Protein 8J2V (pdb70)

Organism: Nicotiana benthamiana (NCBI:txid4100)

InterPro domains:
  IPR002213 UDP-glucuronosyl/UDP-glucosyltransferase [PF00201] (244-403)
  IPR002213 UDP-glucuronosyl/UDP-glucosyltransferase [cd03784] (6-439)
  IPR035595 UDP-glycosyltransferase family, conserved site [PS00375] (350-393)

Foldseek 3Di:
DDEAEEEEEFFEDPVTVQLSVLVLVCCQPVPRYQYEYEYEYEPDDDPVVVVPVVDDQADDVNRYGYDYQYFYHCPVVDDPPQDPLNVRLVRLVRSQVVVLVVQVVPPPHGLEYEYELSNLVCVVSCVVVVHAYEYEALFDLVVLLCLQCVLVVVVVPDDQLLPDPDFDDRQQADTHDSVQDAFLRRDCPDPVVVVSNVSSLSNQVHQEYEYLAFCVLGVRSQVCCADVPVNCVRHVHHYADQHVRADDDDDDPPDVVVVLLVPADFLQEEEEDAAQPDAAALVLLAQLLLLLLLLLTAYEHADEAHDCVVCVSYPDCSCVSCVVRYHYHYPDDSLLVVLLRRRHAEYEYLQDRNNVRSNLLNLHAYEHQHDHGNSSVSSCCSVVPQLQYHYDPDHCVVDRDGSVVSSVRVCCLNPDPSNVVNSVSSVVSSVLRVQQNDCVHRSNVSVVVVVVSSVVSVD

Sequence (459 aa):
SSQLHVAIVSSPGMGHLIPVLVLGNRLATHHNIKITILAITTTSSSAETEFLKKTTLTNEEKTIEIIPVPSVDISHLINSSTKIFTQLRLLVREALPKIHSTIASMTHRPDALIVDIFCTQILPIAEEFNISKYTYHPTTAWTLALAIYCQVFDKEIEGEYVELKEPLKIPGCKALRPDDVVDPLLDRSDQQYEEYVKLGKEYTDFDGILINTWEDLEPETINALRYNEKLRLLLKVPVFPIGPLRRKVETTLNDEVIQWLDKQNNESVLFVSFGSGGTLSTKQMTELAWGLELSQQKFVWVVRPPSDDMSEYLPEGFLTRTKDMGLVVPMWANQVEILSHSSVGGFLTHCGWNSTVESLTNGVPMIAWPLHAEQKMNAAMLTEELGVAIRPAVLPTKKLVKREEIQGMVRILMQTKEGKRIKEKAKKLKKSAENALSDGGSSYNSICELVKDIRSREL

Structure (mmCIF, N/CA/C/O backbone):
data_8J2V
#
_entry.id   8J2V
#
_cell.length_a   83.580
_cell.length_b   103.660
_cell.length_c   54.000
_cell.angle_alpha   90.00
_cell.angle_beta   90.00
_cell.angle_gamma   90.00
#
_symmetry.space_group_name_H-M   'P 21 21 2'
#
loop_
_entity.id
_entity.type
_entity.pdbx_description
1 polymer Glycosyltransferase
2 non-polymer 7-hydroxy-6-methoxy-2H-1-benzopyran-2-one
3 non-polymer GLYCEROL
4 water water
#
loop_
_atom_site.group_PDB
_atom_site.id
_atom_site.type_symbol
_atom_site.label_atom_id
_atom_site.label_alt_id
_atom_site.label_comp_id
_atom_site.label_asym_id
_atom_site.label_entity_id
_atom_site.label_seq_id
_atom_site.pdbx_PDB_ins_code
_atom_site.Cartn_x
_atom_site.Cartn_y
_atom_site.Cartn_z
_atom_site.occupancy
_atom_site.B_iso_or_equiv
_atom_site.auth_seq_id
_atom_site.auth_comp_id
_atom_site.auth_asym_id
_atom_site.auth_atom_id
_atom_site.pdbx_PDB_model_num
ATOM 1 N N . SER A 1 1 ? 25.821 -19.814 12.572 1.00 76.96 3 SER A N 1
ATOM 2 C CA . SER A 1 1 ? 25.331 -19.508 13.919 1.00 87.47 3 SER A CA 1
ATOM 3 C C . SER A 1 1 ? 23.892 -18.945 13.838 1.00 87.39 3 SER A C 1
ATOM 4 O O . SER A 1 1 ? 23.515 -18.341 12.822 1.00 85.40 3 SER A O 1
ATOM 7 N N . SER A 1 2 ? 23.096 -19.153 14.895 1.00 86.53 4 SER A N 1
ATOM 8 C CA . SER A 1 2 ? 21.666 -18.856 14.873 1.00 83.14 4 SER A CA 1
ATOM 9 C C . SER A 1 2 ? 21.400 -17.386 15.199 1.00 77.21 4 SER A C 1
ATOM 10 O O . SER A 1 2 ? 22.290 -16.642 15.613 1.00 78.12 4 SER A O 1
ATOM 13 N N . GLN A 1 3 ? 20.136 -16.988 15.043 1.00 73.78 5 GLN A N 1
ATOM 14 C CA . GLN A 1 3 ? 19.781 -15.577 14.984 1.00 66.28 5 GLN A CA 1
ATOM 15 C C . GLN A 1 3 ? 20.056 -14.843 16.296 1.00 65.08 5 GLN A C 1
ATOM 16 O O . GLN A 1 3 ? 19.892 -15.379 17.395 1.00 60.47 5 GLN A O 1
ATOM 22 N N . LEU A 1 4 ? 20.458 -13.583 16.164 1.00 66.62 6 LEU A N 1
ATOM 23 C CA . LEU A 1 4 ? 20.631 -12.699 17.302 1.00 54.56 6 LEU A CA 1
ATOM 24 C C . LEU A 1 4 ? 19.407 -11.810 17.456 1.00 51.63 6 LEU A C 1
ATOM 25 O O . LEU A 1 4 ? 18.770 -11.410 16.476 1.00 50.31 6 LEU A O 1
ATOM 30 N N . HIS A 1 5 ? 19.104 -11.495 18.709 1.00 52.34 7 HIS A N 1
ATOM 31 C CA . HIS A 1 5 ? 18.013 -10.608 19.089 1.00 52.86 7 HIS A CA 1
ATOM 32 C C . HIS A 1 5 ? 18.624 -9.360 19.716 1.00 49.33 7 HIS A C 1
ATOM 33 O O . HIS A 1 5 ? 19.299 -9.450 20.748 1.00 47.00 7 HIS A O 1
ATOM 40 N N . VAL A 1 6 ? 18.402 -8.206 19.088 1.00 46.29 8 VAL A N 1
ATOM 41 C CA . VAL A 1 6 ? 18.900 -6.924 19.581 1.00 47.29 8 VAL A CA 1
ATOM 42 C C . VAL A 1 6 ? 17.712 -5.992 19.805 1.00 41.84 8 VAL A C 1
ATOM 43 O O . VAL A 1 6 ? 16.866 -5.828 18.913 1.00 42.38 8 VAL A O 1
ATOM 47 N N . ALA A 1 7 ? 17.639 -5.405 20.999 1.00 38.94 9 ALA A N 1
ATOM 48 C CA . ALA A 1 7 ? 16.670 -4.362 21.316 1.00 39.11 9 ALA A CA 1
ATOM 49 C C . ALA A 1 7 ? 17.358 -3.000 21.273 1.00 40.92 9 ALA A C 1
ATOM 50 O O . ALA A 1 7 ? 18.429 -2.824 21.862 1.00 39.70 9 ALA A O 1
ATOM 52 N N . ILE A 1 8 ? 16.747 -2.043 20.580 1.00 37.04 10 ILE A N 1
ATOM 53 C CA . ILE A 1 8 ? 17.266 -0.683 20.465 1.00 37.12 10 ILE A CA 1
ATOM 54 C C . ILE A 1 8 ? 16.288 0.238 21.169 1.00 37.56 10 ILE A C 1
ATOM 55 O O . ILE A 1 8 ? 15.078 0.166 20.933 1.00 38.16 10 ILE A O 1
ATOM 60 N N . VAL A 1 9 ? 16.794 1.072 22.061 1.00 33.21 11 VAL A N 1
ATOM 61 C CA . VAL A 1 9 ? 15.944 1.962 22.829 1.00 33.70 11 VAL A CA 1
ATOM 62 C C . VAL A 1 9 ? 16.111 3.365 22.276 1.00 37.02 11 VAL A C 1
ATOM 63 O O . VAL A 1 9 ? 17.240 3.858 22.176 1.00 35.58 11 VAL A O 1
ATOM 67 N N . SER A 1 10 ? 14.985 4.003 21.934 1.00 36.12 12 SER A N 1
ATOM 68 C CA . SER A 1 10 ? 14.931 5.381 21.457 1.00 36.48 12 SER A CA 1
ATOM 69 C C . SER A 1 10 ? 14.361 6.297 22.525 1.00 40.18 12 SER A C 1
ATOM 70 O O . SER A 1 10 ? 13.323 5.985 23.112 1.00 44.11 12 SER A O 1
ATOM 73 N N . SER A 1 11 ? 14.995 7.450 22.739 1.00 41.41 13 SER A N 1
ATOM 74 C CA . SER A 1 11 ? 14.408 8.474 23.590 1.00 42.04 13 SER A CA 1
ATOM 75 C C . SER A 1 11 ? 13.283 9.193 22.846 1.00 46.13 13 SER A C 1
ATOM 76 O O . SER A 1 11 ? 13.138 9.047 21.635 1.00 40.05 13 SER A O 1
ATOM 79 N N . PRO A 1 12 ? 12.472 9.991 23.550 1.00 44.82 14 PRO A N 1
ATOM 80 C CA . PRO A 1 12 ? 11.284 10.594 22.918 1.00 41.76 14 PRO A CA 1
ATOM 81 C C . PRO A 1 12 ? 11.645 11.629 21.861 1.00 40.73 14 PRO A C 1
ATOM 82 O O . PRO A 1 12 ? 12.645 12.338 21.984 1.00 41.30 14 PRO A O 1
ATOM 86 N N . GLY A 1 13 ? 10.828 11.694 20.812 1.00 46.81 15 GLY A N 1
ATOM 87 C CA . GLY A 1 13 ? 10.948 12.623 19.689 1.00 43.75 15 GLY A CA 1
ATOM 88 C C . GLY A 1 13 ? 11.259 11.945 18.357 1.00 45.35 15 GLY A C 1
ATOM 89 O O . GLY A 1 13 ? 12.078 11.021 18.275 1.00 42.31 15 GLY A O 1
ATOM 90 N N . MET A 1 14 ? 10.589 12.403 17.293 1.00 45.21 16 MET A N 1
ATOM 91 C CA . MET A 1 14 ? 10.885 11.859 15.970 1.00 40.33 16 MET A CA 1
ATOM 92 C C . MET A 1 14 ? 12.360 11.991 15.627 1.00 40.19 16 MET A C 1
ATOM 93 O O . MET A 1 14 ? 12.917 11.125 14.944 1.00 43.85 16 MET A O 1
ATOM 98 N N . GLY A 1 15 ? 13.016 13.054 16.095 1.00 42.69 17 GLY A N 1
ATOM 99 C CA . GLY A 1 15 ? 14.431 13.209 15.803 1.00 41.50 17 GLY A CA 1
ATOM 100 C C . GLY A 1 15 ? 15.271 12.070 16.340 1.00 43.97 17 GLY A C 1
ATOM 101 O O . GLY A 1 15 ? 16.367 11.801 15.834 1.00 47.12 17 GLY A O 1
ATOM 102 N N . HIS A 1 16 ? 14.775 11.379 17.359 1.00 42.00 18 HIS A N 1
ATOM 103 C CA . HIS A 1 16 ? 15.496 10.254 17.938 1.00 41.56 18 HIS A CA 1
ATOM 104 C C . HIS A 1 16 ? 14.973 8.921 17.436 1.00 38.78 18 HIS A C 1
ATOM 105 O O . HIS A 1 16 ? 15.760 8.017 17.168 1.00 38.44 18 HIS A O 1
ATOM 112 N N . LEU A 1 17 ? 13.656 8.805 17.265 1.00 39.77 19 LEU A N 1
ATOM 113 C CA . LEU A 1 17 ? 13.063 7.556 16.808 1.00 42.09 19 LEU A CA 1
ATOM 114 C C . LEU A 1 17 ? 13.518 7.196 15.399 1.00 39.31 19 LEU A C 1
ATOM 115 O O . LEU A 1 17 ? 13.841 6.040 15.128 1.00 38.17 19 LEU A O 1
ATOM 120 N N . ILE A 1 18 ? 13.568 8.170 14.495 1.00 43.10 20 ILE A N 1
ATOM 121 C CA . ILE A 1 18 ? 13.751 7.858 13.080 1.00 40.47 20 ILE A CA 1
ATOM 122 C C . ILE A 1 18 ? 15.127 7.233 12.869 1.00 38.71 20 ILE A C 1
ATOM 123 O O . ILE A 1 18 ? 15.223 6.146 12.281 1.00 45.02 20 ILE A O 1
ATOM 128 N N . PRO A 1 19 ? 16.217 7.846 13.343 1.00 41.11 21 PRO A N 1
ATOM 129 C CA . PRO A 1 19 ? 17.528 7.205 13.166 1.00 41.31 21 PRO A CA 1
ATOM 130 C C . PRO A 1 19 ? 17.594 5.833 13.815 1.00 40.81 21 PRO A C 1
ATOM 131 O O . PRO A 1 19 ? 18.253 4.926 13.288 1.00 43.33 21 PRO A O 1
ATOM 135 N N . VAL A 1 20 ? 16.927 5.653 14.954 1.00 38.79 22 VAL A N 1
ATOM 136 C CA . VAL A 1 20 ? 16.862 4.332 15.577 1.00 40.75 22 VAL A CA 1
ATOM 137 C C . VAL A 1 20 ? 16.160 3.337 14.652 1.00 39.20 22 VAL A C 1
ATOM 138 O O . VAL A 1 20 ? 16.653 2.227 14.411 1.00 39.76 22 VAL A O 1
ATOM 142 N N . LEU A 1 21 ? 15.007 3.728 14.103 1.00 41.89 23 LEU A N 1
ATOM 143 C CA . LEU A 1 21 ? 14.327 2.891 13.110 1.00 42.69 23 LEU A CA 1
ATOM 144 C C . LEU A 1 21 ? 15.205 2.625 11.892 1.00 39.34 23 LEU A C 1
ATOM 145 O O . LEU A 1 21 ? 15.179 1.527 11.337 1.00 39.53 23 LEU A O 1
ATOM 150 N N . VAL A 1 22 ? 15.958 3.623 11.423 1.00 45.49 24 VAL A N 1
ATOM 151 C CA . VAL A 1 22 ? 16.804 3.350 10.261 1.00 44.81 24 VAL A CA 1
ATOM 152 C C . VAL A 1 22 ? 17.865 2.314 10.620 1.00 42.38 24 VAL A C 1
ATOM 153 O O . VAL A 1 22 ? 18.089 1.346 9.882 1.00 42.98 24 VAL A O 1
ATOM 157 N N . LEU A 1 23 ? 18.494 2.465 11.789 1.00 39.95 25 LEU A N 1
ATOM 158 C CA . LEU A 1 23 ? 19.462 1.470 12.239 1.00 37.80 25 LEU A CA 1
ATOM 159 C C . LEU A 1 23 ? 18.812 0.101 12.373 1.00 42.16 25 LEU A C 1
ATOM 160 O O . LEU A 1 23 ? 19.364 -0.919 11.931 1.00 39.22 25 LEU A O 1
ATOM 165 N N . GLY A 1 24 ? 17.644 0.054 13.016 1.00 45.44 26 GLY A N 1
ATOM 166 C CA . GLY A 1 24 ? 16.947 -1.216 13.146 1.00 46.27 26 GLY A CA 1
ATOM 167 C C . GLY A 1 24 ? 16.679 -1.848 11.796 1.00 46.66 26 GLY A C 1
ATOM 168 O O . GLY A 1 24 ? 16.906 -3.044 11.605 1.00 43.64 26 GLY A O 1
ATOM 169 N N . ASN A 1 25 ? 16.215 -1.042 10.834 1.00 47.31 27 ASN A N 1
ATOM 170 C CA . ASN A 1 25 ? 15.968 -1.559 9.490 1.00 51.55 27 ASN A CA 1
ATOM 171 C C . ASN A 1 25 ? 17.231 -2.176 8.898 1.00 53.07 27 ASN A C 1
ATOM 172 O O . ASN A 1 25 ? 17.212 -3.307 8.390 1.00 54.95 27 ASN A O 1
ATOM 177 N N . ARG A 1 26 ? 18.353 -1.458 8.978 1.00 51.59 28 ARG A N 1
ATOM 178 C CA . ARG A 1 26 ? 19.571 -1.974 8.365 1.00 52.97 28 ARG A CA 1
ATOM 179 C C . ARG A 1 26 ? 20.015 -3.269 9.037 1.00 54.60 28 ARG A C 1
ATOM 180 O O . ARG A 1 26 ? 20.479 -4.200 8.365 1.00 54.72 28 ARG A O 1
ATOM 188 N N . LEU A 1 27 ? 19.859 -3.364 10.363 1.00 48.95 29 LEU A N 1
ATOM 189 C CA . LEU A 1 27 ? 20.293 -4.572 11.059 1.00 44.03 29 LEU A CA 1
ATOM 190 C C . LEU A 1 27 ? 19.404 -5.768 10.709 1.00 51.13 29 LEU A C 1
ATOM 191 O O . LEU A 1 27 ? 19.892 -6.898 10.590 1.00 53.23 29 LEU A O 1
ATOM 196 N N . ALA A 1 28 ? 18.118 -5.538 10.497 1.00 51.63 30 ALA A N 1
ATOM 197 C CA . ALA A 1 28 ? 17.208 -6.682 10.272 1.00 54.22 30 ALA A CA 1
ATOM 198 C C . ALA A 1 28 ? 17.304 -7.193 8.835 1.00 53.72 30 ALA A C 1
ATOM 199 O O . ALA A 1 28 ? 17.192 -8.407 8.624 1.00 59.23 30 ALA A O 1
ATOM 201 N N . THR A 1 29 ? 17.536 -6.301 7.884 1.00 55.90 31 THR A N 1
ATOM 202 C CA . THR A 1 29 ? 17.538 -6.694 6.465 1.00 59.20 31 THR A CA 1
ATOM 203 C C . THR A 1 29 ? 18.882 -7.241 6.051 1.00 61.31 31 THR A C 1
ATOM 204 O O . THR A 1 29 ? 18.907 -8.340 5.481 1.00 63.70 31 THR A O 1
ATOM 208 N N . HIS A 1 30 ? 19.970 -6.542 6.358 1.00 58.98 32 HIS A N 1
ATOM 209 C CA . HIS A 1 30 ? 21.294 -6.964 5.848 1.00 55.33 32 HIS A CA 1
ATOM 210 C C . HIS A 1 30 ? 22.114 -7.745 6.869 1.00 55.23 32 HIS A C 1
ATOM 211 O O . HIS A 1 30 ? 23.200 -8.213 6.493 1.00 56.65 32 HIS A O 1
ATOM 218 N N . HIS A 1 31 ? 21.634 -7.897 8.101 1.00 57.62 33 HIS A N 1
ATOM 219 C CA . HIS A 1 31 ? 22.516 -8.541 9.113 1.00 54.33 33 HIS A CA 1
ATOM 220 C C . HIS A 1 31 ? 21.824 -9.675 9.887 1.00 53.42 33 HIS A C 1
ATOM 221 O O . HIS A 1 31 ? 22.418 -10.092 10.894 1.00 54.94 33 HIS A O 1
ATOM 228 N N . ASN A 1 32 ? 20.653 -10.157 9.459 1.00 55.73 34 ASN A N 1
ATOM 229 C CA . ASN A 1 32 ? 20.025 -11.342 10.082 1.00 55.83 34 ASN A CA 1
ATOM 230 C C . ASN A 1 32 ? 19.749 -11.146 11.574 1.00 59.79 34 ASN A C 1
ATOM 231 O O . ASN A 1 32 ? 19.849 -12.085 12.370 1.00 62.46 34 ASN A O 1
ATOM 236 N N . ILE A 1 33 ? 19.375 -9.935 11.974 1.00 54.34 35 ILE A N 1
ATOM 237 C CA . ILE A 1 33 ? 19.135 -9.637 13.382 1.00 56.45 35 ILE A CA 1
ATOM 238 C C . ILE A 1 33 ? 17.645 -9.417 13.589 1.00 51.33 35 ILE A C 1
ATOM 239 O O . ILE A 1 33 ? 17.011 -8.685 12.822 1.00 50.18 35 ILE A O 1
ATOM 244 N N . LYS A 1 34 ? 17.080 -10.077 14.603 1.00 52.25 36 LYS A N 1
ATOM 245 C CA . LYS A 1 34 ? 15.704 -9.794 14.985 1.00 56.85 36 LYS A CA 1
ATOM 246 C C . LYS A 1 34 ? 15.707 -8.579 15.905 1.00 50.71 36 LYS A C 1
ATOM 247 O O . LYS A 1 34 ? 16.410 -8.567 16.923 1.00 47.57 36 LYS A O 1
ATOM 253 N N . ILE A 1 35 ? 14.932 -7.562 15.535 1.00 49.23 37 ILE A N 1
ATOM 254 C CA . ILE A 1 35 ? 14.981 -6.247 16.160 1.00 45.94 37 ILE A CA 1
ATOM 255 C C . ILE A 1 35 ? 13.704 -6.014 16.948 1.00 47.54 37 ILE A C 1
ATOM 256 O O . ILE A 1 35 ? 12.597 -6.201 16.423 1.00 43.27 37 ILE A O 1
ATOM 261 N N . THR A 1 36 ? 13.868 -5.587 18.198 1.00 43.23 38 THR A N 1
ATOM 262 C CA . THR A 1 36 ? 12.820 -4.952 18.981 1.00 44.70 38 THR A CA 1
ATOM 263 C C . THR A 1 36 ? 13.230 -3.509 19.245 1.00 42.37 38 THR A C 1
ATOM 264 O O . THR A 1 36 ? 14.341 -3.261 19.716 1.00 42.45 38 THR A O 1
ATOM 268 N N . ILE A 1 37 ? 12.352 -2.565 18.918 1.00 40.68 39 ILE A N 1
ATOM 269 C CA . ILE A 1 37 ? 12.539 -1.156 19.248 1.00 39.09 39 ILE A CA 1
ATOM 270 C C . ILE A 1 37 ? 11.707 -0.845 20.489 1.00 42.50 39 ILE A C 1
ATOM 271 O O . ILE A 1 37 ? 10.494 -1.088 20.512 1.00 44.19 39 ILE A O 1
ATOM 276 N N . LEU A 1 38 ? 12.352 -0.326 21.529 1.00 39.82 40 LEU A N 1
ATOM 277 C CA . LEU A 1 38 ? 11.662 0.253 22.674 1.00 39.67 40 LEU A CA 1
ATOM 278 C C . LEU A 1 38 ? 11.643 1.751 22.442 1.00 39.88 40 LEU A C 1
ATOM 279 O O . LEU A 1 38 ? 12.671 2.420 22.577 1.00 40.82 40 LEU A O 1
ATOM 284 N N . ALA A 1 39 ? 10.490 2.272 22.059 1.00 39.23 41 ALA A N 1
ATOM 285 C CA . ALA A 1 39 ? 10.352 3.672 21.673 1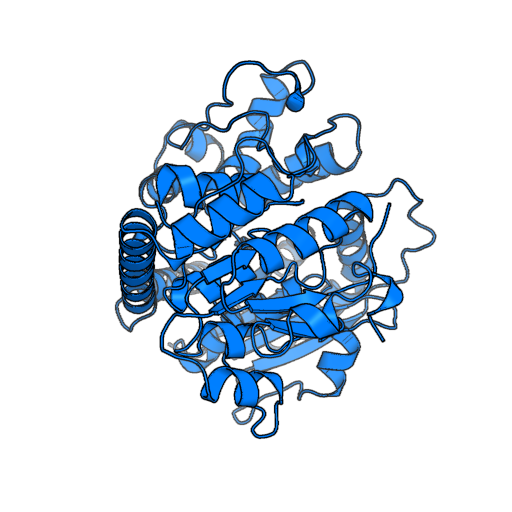.00 40.51 41 ALA A CA 1
ATOM 286 C C . ALA A 1 39 ? 9.718 4.400 22.841 1.00 43.39 41 ALA A C 1
ATOM 287 O O . ALA A 1 39 ? 8.501 4.334 23.030 1.00 44.26 41 ALA A O 1
ATOM 289 N N . ILE A 1 40 ? 10.546 5.070 23.647 1.00 42.41 42 ILE A N 1
ATOM 290 C CA . ILE A 1 40 ? 10.017 5.784 24.798 1.00 45.46 42 ILE A CA 1
ATOM 291 C C . ILE A 1 40 ? 9.309 7.033 24.308 1.00 46.31 42 ILE A C 1
ATOM 292 O O . ILE A 1 40 ? 9.880 7.830 23.551 1.00 46.68 42 ILE A O 1
ATOM 297 N N . THR A 1 41 ? 8.060 7.207 24.733 1.00 46.36 43 THR A N 1
ATOM 298 C CA . THR A 1 41 ? 7.255 8.352 24.340 1.00 51.61 43 THR A CA 1
ATOM 299 C C . THR A 1 41 ? 6.853 9.151 25.570 1.00 53.96 43 THR A C 1
ATOM 300 O O . THR A 1 41 ? 6.962 8.685 26.706 1.00 54.98 43 THR A O 1
ATOM 304 N N . THR A 1 42 ? 6.395 10.371 25.312 1.00 58.90 44 THR A N 1
ATOM 305 C CA . THR A 1 42 ? 5.834 11.230 26.334 1.00 60.36 44 THR A CA 1
ATOM 306 C C . THR A 1 42 ? 4.478 10.694 26.783 1.00 71.19 44 THR A C 1
ATOM 307 O O . THR A 1 42 ? 3.921 9.754 26.201 1.00 73.69 44 THR A O 1
ATOM 311 N N . THR A 1 43 ? 3.942 11.312 27.839 1.00 78.46 45 THR A N 1
ATOM 312 C CA . THR A 1 43 ? 2.621 10.932 28.333 1.00 81.54 45 THR A CA 1
ATOM 313 C C . THR A 1 43 ? 1.593 10.942 27.210 1.00 88.76 45 THR A C 1
ATOM 314 O O . THR A 1 43 ? 0.879 9.952 26.998 1.00 91.47 45 THR A O 1
ATOM 318 N N . SER A 1 44 ? 1.507 12.051 26.474 1.00 84.95 46 SER A N 1
ATOM 319 C CA . SER A 1 44 ? 0.434 12.184 25.503 1.00 90.80 46 SER A CA 1
ATOM 320 C C . SER A 1 44 ? 0.785 13.239 24.464 1.00 91.94 46 SER A C 1
ATOM 321 O O . SER A 1 44 ? 1.658 14.087 24.675 1.00 89.15 46 SER A O 1
ATOM 324 N N . SER A 1 45 ? 0.094 13.141 23.319 1.00 91.44 47 SER A N 1
ATOM 325 C CA . SER A 1 45 ? -0.070 14.232 22.351 1.00 89.53 47 SER A CA 1
ATOM 326 C C . SER A 1 45 ? 1.241 14.592 21.654 1.00 88.16 47 SER A C 1
ATOM 327 O O . SER A 1 45 ? 1.617 15.762 21.557 1.00 89.11 47 SER A O 1
ATOM 330 N N . SER A 1 46 ? 1.925 13.583 21.141 1.00 79.58 48 SER A N 1
ATOM 331 C CA . SER A 1 46 ? 3.204 13.798 20.489 1.00 77.29 48 SER A CA 1
ATOM 332 C C . SER A 1 46 ? 3.075 13.539 18.996 1.00 71.95 48 SER A C 1
ATOM 333 O O . SER A 1 46 ? 2.319 12.662 18.566 1.00 71.39 48 SER A O 1
ATOM 336 N N . ALA A 1 47 ? 3.817 14.310 18.199 1.00 68.35 49 ALA A N 1
ATOM 337 C CA . ALA A 1 47 ? 3.983 13.918 16.806 1.00 68.73 49 ALA A CA 1
ATOM 338 C C . ALA A 1 47 ? 4.431 12.464 16.714 1.00 66.64 49 ALA A C 1
ATOM 339 O O . ALA A 1 47 ? 4.023 11.741 15.796 1.00 57.27 49 ALA A O 1
ATOM 341 N N . GLU A 1 48 ? 5.238 12.010 17.680 1.00 61.16 50 GLU A N 1
ATOM 342 C CA . GLU A 1 48 ? 5.731 10.640 17.661 1.00 59.52 50 GLU A CA 1
ATOM 343 C C . GLU A 1 48 ? 4.603 9.639 17.876 1.00 59.47 50 GLU A C 1
ATOM 344 O O . GLU A 1 48 ? 4.491 8.651 17.141 1.00 53.27 50 GLU A O 1
ATOM 350 N N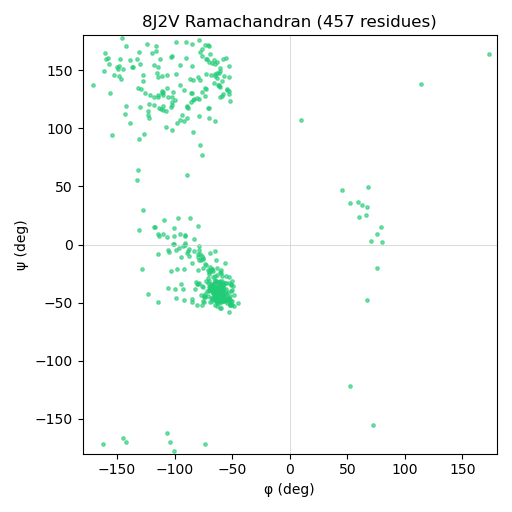 . THR A 1 49 ? 3.770 9.860 18.892 1.00 58.27 51 THR A N 1
ATOM 351 C CA . THR A 1 49 ? 2.671 8.932 19.133 1.00 61.73 51 THR A CA 1
ATOM 352 C C . THR A 1 49 ? 1.720 8.880 17.937 1.00 63.74 51 THR A C 1
ATOM 353 O O . THR A 1 49 ? 1.141 7.824 17.646 1.00 61.10 51 THR A O 1
ATOM 357 N N . GLU A 1 50 ? 1.562 10.001 17.221 1.00 61.46 52 GLU A N 1
ATOM 358 C CA . GLU A 1 50 ? 0.734 10.008 16.015 1.00 64.77 52 GLU A CA 1
ATOM 359 C C . GLU A 1 50 ? 1.365 9.150 14.923 1.00 63.24 52 GLU A C 1
ATOM 360 O O . GLU A 1 50 ? 0.690 8.331 14.285 1.00 58.23 52 GLU A O 1
ATOM 366 N N . PHE A 1 51 ? 2.671 9.335 14.699 1.00 58.14 53 PHE A N 1
ATOM 367 C CA . PHE A 1 51 ? 3.422 8.479 13.790 1.00 52.97 53 PHE A CA 1
ATOM 368 C C . PHE A 1 51 ? 3.230 7.008 14.126 1.00 52.07 53 PHE A C 1
ATOM 369 O O . PHE A 1 51 ? 2.981 6.188 13.238 1.00 52.67 53 PHE A O 1
ATOM 377 N N . LEU A 1 52 ? 3.355 6.651 15.410 1.00 51.24 54 LEU A N 1
ATOM 378 C CA . LEU A 1 52 ? 3.259 5.246 15.803 1.00 54.09 54 LEU A CA 1
ATOM 379 C C . LEU A 1 52 ? 1.852 4.679 15.632 1.00 57.62 54 LEU A C 1
ATOM 380 O O . LEU A 1 52 ? 1.700 3.461 15.507 1.00 61.78 54 LEU A O 1
ATOM 385 N N . LYS A 1 53 ? 0.823 5.521 15.611 1.00 56.18 55 LYS A N 1
ATOM 386 C CA . LYS A 1 53 ? -0.513 5.020 15.324 1.00 58.26 55 LYS A CA 1
ATOM 387 C C . LYS A 1 53 ? -0.748 4.829 13.826 1.00 58.69 55 LYS A C 1
ATOM 388 O O . LYS A 1 53 ? -1.474 3.909 13.432 1.00 58.81 55 LYS A O 1
ATOM 394 N N . LYS A 1 54 ? -0.156 5.682 12.983 1.00 54.54 56 LYS A N 1
ATOM 395 C CA . LYS A 1 54 ? -0.343 5.585 11.538 1.00 58.86 56 LYS A CA 1
ATOM 396 C C . LYS A 1 54 ? 0.521 4.501 10.911 1.00 58.33 56 LYS A C 1
ATOM 397 O O . LYS A 1 54 ? 0.224 4.047 9.803 1.00 59.93 56 LYS A O 1
ATOM 403 N N . THR A 1 55 ? 1.594 4.103 11.571 1.00 55.76 57 THR A N 1
ATOM 404 C CA . THR A 1 55 ? 2.488 3.083 11.053 1.00 57.43 57 THR A CA 1
ATOM 405 C C . THR A 1 55 ? 2.252 1.760 11.770 1.00 57.77 57 THR A C 1
ATOM 406 O O . THR A 1 55 ? 1.653 1.701 12.844 1.00 62.05 57 THR A O 1
ATOM 410 N N . THR A 1 56 ? 2.711 0.686 11.152 1.00 61.03 58 THR A N 1
ATOM 411 C CA . THR A 1 56 ? 2.550 -0.622 11.755 1.00 58.55 58 THR A CA 1
ATOM 412 C C . THR A 1 56 ? 3.713 -0.888 12.694 1.00 58.74 58 THR A C 1
ATOM 413 O O . THR A 1 56 ? 4.854 -0.501 12.421 1.00 55.88 58 THR A O 1
ATOM 417 N N . LEU A 1 57 ? 3.411 -1.535 13.812 1.00 58.26 59 LEU A N 1
ATOM 418 C CA . LEU A 1 57 ? 4.427 -1.790 14.816 1.00 54.83 59 LEU A CA 1
ATOM 419 C C . LEU A 1 57 ? 5.328 -2.963 14.452 1.00 54.82 59 LEU A C 1
ATOM 420 O O . LEU A 1 57 ? 6.387 -3.120 15.070 1.00 51.78 59 LEU A O 1
ATOM 425 N N . THR A 1 58 ? 4.955 -3.772 13.460 1.00 56.40 60 THR A N 1
ATOM 426 C CA . THR A 1 58 ? 5.759 -4.915 13.048 1.00 56.60 60 THR A CA 1
ATOM 427 C C . THR A 1 58 ? 5.767 -4.989 11.529 1.00 61.87 60 THR A C 1
ATOM 428 O O . THR A 1 58 ? 4.898 -4.426 10.861 1.00 66.99 60 THR A O 1
ATOM 432 N N . ASN A 1 59 ? 6.771 -5.677 10.984 1.00 66.96 61 ASN A N 1
ATOM 433 C CA . ASN A 1 59 ? 6.950 -5.769 9.543 1.00 68.64 61 ASN A CA 1
ATOM 434 C C . ASN A 1 59 ? 6.425 -7.113 9.037 1.00 74.37 61 ASN A C 1
ATOM 435 O O . ASN A 1 59 ? 5.927 -7.954 9.795 1.00 72.77 61 ASN A O 1
ATOM 440 N N . GLU A 1 60 ? 6.585 -7.334 7.730 1.00 81.56 62 GLU A N 1
ATOM 441 C CA . GLU A 1 60 ? 5.994 -8.506 7.095 1.00 80.38 62 GLU A CA 1
ATOM 442 C C . GLU A 1 60 ? 6.575 -9.796 7.660 1.00 81.11 62 GLU A C 1
ATOM 443 O O . GLU A 1 60 ? 5.834 -10.714 8.031 1.00 82.97 62 GLU A O 1
ATOM 449 N N . GLU A 1 61 ? 7.902 -9.875 7.759 1.00 78.78 63 GLU A N 1
ATOM 450 C CA . GLU A 1 61 ? 8.589 -11.113 8.098 1.00 76.80 63 GLU A CA 1
ATOM 451 C C . GLU A 1 61 ? 8.936 -11.221 9.580 1.00 73.95 63 GLU A C 1
ATOM 452 O O . GLU A 1 61 ? 9.833 -11.991 9.939 1.00 74.63 63 GLU A O 1
ATOM 458 N N . LYS A 1 62 ? 8.231 -10.495 10.445 1.00 73.27 64 LYS A N 1
ATOM 459 C CA . LYS A 1 62 ? 8.467 -10.507 11.895 1.00 73.99 64 LYS A CA 1
ATOM 460 C C . LYS A 1 62 ? 9.959 -10.419 12.244 1.00 67.77 64 LYS A C 1
ATOM 461 O O . LYS A 1 62 ? 10.479 -11.147 13.094 1.00 69.62 64 LYS A O 1
ATOM 467 N N . THR A 1 63 ? 10.655 -9.488 11.589 1.00 63.30 65 THR A N 1
ATOM 468 C CA . THR A 1 63 ? 12.045 -9.215 11.927 1.00 61.15 65 THR A CA 1
ATOM 469 C C . THR A 1 63 ? 12.221 -7.940 12.746 1.00 56.16 65 THR A C 1
ATOM 470 O O . THR A 1 63 ? 13.228 -7.816 13.451 1.00 54.14 65 THR A O 1
ATOM 474 N N . ILE A 1 64 ? 11.276 -6.999 12.674 1.00 53.61 66 ILE A N 1
ATOM 475 C CA . ILE A 1 64 ? 11.308 -5.765 13.450 1.00 50.62 66 ILE A CA 1
ATOM 476 C C . ILE A 1 64 ? 9.977 -5.590 14.160 1.00 53.06 66 ILE A C 1
ATOM 477 O O . ILE A 1 64 ? 8.922 -5.711 13.531 1.00 53.55 66 ILE A O 1
ATOM 482 N N . GLU A 1 65 ? 10.026 -5.253 15.452 1.00 48.47 67 GLU A N 1
ATOM 483 C CA . GLU A 1 65 ? 8.837 -4.890 16.210 1.00 47.63 67 GLU A CA 1
ATOM 484 C C . GLU A 1 65 ? 9.091 -3.614 16.987 1.00 43.94 67 GLU A C 1
ATOM 485 O O . GLU A 1 65 ? 10.129 -3.480 17.637 1.00 45.43 67 GLU A O 1
ATOM 491 N N . ILE A 1 66 ? 8.137 -2.694 16.945 1.00 39.86 68 ILE A N 1
ATOM 492 C CA . ILE A 1 66 ? 8.188 -1.482 17.745 1.00 42.42 68 ILE A CA 1
ATOM 493 C C . ILE A 1 66 ? 7.253 -1.657 18.936 1.00 47.63 68 ILE A C 1
ATOM 494 O O . ILE A 1 66 ? 6.054 -1.916 18.767 1.00 47.86 68 ILE A O 1
ATOM 499 N N . ILE A 1 67 ? 7.809 -1.523 20.133 1.00 41.68 69 ILE A N 1
ATOM 500 C CA . ILE A 1 67 ? 7.051 -1.523 21.379 1.00 44.20 69 ILE A CA 1
ATOM 501 C C . ILE A 1 67 ? 7.030 -0.105 21.926 1.00 45.47 69 ILE A C 1
ATOM 502 O O . ILE A 1 67 ? 8.007 0.345 22.538 1.00 44.09 69 ILE A O 1
ATOM 507 N N . PRO A 1 68 ? 5.944 0.627 21.748 1.00 46.01 70 PRO A N 1
ATOM 508 C CA . PRO A 1 68 ? 5.854 1.942 22.380 1.00 43.44 70 PRO A CA 1
ATOM 509 C C . PRO A 1 68 ? 5.941 1.796 23.894 1.00 47.12 70 PRO A C 1
ATOM 510 O O . PRO A 1 68 ? 5.342 0.898 24.486 1.00 44.63 70 PRO A O 1
ATOM 514 N N . VAL A 1 69 ? 6.732 2.665 24.513 1.00 47.24 71 VAL A N 1
ATOM 515 C CA . VAL A 1 69 ? 6.914 2.670 25.962 1.00 46.43 71 VAL A CA 1
ATOM 516 C C . VAL A 1 69 ? 6.621 4.081 26.459 1.00 50.69 71 VAL A C 1
ATOM 517 O O . VAL A 1 69 ? 7.495 4.956 26.397 1.00 51.17 71 VAL A O 1
ATOM 521 N N . PRO A 1 70 ? 5.402 4.365 26.909 1.00 51.70 72 PRO A N 1
ATOM 522 C CA . PRO A 1 70 ? 5.076 5.733 27.342 1.00 56.18 72 PRO A CA 1
ATOM 523 C C . PRO A 1 70 ? 5.737 6.088 28.672 1.00 55.84 72 PRO A C 1
ATOM 524 O O . PRO A 1 70 ? 5.731 5.301 29.616 1.00 53.91 72 PRO A O 1
ATOM 528 N N . SER A 1 71 ? 6.330 7.274 28.729 1.00 57.16 73 SER A N 1
ATOM 529 C CA . SER A 1 71 ? 6.888 7.785 29.971 1.00 58.51 73 SER A CA 1
ATOM 530 C C . SER A 1 71 ? 5.732 8.212 30.873 1.00 60.59 73 SER A C 1
ATOM 531 O O . SER A 1 71 ? 4.561 7.947 30.600 1.00 62.52 73 SER A O 1
ATOM 534 N N . VAL A 1 72 ? 6.061 8.865 31.978 1.00 59.87 74 VAL A N 1
ATOM 535 C CA . VAL A 1 72 ? 5.080 9.509 32.818 1.00 61.64 74 VAL A CA 1
ATOM 536 C C . VAL A 1 72 ? 5.060 10.992 32.476 1.00 64.23 74 VAL A C 1
ATOM 537 O O . VAL A 1 72 ? 5.854 11.476 31.672 1.00 63.27 74 VAL A O 1
ATOM 541 N N . ASP A 1 73 ? 4.129 11.723 33.083 1.00 64.09 75 ASP A N 1
ATOM 542 C CA . ASP A 1 73 ? 4.057 13.169 32.917 1.00 65.95 75 ASP A CA 1
ATOM 543 C C . ASP A 1 73 ? 5.145 13.833 33.753 1.00 61.93 75 ASP A C 1
ATOM 544 O O . ASP A 1 73 ? 5.321 13.503 34.933 1.00 63.48 75 ASP A O 1
ATOM 549 N N . ILE A 1 74 ? 5.897 14.744 33.141 1.00 52.84 76 ILE A N 1
ATOM 550 C CA . ILE A 1 74 ? 7.024 15.372 33.819 1.00 55.49 76 ILE A CA 1
ATOM 551 C C . ILE A 1 74 ? 6.801 16.863 34.027 1.00 53.37 76 ILE A C 1
ATOM 552 O O . ILE A 1 74 ? 7.723 17.568 34.447 1.00 52.89 76 ILE A O 1
ATOM 557 N N . SER A 1 75 ? 5.595 17.365 33.755 1.00 52.63 77 SER A N 1
ATOM 558 C CA . SER A 1 75 ? 5.393 18.808 33.823 1.00 60.16 77 SER A CA 1
ATOM 559 C C . SER A 1 75 ? 5.522 19.334 35.255 1.00 53.19 77 SER A C 1
ATOM 560 O O . SER A 1 75 ? 5.915 20.487 35.443 1.00 50.53 77 SER A O 1
ATOM 563 N N . HIS A 1 76 ? 5.225 18.506 36.267 1.00 52.49 78 HIS A N 1
ATOM 564 C CA . HIS A 1 76 ? 5.396 18.880 37.668 1.00 51.93 78 HIS A CA 1
ATOM 565 C C . HIS A 1 76 ? 6.839 18.785 38.139 1.00 51.38 78 HIS A C 1
ATOM 566 O O . HIS A 1 76 ? 7.133 19.109 39.299 1.00 47.75 78 HIS A O 1
ATOM 573 N N . LEU A 1 77 ? 7.748 18.365 37.272 1.00 44.50 79 LEU A N 1
ATOM 574 C CA . LEU A 1 77 ? 9.121 18.120 37.658 1.00 42.83 79 LEU A CA 1
ATOM 575 C C . LEU A 1 77 ? 10.062 19.098 36.996 1.00 42.53 79 LEU A C 1
ATOM 576 O O . LEU A 1 77 ? 11.277 18.931 37.098 1.00 44.37 79 LEU A O 1
ATOM 581 N N . ILE A 1 78 ? 9.528 20.112 36.306 1.00 41.28 80 ILE A N 1
ATOM 582 C CA . ILE A 1 78 ? 10.322 21.056 35.541 1.00 37.28 80 ILE A CA 1
ATOM 583 C C . ILE A 1 78 ? 9.710 22.444 35.688 1.00 39.80 80 ILE A C 1
ATOM 584 O O . ILE A 1 78 ? 8.585 22.604 36.162 1.00 43.25 80 ILE A O 1
ATOM 589 N N . ASN A 1 79 ? 10.447 23.442 35.203 1.00 42.57 81 ASN A N 1
ATOM 590 C CA . ASN A 1 79 ? 10.024 24.833 35.210 1.00 42.87 81 ASN A CA 1
ATOM 591 C C . ASN A 1 79 ? 10.502 25.491 33.913 1.00 47.68 81 ASN A C 1
ATOM 592 O O . ASN A 1 79 ? 10.989 24.825 32.988 1.00 45.12 81 ASN A O 1
ATOM 597 N N . SER A 1 80 ? 10.384 26.822 33.846 1.00 46.27 82 SER A N 1
ATOM 598 C CA . SER A 1 80 ? 10.637 27.506 32.586 1.00 47.99 82 SER A CA 1
ATOM 599 C C . SER A 1 80 ? 12.119 27.565 32.251 1.00 49.13 82 SER A C 1
ATOM 600 O O . SER A 1 80 ? 12.470 27.831 31.100 1.00 49.20 82 SER A O 1
ATOM 603 N N . SER A 1 81 ? 12.999 27.331 33.213 1.00 46.73 83 SER A N 1
ATOM 604 C CA . SER A 1 81 ? 14.424 27.308 32.904 1.00 45.86 83 SER A CA 1
ATOM 605 C C . SER A 1 81 ? 14.938 25.926 32.503 1.00 39.31 83 SER A C 1
ATOM 606 O O . SER A 1 81 ? 16.095 25.812 32.089 1.00 43.64 83 SER A O 1
ATOM 609 N N . THR A 1 82 ? 14.129 24.883 32.612 1.00 36.73 84 THR A N 1
ATOM 610 C CA . THR A 1 82 ? 14.635 23.535 32.387 1.00 41.21 84 THR A CA 1
ATOM 611 C C . THR A 1 82 ? 14.936 23.319 30.897 1.00 46.26 84 THR A C 1
ATOM 612 O O . THR A 1 82 ? 14.028 23.357 30.064 1.00 40.61 84 THR A O 1
ATOM 616 N N . LYS A 1 83 ? 16.207 23.068 30.576 1.00 43.99 85 LYS A N 1
ATOM 617 C CA . LYS A 1 83 ? 16.658 22.901 29.204 1.00 40.26 85 LYS A CA 1
ATOM 618 C C . LYS A 1 83 ? 16.184 21.570 28.619 1.00 40.91 85 LYS A C 1
ATOM 619 O O . LYS A 1 83 ? 15.846 20.619 29.333 1.00 40.59 85 LYS A O 1
ATOM 625 N N . ILE A 1 84 ? 16.168 21.507 27.283 1.00 41.61 86 ILE A N 1
ATOM 626 C CA . ILE A 1 84 ? 15.716 20.297 26.602 1.00 37.12 86 ILE A CA 1
ATOM 627 C C . ILE A 1 84 ? 16.590 19.100 26.973 1.00 35.83 86 ILE A C 1
ATOM 628 O O . ILE A 1 84 ? 16.086 17.994 27.213 1.00 37.32 86 ILE A O 1
ATOM 633 N N . PHE A 1 85 ? 17.910 19.291 27.018 1.00 39.15 87 PHE A N 1
ATOM 634 C CA . PHE A 1 85 ? 18.788 18.191 27.413 1.00 39.53 87 PHE A CA 1
ATOM 635 C C . PHE A 1 85 ? 18.329 17.573 28.738 1.00 41.55 87 PHE A C 1
ATOM 636 O O . PHE A 1 85 ? 18.136 16.354 28.842 1.00 36.60 87 PHE A O 1
ATOM 644 N N . THR A 1 86 ? 18.116 18.417 29.758 1.00 38.58 88 THR A N 1
ATOM 645 C CA . THR A 1 86 ? 17.626 17.942 31.051 1.00 40.90 88 THR A CA 1
ATOM 646 C C . THR A 1 86 ? 16.279 17.244 30.922 1.00 39.35 88 THR A C 1
ATOM 647 O O . THR A 1 86 ? 16.047 16.201 31.547 1.00 40.95 88 THR A O 1
ATOM 651 N N . GLN A 1 87 ? 15.362 17.818 30.133 1.00 37.88 89 GLN A N 1
ATOM 652 C CA . GLN A 1 87 ? 14.025 17.242 30.026 1.00 39.35 89 GLN A CA 1
ATOM 653 C C . GLN A 1 87 ? 14.072 15.847 29.418 1.00 37.59 89 GLN A C 1
ATOM 654 O O . GLN A 1 87 ? 13.316 14.959 29.823 1.00 40.63 89 GLN A O 1
ATOM 660 N N . LEU A 1 88 ? 14.938 15.642 28.420 1.00 39.07 90 LEU A N 1
ATOM 661 C CA . LEU A 1 88 ? 15.064 14.318 27.815 1.00 37.80 90 LEU A CA 1
ATOM 662 C C . LEU A 1 88 ? 15.592 13.297 28.824 1.00 42.22 90 LEU A C 1
ATOM 663 O O . LEU A 1 88 ? 15.044 12.197 28.946 1.00 40.72 90 LEU A O 1
ATOM 668 N N . ARG A 1 89 ? 16.655 13.653 29.559 1.00 40.53 91 ARG A N 1
ATOM 669 C CA . ARG A 1 89 ? 17.181 12.779 30.610 1.00 42.91 91 ARG A CA 1
ATOM 670 C C . ARG A 1 89 ? 16.094 12.409 31.613 1.00 41.55 91 ARG A C 1
ATOM 671 O O . ARG A 1 89 ? 16.048 11.278 32.110 1.00 42.48 91 ARG A O 1
ATOM 679 N N . LEU A 1 90 ? 15.218 13.358 31.939 1.00 45.95 92 LEU A N 1
ATOM 680 C CA . LEU A 1 90 ? 14.205 13.122 32.962 1.00 43.16 92 LEU A CA 1
ATOM 681 C C . LEU A 1 90 ? 13.084 12.240 32.440 1.00 46.12 92 LEU A C 1
ATOM 682 O O . LEU A 1 90 ? 12.548 11.408 33.178 1.00 45.44 92 LEU A O 1
ATOM 687 N N . LEU A 1 91 ? 12.711 12.413 31.169 1.00 45.26 93 LEU A N 1
ATOM 688 C CA . LEU A 1 91 ? 11.683 11.567 30.577 1.00 43.54 93 LEU A CA 1
ATOM 689 C C . LEU A 1 91 ? 12.114 10.104 30.567 1.00 45.49 93 LEU A C 1
ATOM 690 O O . LEU A 1 91 ? 11.305 9.201 30.823 1.00 46.89 93 LEU A O 1
ATOM 695 N N . VAL A 1 92 ? 13.381 9.838 30.285 1.00 43.00 94 VAL A N 1
ATOM 696 C CA . VAL A 1 92 ? 13.873 8.432 30.224 1.00 42.66 94 VAL A CA 1
ATOM 697 C C . VAL A 1 92 ? 13.979 7.872 31.650 1.00 43.57 94 VAL A C 1
ATOM 698 O O . VAL A 1 92 ? 13.548 6.738 31.876 1.00 43.03 94 VAL A O 1
ATOM 702 N N . ARG A 1 93 ? 14.534 8.654 32.568 1.00 45.84 95 ARG A N 1
ATOM 703 C CA . ARG A 1 93 ? 14.623 8.243 33.988 1.00 47.21 95 ARG A CA 1
ATOM 704 C C . ARG A 1 93 ? 13.243 7.822 34.491 1.00 47.43 95 ARG A C 1
ATOM 705 O O . ARG A 1 93 ? 13.140 6.790 35.160 1.00 49.38 95 ARG A O 1
ATOM 713 N N . GLU A 1 94 ? 12.224 8.605 34.166 1.00 50.27 96 GLU A N 1
ATOM 714 C CA . GLU A 1 94 ? 10.862 8.327 34.677 1.00 47.89 96 GLU A CA 1
ATOM 715 C C . GLU A 1 94 ? 10.281 7.099 33.967 1.00 50.95 96 GLU A C 1
ATOM 716 O O . GLU A 1 94 ? 9.337 6.508 34.505 1.00 52.38 96 GLU A O 1
ATOM 722 N N . ALA A 1 95 ? 10.852 6.715 32.826 1.00 49.78 97 ALA A N 1
ATOM 723 C CA . ALA A 1 95 ? 10.351 5.527 32.152 1.00 50.47 97 ALA A CA 1
ATOM 7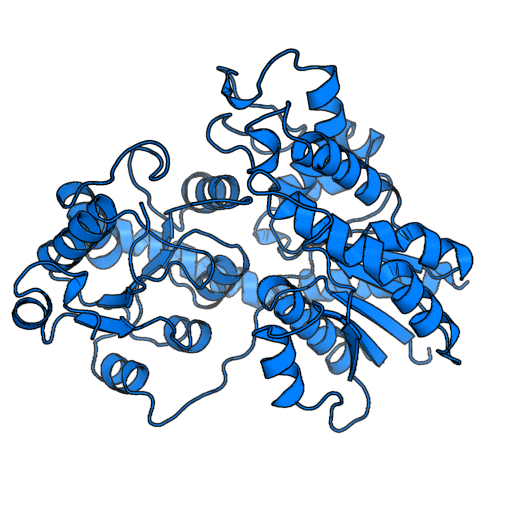24 C C . ALA A 1 95 ? 11.093 4.263 32.557 1.00 48.07 97 ALA A C 1
ATOM 725 O O . ALA A 1 95 ? 10.755 3.180 32.065 1.00 50.08 97 ALA A O 1
ATOM 727 N N . LEU A 1 96 ? 12.101 4.373 33.421 1.00 45.94 98 LEU A N 1
ATOM 728 C CA . LEU A 1 96 ? 12.915 3.207 33.756 1.00 47.33 98 LEU A CA 1
ATOM 729 C C . LEU A 1 96 ? 12.102 2.055 34.334 1.00 50.10 98 LEU A C 1
ATOM 730 O O . LEU A 1 96 ? 12.347 0.904 33.930 1.00 46.70 98 LEU A O 1
ATOM 735 N N . PRO A 1 97 ? 11.149 2.271 35.255 1.00 53.10 99 PRO A N 1
ATOM 736 C CA . PRO A 1 97 ? 10.326 1.136 35.727 1.00 53.04 99 PRO A CA 1
ATOM 737 C C . PRO A 1 97 ? 9.700 0.361 34.587 1.00 51.00 99 PRO A C 1
ATOM 738 O O . PRO A 1 97 ? 9.767 -0.877 34.550 1.00 51.88 99 PRO A O 1
ATOM 742 N N . LYS A 1 98 ? 9.097 1.081 33.639 1.00 53.46 100 LYS A N 1
ATOM 743 C CA . LYS A 1 98 ? 8.435 0.466 32.497 1.00 50.72 100 LYS A CA 1
ATOM 744 C C . LYS A 1 98 ? 9.431 -0.109 31.497 1.00 54.96 100 LYS A C 1
ATOM 745 O O . LYS A 1 98 ? 9.113 -1.089 30.810 1.00 53.85 100 LYS A O 1
ATOM 751 N N . ILE A 1 99 ? 10.620 0.487 31.368 1.00 51.53 101 ILE A N 1
ATOM 752 C CA . ILE A 1 99 ? 11.638 -0.165 30.553 1.00 50.92 101 ILE A CA 1
ATOM 753 C C . ILE A 1 99 ? 12.075 -1.466 31.210 1.00 51.70 101 ILE A C 1
ATOM 754 O O . ILE A 1 99 ? 12.228 -2.497 30.542 1.00 48.90 101 ILE A O 1
ATOM 759 N N . HIS A 1 100 ? 12.255 -1.446 32.536 1.00 50.43 102 HIS A N 1
ATOM 760 C CA . HIS A 1 100 ? 12.668 -2.651 33.251 1.00 54.69 102 HIS A CA 1
ATOM 761 C C . HIS A 1 100 ? 11.639 -3.766 33.085 1.00 55.62 102 HIS A C 1
ATOM 762 O O . HIS A 1 100 ? 11.984 -4.902 32.739 1.00 54.63 102 HIS A O 1
ATOM 769 N N . SER A 1 101 ? 10.363 -3.461 33.327 1.00 52.36 103 SER A N 1
ATOM 770 C CA . SER A 1 101 ? 9.355 -4.505 33.200 1.00 54.62 103 SER A CA 1
ATOM 771 C C . SER A 1 101 ? 9.231 -4.974 31.756 1.00 53.95 103 SER A C 1
ATOM 772 O O . SER A 1 101 ? 9.125 -6.178 31.505 1.00 57.56 103 SER A O 1
ATOM 775 N N . THR A 1 102 ? 9.267 -4.047 30.788 1.00 54.42 104 THR A N 1
ATOM 776 C CA . THR A 1 102 ? 9.223 -4.451 29.379 1.00 53.83 104 THR A CA 1
ATOM 777 C C . THR A 1 102 ? 10.294 -5.488 29.071 1.00 56.08 104 THR A C 1
ATOM 778 O O . THR A 1 102 ? 10.016 -6.519 28.446 1.00 63.58 104 THR A O 1
ATOM 782 N N . ILE A 1 103 ? 11.532 -5.233 29.505 1.00 52.46 105 ILE A N 1
ATOM 783 C CA . ILE A 1 103 ? 12.608 -6.185 29.237 1.00 57.53 105 ILE A CA 1
ATOM 784 C C . ILE A 1 103 ? 12.408 -7.469 30.033 1.00 60.68 105 ILE A C 1
ATOM 785 O O . ILE A 1 103 ? 12.710 -8.568 29.552 1.00 61.20 105 ILE A O 1
ATOM 790 N N . ALA A 1 104 ? 11.900 -7.356 31.261 1.00 63.22 106 ALA A N 1
ATOM 791 C CA . ALA A 1 104 ? 11.699 -8.547 32.081 1.00 64.80 106 ALA A CA 1
ATOM 792 C C . ALA A 1 104 ? 10.695 -9.498 31.440 1.00 63.04 106 ALA A C 1
ATOM 793 O O . ALA A 1 104 ? 10.868 -10.719 31.492 1.00 66.15 106 ALA A O 1
ATOM 795 N N . SER A 1 105 ? 9.638 -8.957 30.830 1.00 64.41 107 SER A N 1
ATOM 796 C CA . SER A 1 105 ? 8.613 -9.812 30.247 1.00 68.07 107 SER A CA 1
ATOM 797 C C . SER A 1 105 ? 9.103 -10.527 28.999 1.00 73.95 107 SER A C 1
ATOM 798 O O . SER A 1 105 ? 8.519 -11.550 28.619 1.00 74.25 107 SER A O 1
ATOM 801 N N . MET A 1 106 ? 10.146 -10.005 28.346 1.00 74.98 108 MET A N 1
ATOM 802 C CA . MET A 1 106 ? 10.693 -10.622 27.139 1.00 75.29 108 MET A CA 1
ATOM 803 C C . MET A 1 106 ? 11.273 -11.992 27.471 1.00 75.54 108 MET A C 1
ATOM 804 O O . MET A 1 106 ? 12.338 -12.095 28.090 1.00 74.81 108 MET A O 1
ATOM 809 N N . THR A 1 107 ? 10.569 -13.049 27.060 1.00 78.82 109 THR A N 1
ATOM 810 C CA . THR A 1 107 ? 10.977 -14.411 27.405 1.00 81.09 109 THR A CA 1
ATOM 811 C C . THR A 1 107 ? 12.328 -14.765 26.788 1.00 80.43 109 THR A C 1
ATOM 812 O O . THR A 1 107 ? 13.211 -15.315 27.463 1.00 74.52 109 THR A O 1
ATOM 816 N N . HIS A 1 108 ? 12.497 -14.475 25.497 1.00 81.09 110 HIS A N 1
ATOM 817 C CA . HIS A 1 108 ? 13.808 -14.506 24.849 1.00 78.87 110 HIS A CA 1
ATOM 818 C C . HIS A 1 108 ? 14.487 -13.162 25.109 1.00 71.87 110 HIS A C 1
ATOM 819 O O . HIS A 1 108 ? 14.227 -12.173 24.413 1.00 69.74 110 HIS A O 1
ATOM 826 N N . ARG A 1 109 ? 15.346 -13.112 26.128 1.00 68.23 111 ARG A N 1
ATOM 827 C CA . ARG A 1 109 ? 16.024 -11.868 26.445 1.00 65.68 111 ARG A CA 1
ATOM 828 C C . ARG A 1 109 ? 16.879 -11.414 25.264 1.00 63.04 111 ARG A C 1
ATOM 829 O O . ARG A 1 109 ? 17.419 -12.240 24.521 1.00 58.75 111 ARG A O 1
ATOM 837 N N . PRO A 1 110 ? 17.021 -10.103 25.070 1.00 57.40 112 PRO A N 1
ATOM 838 C CA . PRO A 1 110 ? 17.853 -9.620 23.968 1.00 53.50 112 PRO A CA 1
ATOM 839 C C . PRO A 1 110 ? 19.282 -10.070 24.191 1.00 49.04 112 PRO A C 1
ATOM 840 O O . PRO A 1 110 ? 19.761 -10.103 25.324 1.00 50.76 112 PRO A O 1
ATOM 844 N N . ASP A 1 111 ? 19.967 -10.408 23.096 1.00 47.38 113 ASP A N 1
ATOM 845 C CA . ASP A 1 111 ? 21.403 -10.649 23.168 1.00 46.99 113 ASP A CA 1
ATOM 846 C C . ASP A 1 111 ? 22.195 -9.375 23.433 1.00 47.75 113 ASP A C 1
ATOM 847 O O . ASP A 1 111 ? 23.335 -9.456 23.905 1.00 48.60 113 ASP A O 1
ATOM 852 N N . ALA A 1 112 ? 21.619 -8.212 23.128 1.00 48.37 114 ALA A N 1
ATOM 853 C CA . ALA A 1 112 ? 22.265 -6.922 23.317 1.00 43.38 114 ALA A CA 1
ATOM 854 C C . ALA A 1 112 ? 21.201 -5.833 23.318 1.00 44.43 114 ALA A C 1
ATOM 855 O O . ALA A 1 112 ? 20.161 -5.953 22.665 1.00 42.84 114 ALA A O 1
ATOM 857 N N . LEU A 1 113 ? 21.487 -4.779 24.074 1.00 41.40 115 LEU A N 1
ATOM 858 C CA . LEU A 1 113 ? 20.739 -3.535 24.099 1.00 38.86 115 LEU A CA 1
ATOM 859 C C . LEU A 1 113 ? 21.598 -2.452 23.462 1.00 40.49 115 LEU A C 1
ATOM 860 O O . LEU A 1 113 ? 22.771 -2.310 23.817 1.00 39.98 115 LEU A O 1
ATOM 865 N N . ILE A 1 114 ? 21.035 -1.737 22.493 1.00 38.53 116 ILE A N 1
ATOM 866 C CA . ILE A 1 114 ? 21.617 -0.515 21.944 1.00 35.23 116 ILE A CA 1
ATOM 867 C C . ILE A 1 114 ? 20.733 0.639 22.395 1.00 37.65 116 ILE A C 1
ATOM 868 O O . ILE A 1 114 ? 19.544 0.672 22.064 1.00 37.92 116 ILE A O 1
ATOM 873 N N . VAL A 1 115 ? 21.306 1.588 23.144 1.00 36.05 117 VAL A N 1
ATOM 874 C CA . VAL A 1 115 ? 20.556 2.711 23.707 1.00 38.57 117 VAL A CA 1
ATOM 875 C C . VAL A 1 115 ? 21.007 4.029 23.087 1.00 35.93 117 VAL A C 1
ATOM 876 O O . VAL A 1 115 ? 22.190 4.230 22.779 1.00 35.37 117 VAL A O 1
ATOM 880 N N . ASP A 1 116 ? 20.034 4.924 22.917 1.00 35.71 118 ASP A N 1
ATOM 881 C CA . ASP A 1 116 ? 20.203 6.305 22.498 1.00 44.80 118 ASP A CA 1
ATOM 882 C C . ASP A 1 116 ? 21.159 7.059 23.407 1.00 40.12 118 ASP A C 1
ATOM 883 O O . ASP A 1 116 ? 21.381 6.705 24.563 1.00 42.75 118 ASP A O 1
ATOM 888 N N . ILE A 1 117 ? 21.664 8.166 22.878 1.00 41.40 119 ILE A N 1
ATOM 889 C CA . ILE A 1 117 ? 22.444 9.116 23.664 1.00 45.91 119 ILE A CA 1
ATOM 890 C C . ILE A 1 117 ? 21.700 9.498 24.941 1.00 45.01 119 ILE A C 1
ATOM 891 O O . ILE A 1 117 ? 22.291 9.585 26.023 1.00 45.71 119 ILE A O 1
ATOM 896 N N . PHE A 1 118 ? 20.385 9.689 24.848 1.00 43.99 120 PHE A N 1
ATOM 897 C CA . PHE A 1 118 ? 19.578 10.142 25.970 1.00 43.00 120 PHE A CA 1
ATOM 898 C C . PHE A 1 118 ? 19.012 8.997 26.801 1.00 45.57 120 PHE A C 1
ATOM 899 O O . PHE A 1 118 ? 18.225 9.252 27.714 1.00 45.66 120 PHE A O 1
ATOM 907 N N . CYS A 1 119 ? 19.418 7.750 26.525 1.00 40.44 121 CYS A N 1
ATOM 908 C CA . CYS A 1 119 ? 18.941 6.568 27.242 1.00 41.60 121 CYS A CA 1
ATOM 909 C C . CYS A 1 119 ? 20.057 5.842 27.995 1.00 43.28 121 CYS A C 1
ATOM 910 O O . CYS A 1 119 ? 19.867 4.692 28.392 1.00 44.17 121 CYS A O 1
ATOM 913 N N . THR A 1 120 ? 21.220 6.471 28.194 1.00 41.09 122 THR A N 1
ATOM 914 C CA . THR A 1 120 ? 22.323 5.791 28.880 1.00 47.61 122 THR A CA 1
ATOM 915 C C . THR A 1 120 ? 21.983 5.421 30.317 1.00 44.20 122 THR A C 1
ATOM 916 O O . THR A 1 120 ? 22.636 4.539 30.890 1.00 47.18 122 THR A O 1
ATOM 920 N N . GLN A 1 121 ? 20.986 6.071 30.913 1.00 42.83 123 GLN A N 1
ATOM 921 C CA . GLN A 1 121 ? 20.514 5.683 32.238 1.00 46.69 123 GLN A CA 1
ATOM 922 C C . GLN A 1 121 ? 19.899 4.294 32.263 1.00 45.66 123 GLN A C 1
ATOM 923 O O . GLN A 1 121 ? 19.529 3.826 33.340 1.00 47.62 123 GLN A O 1
ATOM 929 N N . ILE A 1 122 ? 19.739 3.640 31.109 1.00 45.27 124 ILE A N 1
ATOM 930 C CA . ILE A 1 122 ? 19.278 2.252 31.089 1.00 46.24 124 ILE A CA 1
ATOM 931 C C . ILE A 1 122 ? 20.399 1.287 31.442 1.00 45.51 124 ILE A C 1
ATOM 932 O O . ILE A 1 122 ? 20.138 0.094 31.652 1.00 45.42 124 ILE A O 1
ATOM 937 N N . LEU A 1 123 ? 21.631 1.785 31.554 1.00 43.18 125 LEU A N 1
ATOM 938 C CA . LEU A 1 123 ? 22.799 0.934 31.767 1.00 48.49 125 LEU A CA 1
ATOM 939 C C . LEU A 1 123 ? 22.630 -0.015 32.948 1.00 51.85 125 LEU A C 1
ATOM 940 O O . LEU A 1 123 ? 22.950 -1.205 32.807 1.00 51.26 125 LEU A O 1
ATOM 945 N N . PRO A 1 124 ? 22.142 0.422 34.111 1.00 51.69 126 PRO A N 1
ATOM 946 C CA . PRO A 1 124 ? 21.942 -0.524 35.219 1.00 49.48 126 PRO A CA 1
ATOM 947 C C . PRO A 1 124 ? 20.919 -1.603 34.933 1.00 51.57 126 PRO A C 1
ATOM 948 O O . PRO A 1 124 ? 20.991 -2.676 35.548 1.00 52.16 126 PRO A O 1
ATOM 952 N N . ILE A 1 125 ? 19.950 -1.360 34.044 1.00 49.89 127 ILE A N 1
ATOM 953 C CA . ILE A 1 125 ? 19.008 -2.426 33.717 1.00 48.45 127 ILE A CA 1
ATOM 954 C C . ILE A 1 125 ? 19.702 -3.502 32.904 1.00 50.23 127 ILE A C 1
ATOM 955 O O . ILE A 1 125 ? 19.534 -4.699 33.158 1.00 53.46 127 ILE A O 1
ATOM 960 N N . ALA A 1 126 ? 20.496 -3.101 31.916 1.00 51.32 128 ALA A N 1
ATOM 961 C CA . ALA A 1 126 ? 21.294 -4.077 31.184 1.00 52.11 128 ALA A CA 1
ATOM 962 C C . ALA A 1 126 ? 22.137 -4.910 32.144 1.00 52.55 128 ALA A C 1
ATOM 963 O O . ALA A 1 126 ? 22.191 -6.137 32.032 1.00 53.64 128 ALA A O 1
ATOM 965 N N . GLU A 1 127 ? 22.809 -4.247 33.091 1.00 52.96 129 GLU A N 1
ATOM 966 C CA . GLU A 1 127 ? 23.619 -4.927 34.100 1.00 57.14 129 GLU A CA 1
ATOM 967 C C . GLU A 1 127 ? 22.806 -5.997 34.818 1.00 53.71 129 GLU A C 1
ATOM 968 O O . GLU A 1 127 ? 23.162 -7.179 34.825 1.00 59.12 129 GLU A O 1
ATOM 974 N N . GLU A 1 128 ? 21.702 -5.576 35.435 1.00 55.75 130 GLU A N 1
ATOM 975 C CA . GLU A 1 128 ? 20.838 -6.485 36.178 1.00 56.64 130 GLU A CA 1
ATOM 976 C C . GLU A 1 128 ? 20.503 -7.741 35.380 1.00 56.85 130 GLU A C 1
ATOM 977 O O . GLU A 1 128 ? 20.528 -8.849 35.925 1.00 63.24 130 GLU A O 1
ATOM 983 N N . PHE A 1 129 ? 20.184 -7.602 34.095 1.00 54.86 131 PHE A N 1
ATOM 984 C CA . PHE A 1 129 ? 19.806 -8.762 33.295 1.00 52.51 131 PHE A CA 1
ATOM 985 C C . PHE A 1 129 ? 20.982 -9.431 32.584 1.00 56.74 131 PHE A C 1
ATOM 986 O O . PHE A 1 129 ? 20.775 -10.428 31.880 1.00 59.85 131 PHE A O 1
ATOM 994 N N . ASN A 1 130 ? 22.204 -8.921 32.733 1.00 54.07 132 ASN A N 1
ATOM 995 C CA . ASN A 1 130 ? 23.377 -9.533 32.109 1.00 56.08 132 ASN A CA 1
ATOM 996 C C . ASN A 1 130 ? 23.357 -9.431 30.592 1.00 55.59 132 ASN A C 1
ATOM 997 O O . ASN A 1 130 ? 23.878 -10.311 29.903 1.00 49.38 132 ASN A O 1
ATOM 1002 N N . ILE A 1 131 ? 22.772 -8.359 30.062 1.00 53.88 133 ILE A N 1
ATOM 1003 C CA . ILE A 1 131 ? 22.692 -8.137 28.624 1.00 47.29 133 ILE A CA 1
ATOM 1004 C C . ILE A 1 131 ? 23.850 -7.235 28.205 1.00 43.51 133 ILE A C 1
ATOM 1005 O O . ILE A 1 131 ? 24.121 -6.214 28.858 1.00 43.22 133 ILE A O 1
ATOM 1010 N N . SER A 1 132 ? 24.471 -7.589 27.082 1.00 39.24 134 SER A N 1
ATOM 1011 C CA . SER A 1 132 ? 25.520 -6.716 26.511 1.00 41.23 134 SER A CA 1
ATOM 1012 C C . SER A 1 132 ? 24.885 -5.360 26.170 1.00 41.20 134 SER A C 1
ATOM 1013 O O . SER A 1 132 ? 23.764 -5.348 25.663 1.00 38.82 134 SER A O 1
ATOM 1016 N N . LYS A 1 133 ? 25.577 -4.265 26.472 1.00 43.12 135 LYS A N 1
ATOM 1017 C CA . LYS A 1 133 ? 24.989 -2.917 26.302 1.00 38.43 135 LYS A CA 1
ATOM 1018 C C . LYS A 1 133 ? 25.891 -2.044 25.435 1.00 40.97 135 LYS A C 1
ATOM 1019 O O . LYS A 1 133 ? 27.093 -1.967 25.714 1.00 40.72 135 LYS A O 1
ATOM 1025 N N . TYR A 1 134 ? 25.305 -1.408 24.432 1.00 36.61 136 TYR A N 1
ATOM 1026 C CA . TYR A 1 134 ? 26.060 -0.497 23.546 1.00 34.50 136 TYR A CA 1
ATOM 1027 C C . TYR A 1 134 ? 25.264 0.790 23.478 1.00 38.07 136 TYR A C 1
ATOM 1028 O O . TYR A 1 134 ? 24.054 0.773 23.726 1.00 39.72 136 TYR A O 1
ATOM 1037 N N . THR A 1 135 ? 25.938 1.893 23.191 1.00 37.88 137 THR A N 1
ATOM 1038 C CA . THR A 1 135 ? 25.246 3.189 23.043 1.00 37.71 137 THR A CA 1
ATOM 1039 C C . THR A 1 135 ? 25.366 3.693 21.616 1.00 36.18 137 THR A C 1
ATOM 1040 O O . THR A 1 135 ? 26.375 3.397 20.962 1.00 36.51 137 THR A O 1
ATOM 1044 N N . TYR A 1 136 ? 24.347 4.405 21.147 1.00 36.00 138 TYR A N 1
ATOM 1045 C CA . TYR A 1 136 ? 24.347 4.952 19.766 1.00 38.10 138 TYR A CA 1
ATOM 1046 C C . TYR A 1 136 ? 24.477 6.471 19.825 1.00 38.86 138 TYR A C 1
ATOM 1047 O O . TYR A 1 136 ? 23.578 7.127 20.373 1.00 38.77 138 TYR A O 1
ATOM 1056 N N . HIS A 1 137 ? 25.584 6.997 19.303 1.00 37.98 139 HIS A N 1
ATOM 1057 C CA . HIS A 1 137 ? 25.827 8.462 19.246 1.00 35.15 139 HIS A CA 1
ATOM 1058 C C . HIS A 1 137 ? 25.298 8.910 17.890 1.00 35.99 139 HIS A C 1
ATOM 1059 O O . HIS A 1 137 ? 25.952 8.655 16.871 1.00 28.79 139 HIS A O 1
ATOM 1066 N N . PRO A 1 138 ? 24.148 9.602 17.846 1.00 37.72 140 PRO A N 1
ATOM 1067 C CA . PRO A 1 138 ? 23.460 9.908 16.565 1.00 41.43 140 PRO A CA 1
ATOM 1068 C C . PRO A 1 138 ? 24.055 11.085 15.791 1.00 41.11 140 PRO A C 1
ATOM 1069 O O . PRO A 1 138 ? 23.385 11.582 14.865 1.00 35.91 140 PRO A O 1
ATOM 1073 N N . THR A 1 139 ? 25.271 11.507 16.134 1.00 38.71 141 THR A N 1
ATOM 1074 C CA . THR A 1 139 ? 25.902 12.608 15.389 1.00 38.08 141 THR A CA 1
ATOM 1075 C C . THR A 1 139 ? 27.405 12.394 15.288 1.00 37.88 141 THR A C 1
ATOM 1076 O O . THR A 1 139 ? 27.859 11.287 15.617 1.00 35.40 141 THR A O 1
ATOM 1080 N N . THR A 1 140 ? 28.155 13.415 14.889 1.00 33.27 142 THR A N 1
ATOM 1081 C CA . THR A 1 140 ? 29.572 13.287 14.554 1.00 34.33 142 THR A CA 1
ATOM 1082 C C . THR A 1 140 ? 30.466 12.629 15.611 1.00 36.58 142 THR A C 1
ATOM 1083 O O . THR A 1 140 ? 30.193 12.661 16.817 1.00 32.72 142 THR A O 1
ATOM 1087 N N . ALA A 1 141 ? 31.561 12.032 15.126 1.00 28.69 143 ALA A N 1
ATOM 1088 C CA . ALA A 1 141 ? 32.604 11.523 16.009 1.00 37.65 143 ALA A CA 1
ATOM 1089 C C . ALA A 1 141 ? 33.281 12.656 16.779 1.00 36.80 143 ALA A C 1
ATOM 1090 O O . ALA A 1 141 ? 33.660 12.475 17.945 1.00 31.70 143 ALA A O 1
ATOM 1092 N N . TRP A 1 142 ? 33.424 13.835 16.148 1.00 32.45 144 TRP A N 1
ATOM 1093 C CA . TRP A 1 142 ? 34.016 14.982 16.832 1.00 33.39 144 TRP A CA 1
ATOM 1094 C C . TRP A 1 142 ? 33.234 15.330 18.094 1.00 31.27 144 TRP A C 1
ATOM 1095 O O . TRP A 1 142 ? 33.817 15.551 19.167 1.00 29.60 144 TRP A O 1
ATOM 1106 N N . THR A 1 143 ? 31.909 15.337 18.012 1.00 29.74 145 THR A N 1
ATOM 1107 C CA . THR A 1 143 ? 31.139 15.667 19.210 1.00 29.93 145 THR A CA 1
ATOM 1108 C C . THR A 1 143 ? 31.210 14.555 20.246 1.00 32.22 145 THR A C 1
ATOM 1109 O O . THR A 1 143 ? 31.083 14.826 21.445 1.00 30.89 145 THR A O 1
ATOM 1113 N N . LEU A 1 144 ? 31.391 13.300 19.817 1.00 33.24 146 LEU A N 1
ATOM 1114 C CA . LEU A 1 144 ? 31.578 12.211 20.784 1.00 32.67 146 LEU A CA 1
ATOM 1115 C C . LEU A 1 144 ? 32.864 12.404 21.573 1.00 31.44 146 LEU A C 1
ATOM 1116 O O . LEU A 1 144 ? 32.881 12.269 22.804 1.00 35.42 146 LEU A O 1
ATOM 1121 N N . ALA A 1 145 ? 33.965 12.699 20.868 1.00 30.11 147 ALA A N 1
ATOM 1122 C CA . ALA A 1 145 ? 35.244 12.956 21.527 1.00 32.62 147 ALA A CA 1
ATOM 1123 C C . ALA A 1 145 ? 35.144 14.110 22.517 1.00 34.96 147 ALA A C 1
ATOM 1124 O O . ALA A 1 145 ? 35.777 14.065 23.579 1.00 34.91 147 ALA A O 1
ATOM 1126 N N . LEU A 1 146 ? 34.331 15.132 22.212 1.00 31.91 148 LEU A N 1
ATOM 1127 C CA . LEU A 1 146 ? 34.106 16.206 23.172 1.00 32.30 148 LEU A CA 1
ATOM 1128 C C . LEU A 1 146 ? 33.421 15.695 24.432 1.00 37.02 148 LEU A C 1
ATOM 1129 O O . LEU A 1 146 ? 33.873 15.973 25.549 1.00 32.59 148 LEU A O 1
ATOM 1134 N N . ALA A 1 147 ? 32.296 14.994 24.273 1.00 34.10 149 ALA A N 1
ATOM 1135 C CA . ALA A 1 147 ? 31.539 14.566 25.442 1.00 35.55 149 ALA A CA 1
ATOM 1136 C C . ALA A 1 147 ? 32.413 13.753 26.397 1.00 40.06 149 ALA A C 1
ATOM 1137 O O . ALA A 1 147 ? 32.340 13.923 27.624 1.00 37.20 149 ALA A O 1
ATOM 1139 N N . ILE A 1 148 ? 33.240 12.865 25.844 1.00 33.54 150 ILE A N 1
ATOM 1140 C CA . ILE A 1 148 ? 34.067 11.982 26.651 1.00 38.09 150 ILE A CA 1
ATOM 1141 C C . ILE A 1 148 ? 35.189 12.764 27.311 1.00 39.33 150 ILE A C 1
ATOM 1142 O O . ILE A 1 148 ? 35.520 12.531 28.477 1.00 36.28 150 ILE A O 1
ATOM 1147 N N . TYR A 1 149 ? 35.792 13.706 26.584 1.00 37.63 151 TYR A N 1
ATOM 1148 C CA . TYR A 1 149 ? 36.900 14.460 27.159 1.00 39.43 151 TYR A CA 1
ATOM 1149 C C . TYR A 1 149 ? 36.446 15.576 28.074 1.00 41.78 151 TYR A C 1
ATOM 1150 O O . TYR A 1 149 ? 37.288 16.185 28.741 1.00 44.47 151 TYR A O 1
ATOM 1159 N N . CYS A 1 150 ? 35.149 15.881 28.089 1.00 40.47 152 CYS A N 1
ATOM 1160 C CA . CYS A 1 150 ? 34.670 17.022 28.851 1.00 43.41 152 CYS A CA 1
ATOM 1161 C C . CYS A 1 150 ? 35.015 16.901 30.336 1.00 45.89 152 CYS A C 1
ATOM 1162 O O . CYS A 1 150 ? 35.279 17.912 30.999 1.00 46.64 152 CYS A O 1
ATOM 1165 N N . GLN A 1 151 ? 35.000 15.679 30.877 1.00 40.49 153 GLN A N 1
ATOM 1166 C CA . GLN A 1 151 ? 35.362 15.478 32.280 1.00 45.35 153 GLN A CA 1
ATOM 1167 C C . GLN A 1 151 ? 36.778 15.971 32.586 1.00 46.72 153 GLN A C 1
ATOM 1168 O O . GLN A 1 151 ? 37.073 16.343 33.727 1.00 48.90 153 GLN A O 1
ATOM 1174 N N . VAL A 1 152 ? 37.666 15.974 31.594 1.00 44.18 154 VAL A N 1
ATOM 1175 C CA . VAL A 1 152 ? 38.981 16.575 31.773 1.00 43.82 154 VAL A CA 1
ATOM 1176 C C . VAL A 1 152 ? 38.898 18.097 31.719 1.00 54.24 154 VAL A C 1
ATOM 1177 O O . VAL A 1 152 ? 39.416 18.795 32.605 1.00 49.00 154 VAL A O 1
ATOM 1181 N N . PHE A 1 153 ? 38.279 18.638 30.660 1.00 46.47 155 PHE A N 1
ATOM 1182 C CA . PHE A 1 153 ? 38.092 20.084 30.583 1.00 47.52 155 PHE A CA 1
ATOM 1183 C C . PHE A 1 153 ? 37.454 20.619 31.858 1.00 43.86 155 PHE A C 1
ATOM 1184 O O . PHE A 1 153 ? 37.767 21.728 32.298 1.00 49.65 155 PHE A O 1
ATOM 1192 N N . ASP A 1 154 ? 36.558 19.844 32.462 1.00 43.34 156 ASP A N 1
ATOM 1193 C CA . ASP A 1 154 ? 35.863 20.305 33.655 1.00 45.22 156 ASP A CA 1
ATOM 1194 C C . ASP A 1 154 ? 36.818 20.536 34.824 1.00 51.96 156 ASP A C 1
ATOM 1195 O O . ASP A 1 154 ? 36.644 21.492 35.588 1.00 49.15 156 ASP A O 1
ATOM 1200 N N . LYS A 1 155 ? 37.821 19.668 34.993 1.00 50.43 157 LYS A N 1
ATOM 1201 C CA . LYS A 1 155 ? 38.787 19.878 36.072 1.00 51.09 157 LYS A CA 1
ATOM 1202 C C . LYS A 1 155 ? 39.869 20.884 35.690 1.00 55.45 157 LYS A C 1
ATOM 1203 O O . LYS A 1 155 ? 40.346 21.629 36.552 1.00 59.99 157 LYS A O 1
ATOM 1209 N N . GLU A 1 156 ? 40.251 20.946 34.415 1.00 51.73 158 GLU A N 1
ATOM 1210 C CA . GLU A 1 156 ? 41.344 21.804 33.979 1.00 54.96 158 GLU A CA 1
ATOM 1211 C C . GLU A 1 156 ? 40.937 23.246 33.698 1.00 59.31 158 GLU A C 1
ATOM 1212 O O . GLU A 1 156 ? 41.816 24.110 33.589 1.00 59.75 158 GLU A O 1
ATOM 1218 N N . ILE A 1 157 ? 39.649 23.543 33.556 1.00 56.64 159 ILE A N 1
ATOM 1219 C CA . ILE A 1 157 ? 39.218 24.875 33.150 1.00 57.00 159 ILE A CA 1
ATOM 1220 C C . ILE A 1 157 ? 38.375 25.475 34.264 1.00 55.29 159 ILE A C 1
ATOM 1221 O O . ILE A 1 157 ? 37.403 24.863 34.719 1.00 57.53 159 ILE A O 1
ATOM 1226 N N . GLU A 1 158 ? 38.754 26.676 34.700 1.00 63.80 160 GLU A N 1
ATOM 1227 C CA . GLU A 1 158 ? 38.240 27.243 35.941 1.00 66.47 160 GLU A CA 1
ATOM 1228 C C . GLU A 1 158 ? 36.902 27.963 35.746 1.00 65.43 160 GLU A C 1
ATOM 1229 O O . GLU A 1 158 ? 35.963 27.750 36.520 1.00 67.88 160 GLU A O 1
ATOM 1235 N N . GLY A 1 159 ? 36.793 28.811 34.719 1.00 61.55 161 GLY A N 1
ATOM 1236 C CA . GLY A 1 159 ? 35.612 29.605 34.483 1.00 62.65 161 GLY A CA 1
ATOM 1237 C C . GLY A 1 159 ? 34.782 29.120 33.306 1.00 61.06 161 GLY A C 1
ATOM 1238 O O . GLY A 1 159 ? 34.914 27.982 32.834 1.00 52.77 161 GLY A O 1
ATOM 1239 N N . GLU A 1 160 ? 33.905 30.005 32.821 1.00 57.05 162 GLU A N 1
ATOM 1240 C CA . GLU A 1 160 ? 33.005 29.630 31.738 1.00 50.83 162 GLU A CA 1
ATOM 1241 C C . GLU A 1 160 ? 33.785 29.278 30.480 1.00 51.46 162 GLU A C 1
ATOM 1242 O O . GLU A 1 160 ? 34.755 29.952 30.114 1.00 49.75 162 GLU A O 1
ATOM 1248 N N . TYR A 1 161 ? 33.356 28.191 29.826 1.00 47.39 163 TYR A N 1
ATOM 1249 C CA . TYR A 1 161 ? 33.921 27.838 28.528 1.00 45.11 163 TYR A CA 1
ATOM 1250 C C . TYR A 1 161 ? 33.737 28.962 27.523 1.00 41.48 163 TYR A C 1
ATOM 1251 O O . TYR A 1 161 ? 34.649 29.263 26.742 1.00 42.45 163 TYR A O 1
ATOM 1260 N N . VAL A 1 162 ? 32.564 29.594 27.524 1.00 40.64 164 VAL A N 1
ATOM 1261 C CA . VAL A 1 162 ? 32.277 30.653 26.560 1.00 48.12 164 VAL A CA 1
ATOM 1262 C C . VAL A 1 162 ? 33.177 31.872 26.730 1.00 53.15 164 VAL A C 1
ATOM 1263 O O . VAL A 1 162 ? 33.237 32.714 25.830 1.00 56.15 164 VAL A O 1
ATOM 1267 N N . GLU A 1 163 ? 33.909 31.972 27.842 1.00 53.26 165 GLU A N 1
ATOM 1268 C CA . GLU A 1 163 ? 34.797 33.099 28.084 1.00 53.47 165 GLU A CA 1
ATOM 1269 C C . GLU A 1 163 ? 36.257 32.781 27.791 1.00 52.58 165 GLU A C 1
ATOM 1270 O O . GLU A 1 163 ? 37.110 33.661 27.930 1.00 52.19 165 GLU A O 1
ATOM 1276 N N . LEU A 1 164 ? 36.565 31.563 27.347 1.00 50.86 166 LEU A N 1
ATOM 1277 C CA . LEU A 1 164 ? 37.926 31.259 26.925 1.00 48.25 166 LEU A CA 1
ATOM 1278 C C . LEU A 1 164 ? 38.281 32.093 25.700 1.00 52.10 166 LEU A C 1
ATOM 1279 O O . LEU A 1 164 ? 37.408 32.512 24.939 1.00 54.62 166 LEU A O 1
ATOM 1284 N N . LYS A 1 165 ? 39.579 32.324 25.505 1.00 54.87 167 LYS A N 1
ATOM 1285 C CA . LYS A 1 165 ? 40.071 33.074 24.351 1.00 60.86 167 LYS A CA 1
ATOM 1286 C C . LYS A 1 165 ? 41.150 32.293 23.610 1.00 64.87 167 LYS A C 1
ATOM 1287 O O . LYS A 1 165 ? 42.045 32.873 22.977 1.00 65.79 167 LYS A O 1
ATOM 1293 N N . GLU A 1 166 ? 41.058 30.971 23.673 1.00 54.82 168 GLU A N 1
ATOM 1294 C CA . GLU A 1 166 ? 41.942 30.047 22.990 1.00 56.65 168 GLU A CA 1
ATOM 1295 C C . GLU A 1 166 ? 41.140 28.782 22.755 1.00 52.50 168 GLU A C 1
ATOM 1296 O O . GLU A 1 166 ? 40.287 28.435 23.582 1.00 46.60 168 GLU A O 1
ATOM 1302 N N . PRO A 1 167 ? 41.369 28.088 21.649 1.00 44.93 169 PRO A N 1
ATOM 1303 C CA . PRO A 1 167 ? 40.567 26.895 21.353 1.00 46.13 169 PRO A CA 1
ATOM 1304 C C . PRO A 1 167 ? 40.721 25.848 22.437 1.00 45.09 169 PRO A C 1
ATOM 1305 O O . PRO A 1 167 ? 41.763 25.748 23.084 1.00 50.88 169 PRO A O 1
ATOM 1309 N N . LEU A 1 168 ? 39.660 25.071 22.646 1.00 42.69 170 LEU A N 1
ATOM 1310 C CA . LEU A 1 168 ? 39.736 23.900 23.510 1.00 44.29 170 LEU A CA 1
ATOM 1311 C C . LEU A 1 168 ? 40.400 22.763 22.730 1.00 43.54 170 LEU A C 1
ATOM 1312 O O . LEU A 1 168 ? 39.962 22.419 21.624 1.00 40.99 170 LEU A O 1
ATOM 1317 N N . LYS A 1 169 ? 41.470 22.190 23.283 1.00 44.63 171 LYS A N 1
ATOM 1318 C CA . LYS A 1 169 ? 42.261 21.190 22.566 1.00 45.69 171 LYS A CA 1
ATOM 1319 C C . LYS A 1 169 ? 41.790 19.792 22.945 1.00 47.57 171 LYS A C 1
ATOM 1320 O O . LYS A 1 169 ? 42.034 19.319 24.060 1.00 45.46 171 LYS A O 1
ATOM 1326 N N . ILE A 1 170 ? 41.101 19.129 22.030 1.00 39.36 172 ILE A N 1
ATOM 1327 C CA . ILE A 1 170 ? 40.697 17.741 22.230 1.00 42.33 172 ILE A CA 1
ATOM 1328 C C . ILE A 1 170 ? 41.828 16.866 21.706 1.00 40.39 172 ILE A C 1
ATOM 1329 O O . ILE A 1 170 ? 42.192 16.988 20.529 1.00 38.22 172 ILE A O 1
ATOM 1334 N N . PRO A 1 171 ? 42.457 16.046 22.546 1.00 39.42 173 PRO A N 1
ATOM 1335 C CA . PRO A 1 171 ? 43.668 15.331 22.119 1.00 40.75 173 PRO A CA 1
ATOM 1336 C C . PRO A 1 171 ? 43.453 14.565 20.820 1.00 38.95 173 PRO A C 1
ATOM 1337 O O . PRO A 1 171 ? 42.469 13.841 20.654 1.00 37.34 173 PRO A O 1
ATOM 1341 N N . GLY A 1 172 ? 44.371 14.773 19.877 1.00 41.09 174 GLY A N 1
ATOM 1342 C CA . GLY A 1 172 ? 44.343 14.151 18.572 1.00 40.76 174 GLY A CA 1
ATOM 1343 C C . GLY A 1 172 ? 43.261 14.629 17.625 1.00 48.25 174 GLY A C 1
ATOM 1344 O O . GLY A 1 172 ? 43.170 14.097 16.511 1.00 41.70 174 GLY A O 1
ATOM 1345 N N . CYS A 1 173 ? 42.446 15.621 18.007 1.00 42.77 175 CYS A N 1
ATOM 1346 C CA . CYS A 1 173 ? 41.304 16.026 17.198 1.00 40.77 175 CYS A CA 1
ATOM 1347 C C . CYS A 1 173 ? 41.371 17.508 16.855 1.00 42.66 175 CYS A C 1
ATOM 1348 O O . CYS A 1 173 ? 42.195 18.263 17.382 1.00 41.30 175 CYS A O 1
ATOM 1351 N N . LYS A 1 174 ? 40.442 17.915 15.986 1.00 38.22 176 LYS A N 1
ATOM 1352 C CA . LYS A 1 174 ? 40.238 19.325 15.658 1.00 38.03 176 LYS A CA 1
ATOM 1353 C C . LYS A 1 174 ? 40.037 20.148 16.926 1.00 38.25 176 LYS A C 1
ATOM 1354 O O . LYS A 1 174 ? 39.251 19.777 17.798 1.00 33.88 176 LYS A O 1
ATOM 1360 N N . ALA A 1 175 ? 40.750 21.269 17.034 1.00 38.55 177 ALA A N 1
ATOM 1361 C CA . ALA A 1 175 ? 40.534 22.153 18.176 1.00 39.80 177 ALA A CA 1
ATOM 1362 C C . ALA A 1 175 ? 39.203 22.900 18.042 1.00 37.07 177 ALA A C 1
ATOM 1363 O O . ALA A 1 175 ? 38.775 23.259 16.943 1.00 37.62 177 ALA A O 1
ATOM 1365 N N . LEU A 1 176 ? 38.559 23.153 19.180 1.00 31.16 178 LEU A N 1
ATOM 1366 C CA . LEU A 1 176 ? 37.176 23.630 19.240 1.00 39.39 178 LEU A CA 1
ATOM 1367 C C . LEU A 1 176 ? 37.130 25.096 19.662 1.00 43.37 178 LEU A C 1
ATOM 1368 O O . LEU A 1 176 ?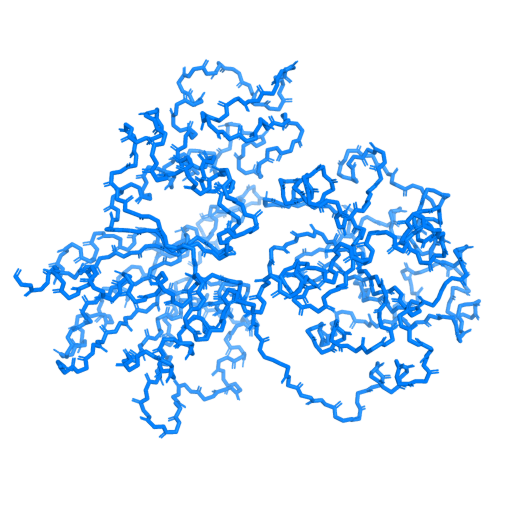 37.463 25.425 20.803 1.00 39.91 178 LEU A O 1
ATOM 1373 N N . ARG A 1 177 ? 36.664 25.962 18.769 1.00 40.99 179 ARG A N 1
ATOM 1374 C CA . ARG A 1 177 ? 36.493 27.360 19.137 1.00 42.65 179 ARG A CA 1
ATOM 1375 C C . ARG A 1 177 ? 35.483 27.496 20.276 1.00 43.50 179 ARG A C 1
ATOM 1376 O O . ARG A 1 177 ? 34.419 26.858 20.250 1.00 38.08 179 ARG A O 1
ATOM 1384 N N . PRO A 1 178 ? 35.772 28.327 21.284 1.00 39.07 180 PRO A N 1
ATOM 1385 C CA . PRO A 1 178 ? 34.799 28.506 22.373 1.00 42.25 180 PRO A CA 1
ATOM 1386 C C . PRO A 1 178 ? 33.425 28.952 21.885 1.00 40.66 180 PRO A C 1
ATOM 1387 O O . PRO A 1 178 ? 32.416 28.560 22.487 1.00 43.17 180 PRO A O 1
ATOM 1391 N N . ASP A 1 179 ? 33.357 29.742 20.804 1.00 39.46 181 ASP A N 1
ATOM 1392 C CA . ASP A 1 179 ? 32.081 30.140 20.211 1.00 43.01 181 ASP A CA 1
ATOM 1393 C C . ASP A 1 179 ? 31.235 28.953 19.753 1.00 40.48 181 ASP A C 1
ATOM 1394 O O . ASP A 1 179 ? 30.010 29.099 19.656 1.00 41.03 181 ASP A O 1
ATOM 1399 N N . ASP A 1 180 ? 31.854 27.800 19.458 1.00 35.54 182 ASP A N 1
ATOM 1400 C CA . ASP A 1 180 ? 31.192 26.662 18.828 1.00 35.21 182 ASP A CA 1
ATOM 1401 C C . ASP A 1 180 ? 30.805 25.549 19.789 1.00 38.14 182 ASP A C 1
ATOM 1402 O O . ASP A 1 180 ? 30.365 24.484 19.333 1.00 36.24 182 ASP A O 1
ATOM 1407 N N . VAL A 1 181 ? 30.949 25.758 21.100 1.00 34.76 183 VAL A N 1
ATOM 1408 C CA . VAL A 1 181 ? 30.681 24.675 22.041 1.00 37.60 183 VAL A CA 1
ATOM 1409 C C . VAL A 1 181 ? 29.218 24.265 21.962 1.00 35.46 183 VAL A C 1
ATOM 1410 O O . VAL A 1 181 ? 28.325 25.088 21.738 1.00 36.89 183 VAL A O 1
ATOM 1414 N N . VAL A 1 182 ? 28.967 22.976 22.194 1.00 33.47 184 VAL A N 1
ATOM 1415 C CA . VAL A 1 182 ? 27.603 22.479 22.235 1.00 34.86 184 VAL A CA 1
ATOM 1416 C C . VAL A 1 182 ? 26.801 23.223 23.307 1.00 35.71 184 VAL A C 1
ATOM 1417 O O . VAL A 1 182 ? 27.355 23.806 24.244 1.00 36.62 184 VAL A O 1
ATOM 1421 N N . ASP A 1 183 ? 25.472 23.180 23.171 1.00 34.21 185 ASP A N 1
ATOM 1422 C CA . ASP A 1 183 ? 24.590 23.924 24.070 1.00 34.83 185 ASP A CA 1
ATOM 1423 C C . ASP A 1 183 ? 24.856 23.685 25.552 1.00 38.84 185 ASP A C 1
ATOM 1424 O O . ASP A 1 183 ? 24.983 24.672 26.294 1.00 39.04 185 ASP A O 1
ATOM 1429 N N . PRO A 1 184 ? 24.917 22.447 26.052 1.00 40.37 186 PRO A N 1
ATOM 1430 C CA . PRO A 1 184 ? 25.134 22.252 27.499 1.00 39.78 186 PRO A CA 1
ATOM 1431 C C . PRO A 1 184 ? 26.394 22.908 28.045 1.00 38.36 186 PRO A C 1
ATOM 1432 O O . PRO A 1 184 ? 26.507 23.049 29.270 1.00 40.41 186 PRO A O 1
ATOM 1436 N N . LEU A 1 185 ? 27.343 23.308 27.200 1.00 35.99 187 LEU A N 1
ATOM 1437 C CA . LEU A 1 185 ? 28.569 23.947 27.671 1.00 37.73 187 LEU A CA 1
ATOM 1438 C C . LEU A 1 185 ? 28.474 25.463 27.743 1.00 40.13 187 LEU A C 1
ATOM 1439 O O . LEU A 1 185 ? 29.463 26.114 28.093 1.00 40.83 187 LEU A O 1
ATOM 1444 N N . LEU A 1 186 ? 27.323 26.042 27.411 1.00 39.20 188 LEU A N 1
ATOM 1445 C CA . LEU A 1 186 ? 27.209 27.495 27.362 1.00 42.95 188 LEU A CA 1
ATOM 1446 C C . LEU A 1 186 ? 27.127 28.124 28.745 1.00 40.82 188 LEU A C 1
ATOM 1447 O O . LEU A 1 186 ? 27.446 29.303 28.884 1.00 44.32 188 LEU A O 1
ATOM 1452 N N . ASP A 1 187 ? 26.759 27.356 29.771 1.00 41.10 189 ASP A N 1
ATOM 1453 C CA . ASP A 1 187 ? 26.478 27.917 31.096 1.00 45.52 189 ASP A CA 1
ATOM 1454 C C . ASP A 1 187 ? 26.728 26.811 32.125 1.00 41.70 189 ASP A C 1
ATOM 1455 O O . ASP A 1 187 ? 25.833 26.010 32.406 1.00 42.44 189 ASP A O 1
ATOM 1460 N N . ARG A 1 188 ? 27.946 26.781 32.680 1.00 44.21 190 ARG A N 1
ATOM 1461 C CA . ARG A 1 188 ? 28.294 25.751 33.658 1.00 47.94 190 ARG A CA 1
ATOM 1462 C C . ARG A 1 188 ? 27.400 25.773 34.891 1.00 46.96 190 ARG A C 1
ATOM 1463 O O . ARG A 1 188 ? 27.302 24.755 35.586 1.00 50.27 190 ARG A O 1
ATOM 1471 N N . SER A 1 189 ? 26.754 26.895 35.191 1.00 46.33 191 SER A N 1
ATOM 1472 C CA . SER A 1 189 ? 25.872 26.889 36.344 1.00 48.97 191 SER A CA 1
ATOM 1473 C C . SER A 1 189 ? 24.529 26.261 36.034 1.00 49.49 191 SER A C 1
ATOM 1474 O O . SER A 1 189 ? 23.741 26.045 36.961 1.00 48.03 191 SER A O 1
ATOM 1477 N N . ASP A 1 190 ? 24.238 25.956 34.770 1.00 42.94 192 ASP A N 1
ATOM 1478 C CA . ASP A 1 190 ? 22.980 25.287 34.496 1.00 4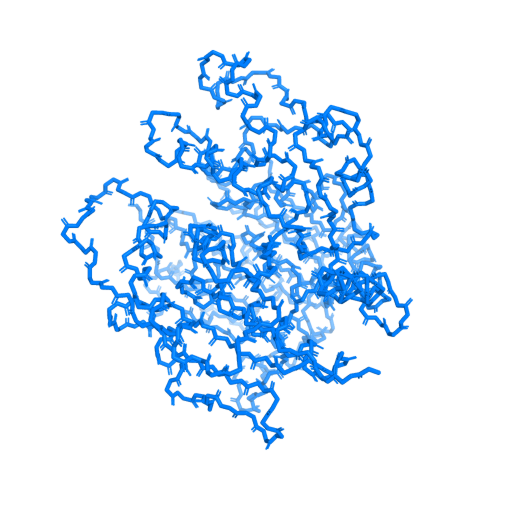1.63 192 ASP A CA 1
ATOM 1479 C C . ASP A 1 190 ? 23.116 23.807 34.797 1.00 36.98 192 ASP A C 1
ATOM 1480 O O . ASP A 1 190 ? 24.168 23.198 34.603 1.00 41.90 192 ASP A O 1
ATOM 1485 N N . GLN A 1 191 ? 22.022 23.248 35.299 1.00 40.15 193 GLN A N 1
ATOM 1486 C CA . GLN A 1 191 ? 21.905 21.828 35.595 1.00 41.96 193 GLN A CA 1
ATOM 1487 C C . GLN A 1 191 ? 22.363 20.943 34.435 1.00 48.21 193 GLN A C 1
ATOM 1488 O O . GLN A 1 191 ? 22.903 19.851 34.653 1.00 49.61 193 GLN A O 1
ATOM 1494 N N . GLN A 1 192 ? 22.106 21.365 33.197 1.00 42.81 194 GLN A N 1
ATOM 1495 C CA . GLN A 1 192 ? 22.375 20.492 32.059 1.00 46.17 194 GLN A CA 1
ATOM 1496 C C . GLN A 1 192 ? 23.860 20.302 31.822 1.00 44.95 194 GLN A C 1
ATOM 1497 O O . GLN A 1 192 ? 24.252 19.290 31.232 1.00 42.71 194 GLN A O 1
ATOM 1503 N N . TYR A 1 193 ? 24.688 21.246 32.279 1.00 43.99 195 TYR A N 1
ATOM 1504 C CA . TYR A 1 193 ? 26.129 21.085 32.154 1.00 44.69 195 TYR A CA 1
ATOM 1505 C C . TYR A 1 193 ? 26.610 19.839 32.894 1.00 47.78 195 TYR A C 1
ATOM 1506 O O . TYR A 1 193 ? 27.299 18.987 32.323 1.00 45.98 195 TYR A O 1
ATOM 1515 N N . GLU A 1 194 ? 26.283 19.723 34.182 1.00 45.07 196 GLU A N 1
ATOM 1516 C CA . GLU A 1 194 ? 26.731 18.539 34.904 1.00 46.87 196 GLU A CA 1
ATOM 1517 C C . GLU A 1 194 ? 26.114 17.277 34.320 1.00 45.93 196 GLU A C 1
ATOM 1518 O O . GLU A 1 194 ? 26.774 16.233 34.252 1.00 42.80 196 GLU A O 1
ATOM 1524 N N . GLU A 1 195 ? 24.846 17.344 33.889 1.00 46.80 197 GLU A N 1
ATOM 1525 C CA . GLU A 1 195 ? 24.269 16.186 33.210 1.00 46.95 197 GLU A CA 1
ATOM 1526 C C . GLU A 1 195 ? 25.067 15.790 31.984 1.00 42.80 197 GLU A C 1
ATOM 1527 O O . GLU A 1 195 ? 25.141 14.602 31.661 1.00 43.36 197 GLU A O 1
ATOM 1533 N N . TYR A 1 196 ? 25.663 16.761 31.292 1.00 39.79 198 TYR A N 1
ATOM 1534 C CA . TYR A 1 196 ? 26.381 16.465 30.061 1.00 40.76 198 TYR A CA 1
ATOM 1535 C C . TYR A 1 196 ? 27.737 15.848 30.359 1.00 39.23 198 TYR A C 1
ATOM 1536 O O . TYR A 1 196 ? 28.144 14.887 29.689 1.00 38.51 198 TYR A O 1
ATOM 1545 N N . VAL A 1 197 ? 28.457 16.392 31.346 1.00 38.60 199 VAL A N 1
ATOM 1546 C CA . VAL A 1 197 ? 29.714 15.772 31.757 1.00 39.27 199 VAL A CA 1
ATOM 1547 C C . VAL A 1 197 ? 29.458 14.348 32.229 1.00 38.08 199 VAL A C 1
ATOM 1548 O O . VAL A 1 197 ? 30.232 13.428 31.930 1.00 37.79 199 VAL A O 1
ATOM 1552 N N . LYS A 1 198 ? 28.356 14.148 32.956 1.00 41.61 200 LYS A N 1
ATOM 1553 C CA . LYS A 1 198 ? 27.958 12.814 33.402 1.00 44.38 200 LYS A CA 1
ATOM 1554 C C . LYS A 1 198 ? 27.757 11.886 32.207 1.00 47.31 200 LYS A C 1
ATOM 1555 O O . LYS A 1 198 ? 28.298 10.776 32.173 1.00 41.34 200 LYS A O 1
ATOM 1561 N N . LEU A 1 199 ? 27.001 12.345 31.199 1.00 42.43 201 LEU A N 1
ATOM 1562 C CA . LEU A 1 199 ? 26.804 11.555 29.984 1.00 45.05 201 LEU A CA 1
ATOM 1563 C C . LEU A 1 199 ? 28.133 11.133 29.371 1.00 39.60 201 LEU A C 1
ATOM 1564 O O . LEU A 1 199 ? 28.294 9.977 28.961 1.00 42.50 201 LEU A O 1
ATOM 1569 N N . GLY A 1 200 ? 29.089 12.067 29.273 1.00 39.59 202 GLY A N 1
ATOM 1570 C CA . GLY A 1 200 ? 30.376 11.748 28.668 1.00 39.85 202 GLY A CA 1
ATOM 1571 C C . GLY A 1 200 ? 31.107 10.618 29.380 1.00 44.54 202 GLY A C 1
ATOM 1572 O O . GLY A 1 200 ? 31.837 9.850 28.746 1.00 40.27 202 GLY A O 1
ATOM 1573 N N . LYS A 1 201 ? 30.913 10.496 30.702 1.00 37.83 203 LYS A N 1
ATOM 1574 C CA . LYS A 1 201 ? 31.461 9.377 31.465 1.00 43.41 203 LYS A CA 1
ATOM 1575 C C . LYS A 1 201 ? 30.626 8.119 31.301 1.00 42.92 203 LYS A C 1
ATOM 1576 O O . LYS A 1 201 ? 31.169 7.008 31.306 1.00 48.20 203 LYS A O 1
ATOM 1582 N N . GLU A 1 202 ? 29.311 8.268 31.145 1.00 40.24 204 GLU A N 1
ATOM 1583 C CA . GLU A 1 202 ? 28.460 7.098 30.963 1.00 42.18 204 GLU A CA 1
ATOM 1584 C C . GLU A 1 202 ? 28.783 6.362 29.657 1.00 44.23 204 GLU A C 1
ATOM 1585 O O . GLU A 1 202 ? 28.664 5.133 29.596 1.00 40.18 204 GLU A O 1
ATOM 1591 N N . TYR A 1 203 ? 29.213 7.085 28.616 1.00 39.95 205 TYR A N 1
ATOM 1592 C CA . TYR A 1 203 ? 29.672 6.441 27.383 1.00 42.71 205 TYR A CA 1
ATOM 1593 C C . TYR A 1 203 ? 30.685 5.347 27.681 1.00 43.58 205 TYR A C 1
ATOM 1594 O O . TYR A 1 203 ? 30.573 4.217 27.198 1.00 44.22 205 TYR A O 1
ATOM 1603 N N . THR A 1 204 ? 31.710 5.703 28.456 1.00 48.29 206 THR A N 1
ATOM 1604 C CA . THR A 1 204 ? 32.781 4.798 28.859 1.00 48.48 206 THR A CA 1
ATOM 1605 C C . THR A 1 204 ? 32.301 3.498 29.505 1.00 43.93 206 THR A C 1
ATOM 1606 O O . THR A 1 204 ? 33.008 2.485 29.434 1.00 44.47 206 THR A O 1
ATOM 1610 N N . ASP A 1 205 ? 31.131 3.494 30.148 1.00 40.82 207 ASP A N 1
ATOM 1611 C CA . ASP A 1 205 ? 30.642 2.290 30.831 1.00 42.56 207 ASP A CA 1
ATOM 1612 C C . ASP A 1 205 ? 30.019 1.244 29.897 1.00 45.58 207 ASP A C 1
ATOM 1613 O O . ASP A 1 205 ? 29.627 0.164 30.367 1.00 39.12 207 ASP A O 1
ATOM 1618 N N . PHE A 1 206 ? 29.892 1.533 28.603 1.00 44.48 208 PHE A N 1
ATOM 1619 C CA . PHE A 1 206 ? 29.257 0.608 27.672 1.00 41.99 208 PHE A CA 1
ATOM 1620 C C . PHE A 1 206 ? 30.282 -0.346 27.070 1.00 35.44 208 PHE A C 1
ATOM 1621 O O . PHE A 1 206 ? 31.484 -0.229 27.299 1.00 39.29 208 PHE A O 1
ATOM 1629 N N . ASP A 1 207 ? 29.793 -1.307 26.292 1.00 34.49 209 ASP A N 1
ATOM 1630 C CA . ASP A 1 207 ? 30.691 -2.266 25.658 1.00 35.98 209 ASP A CA 1
ATOM 1631 C C . ASP A 1 207 ? 31.179 -1.779 24.308 1.00 37.88 209 ASP A C 1
ATOM 1632 O O . ASP A 1 207 ? 32.022 -2.442 23.683 1.00 36.35 209 ASP A O 1
ATOM 1637 N N . GLY A 1 208 ? 30.657 -0.648 23.846 1.00 36.74 210 GLY A N 1
ATOM 1638 C CA . GLY A 1 208 ? 31.026 -0.087 22.559 1.00 32.88 210 GLY A CA 1
ATOM 1639 C C . GLY A 1 208 ? 30.128 1.087 22.264 1.00 34.03 210 GLY A C 1
ATOM 1640 O O . GLY A 1 208 ? 29.086 1.272 22.894 1.00 33.92 210 GLY A O 1
ATOM 1641 N N . ILE A 1 209 ? 30.555 1.895 21.290 1.00 31.84 211 ILE A N 1
ATOM 1642 C CA . ILE A 1 209 ? 29.829 3.096 20.901 1.00 29.33 211 ILE A CA 1
ATOM 1643 C C . ILE A 1 209 ? 29.653 3.081 19.395 1.00 30.10 211 ILE A C 1
ATOM 1644 O O . ILE A 1 209 ? 30.645 3.112 18.658 1.00 30.16 211 ILE A O 1
ATOM 1649 N N . LEU A 1 210 ? 28.398 3.047 18.946 1.00 31.60 212 LEU A N 1
ATOM 1650 C CA . LEU A 1 210 ? 28.074 3.247 17.539 1.00 30.30 212 LEU A CA 1
ATOM 1651 C C . LEU A 1 210 ? 27.983 4.737 17.235 1.00 31.28 212 LEU A C 1
ATOM 1652 O O . LEU A 1 210 ? 27.471 5.517 18.042 1.00 33.17 212 LEU A O 1
ATOM 1657 N N . ILE A 1 211 ? 28.463 5.143 16.052 1.00 28.83 213 ILE A N 1
ATOM 1658 C CA . ILE A 1 211 ? 28.467 6.557 15.674 1.00 33.14 213 ILE A CA 1
ATOM 1659 C C . ILE A 1 211 ? 27.798 6.679 14.319 1.00 38.05 213 ILE A C 1
ATOM 1660 O O . ILE A 1 211 ? 28.023 5.834 13.449 1.00 30.31 213 ILE A O 1
ATOM 1665 N N . ASN A 1 212 ? 26.995 7.736 14.130 1.00 36.03 214 ASN A N 1
ATOM 1666 C CA . ASN A 1 212 ? 26.327 7.970 12.846 1.00 39.58 214 ASN A CA 1
ATOM 1667 C C . ASN A 1 212 ? 27.206 8.803 11.919 1.00 36.66 214 ASN A C 1
ATOM 1668 O O . ASN A 1 212 ? 26.860 9.909 11.503 1.00 38.86 214 ASN A O 1
ATOM 1673 N N . THR A 1 213 ? 28.377 8.258 11.621 1.00 35.01 215 THR A N 1
ATOM 1674 C CA . THR A 1 213 ? 29.338 8.906 10.736 1.00 34.67 215 THR A CA 1
ATOM 1675 C C . THR A 1 213 ? 30.038 7.795 9.958 1.00 33.28 215 THR A C 1
ATOM 1676 O O . THR A 1 213 ? 29.785 6.611 10.175 1.00 34.25 215 THR A O 1
ATOM 1680 N N . TRP A 1 214 ? 30.929 8.152 9.054 1.00 33.09 216 TRP A N 1
ATOM 1681 C CA . TRP A 1 214 ? 31.693 7.092 8.421 1.00 34.51 216 TRP A CA 1
ATOM 1682 C C . TRP A 1 214 ? 33.172 7.432 8.403 1.00 35.59 216 TRP A C 1
ATOM 1683 O O . TRP A 1 214 ? 33.579 8.594 8.544 1.00 32.01 216 TRP A O 1
ATOM 1694 N N . GLU A 1 215 ? 33.960 6.364 8.243 1.00 34.64 217 GLU A N 1
ATOM 1695 C CA . GLU A 1 215 ? 35.412 6.420 8.360 1.00 37.43 217 GLU A CA 1
ATOM 1696 C C . GLU A 1 215 ? 35.992 7.557 7.551 1.00 39.93 217 GLU A C 1
ATOM 1697 O O . GLU A 1 215 ? 36.773 8.367 8.063 1.00 36.55 217 GLU A O 1
ATOM 1703 N N . ASP A 1 216 ? 35.639 7.607 6.269 1.00 34.56 218 ASP A N 1
ATOM 1704 C CA . ASP A 1 216 ? 36.207 8.591 5.362 1.00 37.19 218 ASP A CA 1
ATOM 1705 C C . ASP A 1 216 ? 35.744 10.017 5.659 1.00 38.94 218 ASP A C 1
ATOM 1706 O O . ASP A 1 216 ? 36.400 10.974 5.235 1.00 35.18 218 ASP A O 1
ATOM 1711 N N . LEU A 1 217 ? 34.639 10.200 6.373 1.00 36.79 219 LEU A N 1
ATOM 1712 C CA . LEU A 1 217 ? 34.255 11.569 6.710 1.00 35.34 219 LEU A CA 1
ATOM 1713 C C . LEU A 1 217 ? 35.162 12.155 7.790 1.00 35.04 219 LEU A C 1
ATOM 1714 O O . LEU A 1 217 ? 35.569 13.315 7.694 1.00 33.68 219 LEU A O 1
ATOM 1719 N N . GLU A 1 218 ? 35.489 11.370 8.823 1.00 36.09 220 GLU A N 1
ATOM 1720 C CA . GLU A 1 218 ? 36.183 11.862 10.016 1.00 35.24 220 GLU A CA 1
ATOM 1721 C C . GLU A 1 218 ? 37.345 10.939 10.376 1.00 34.05 220 GLU A C 1
ATOM 1722 O O . GLU A 1 218 ? 37.419 10.435 11.500 1.00 33.15 220 GLU A O 1
ATOM 1728 N N . PRO A 1 219 ? 38.280 10.696 9.447 1.00 37.23 221 PRO A N 1
ATOM 1729 C CA . PRO A 1 219 ? 39.355 9.722 9.740 1.00 36.41 221 PRO A CA 1
ATOM 1730 C C . PRO A 1 219 ? 40.215 10.110 10.925 1.00 37.20 221 PRO A C 1
ATOM 1731 O O . PRO A 1 219 ? 40.519 9.252 11.768 1.00 38.06 221 PRO A O 1
ATOM 1735 N N . GLU A 1 220 ? 40.584 11.392 11.035 1.00 37.58 222 GLU A N 1
ATOM 1736 C CA . GLU A 1 220 ? 41.393 11.840 12.168 1.00 38.10 222 GLU A CA 1
ATOM 1737 C C . GLU A 1 220 ? 40.688 11.582 13.493 1.00 33.81 222 GLU A C 1
ATOM 1738 O O . GLU A 1 220 ? 41.259 10.952 14.388 1.00 36.40 222 GLU A O 1
ATOM 1744 N N . THR A 1 221 ? 39.452 12.077 13.654 1.00 34.68 223 THR A N 1
ATOM 1745 C CA . THR A 1 221 ? 38.787 11.927 14.955 1.00 35.69 223 THR A CA 1
ATOM 1746 C C . THR A 1 221 ? 38.479 10.462 15.269 1.00 34.25 223 THR A C 1
ATOM 1747 O O . THR A 1 221 ? 38.570 10.044 16.427 1.00 32.76 223 THR A O 1
ATOM 1751 N N . ILE A 1 222 ? 38.085 9.665 14.262 1.00 35.71 224 ILE A N 1
ATOM 1752 C CA . ILE A 1 222 ? 37.823 8.248 14.528 1.00 35.88 224 ILE A CA 1
ATOM 1753 C C . ILE A 1 222 ? 39.106 7.554 14.981 1.00 38.69 224 ILE A C 1
ATOM 1754 O O . ILE A 1 222 ? 39.129 6.843 15.996 1.00 35.88 224 ILE A O 1
ATOM 1759 N N . ASN A 1 223 ? 40.203 7.792 14.258 1.00 36.99 225 ASN A N 1
ATOM 1760 C CA . ASN A 1 223 ? 41.494 7.225 14.639 1.00 40.15 225 ASN A CA 1
ATOM 1761 C C . ASN A 1 223 ? 41.895 7.652 16.049 1.00 38.95 225 ASN A C 1
ATOM 1762 O O . ASN A 1 223 ? 42.413 6.841 16.829 1.00 41.32 225 ASN A O 1
ATOM 1767 N N . ALA A 1 224 ? 41.637 8.905 16.413 1.00 34.32 226 ALA A N 1
ATOM 1768 C CA . ALA A 1 224 ? 41.931 9.331 17.780 1.00 36.42 226 ALA A CA 1
ATOM 1769 C C . ALA A 1 224 ? 41.070 8.594 18.792 1.00 36.71 226 ALA A C 1
ATOM 1770 O O . ALA A 1 224 ? 41.551 8.213 19.865 1.00 38.34 226 ALA A O 1
ATOM 1772 N N . LEU A 1 225 ? 39.777 8.425 18.502 1.00 36.43 227 LEU A N 1
ATOM 1773 C CA . LEU A 1 225 ? 38.922 7.692 19.439 1.00 37.87 227 LEU A CA 1
ATOM 1774 C C . LEU A 1 225 ? 39.402 6.249 19.623 1.00 39.24 227 LEU A C 1
ATOM 1775 O O . LEU A 1 225 ? 39.275 5.681 20.720 1.00 35.80 227 LEU A O 1
ATOM 1780 N N . ARG A 1 226 ? 39.964 5.651 18.567 1.00 36.49 228 ARG A N 1
ATOM 1781 C CA . ARG A 1 226 ? 40.472 4.279 18.616 1.00 39.11 228 ARG A CA 1
ATOM 1782 C C . ARG A 1 226 ? 41.788 4.175 19.392 1.00 41.94 228 ARG A C 1
ATOM 1783 O O . ARG A 1 226 ? 41.939 3.274 20.230 1.00 39.95 228 ARG A O 1
ATOM 1791 N N . TYR A 1 227 ? 42.736 5.102 19.157 1.00 40.10 229 TYR A N 1
ATOM 1792 C CA . TYR A 1 227 ? 44.127 4.914 19.575 1.00 42.47 229 TYR A CA 1
ATOM 1793 C C . TYR A 1 227 ? 44.755 6.042 20.384 1.00 42.56 229 TYR A C 1
ATOM 1794 O O . TYR A 1 227 ? 45.774 5.786 21.044 1.00 45.46 229 TYR A O 1
ATOM 1803 N N . ASN A 1 228 ? 44.245 7.275 20.330 1.00 36.31 230 ASN A N 1
ATOM 1804 C CA . ASN A 1 228 ? 44.962 8.369 20.976 1.00 38.14 230 ASN A CA 1
ATOM 1805 C C . ASN A 1 228 ? 45.151 8.081 22.461 1.00 34.97 230 ASN A C 1
ATOM 1806 O O . ASN A 1 228 ? 44.195 7.773 23.177 1.00 38.16 230 ASN A O 1
ATOM 1811 N N . GLU A 1 229 ? 46.390 8.211 22.931 1.00 37.40 231 GLU A N 1
ATOM 1812 C CA . GLU A 1 229 ? 46.732 7.742 24.275 1.00 37.99 231 GLU A CA 1
ATOM 1813 C C . GLU A 1 229 ? 45.997 8.509 25.373 1.00 40.36 231 GLU A C 1
ATOM 1814 O O . GLU A 1 229 ? 45.688 7.939 26.432 1.00 36.08 231 GLU A O 1
ATOM 1820 N N . LYS A 1 230 ? 45.697 9.789 25.148 1.00 42.52 232 LYS A N 1
ATOM 1821 C CA . LYS A 1 230 ? 44.980 10.544 26.171 1.00 40.49 232 LYS A CA 1
ATOM 1822 C C . LYS A 1 230 ? 43.505 10.156 26.222 1.00 40.43 232 LYS A C 1
ATOM 1823 O O . LYS A 1 230 ? 42.958 9.951 27.310 1.00 41.10 232 LYS A O 1
ATOM 1829 N N . LEU A 1 231 ? 42.842 10.053 25.056 1.00 37.99 233 LEU A N 1
ATOM 1830 C CA . LEU A 1 231 ? 41.447 9.626 25.035 1.00 35.58 233 LEU A CA 1
ATOM 1831 C C . LEU A 1 231 ? 41.293 8.188 25.529 1.00 40.32 233 LEU A C 1
ATOM 1832 O O . LEU A 1 231 ? 40.276 7.849 26.153 1.00 39.72 233 LEU A O 1
ATOM 1837 N N . ARG A 1 232 ? 42.279 7.331 25.261 1.00 36.36 234 ARG A N 1
ATOM 1838 C CA . ARG A 1 232 ? 42.148 5.940 25.662 1.00 38.67 234 ARG A CA 1
ATOM 1839 C C . ARG A 1 232 ? 42.356 5.752 27.158 1.00 41.77 234 ARG A C 1
ATOM 1840 O O . ARG A 1 232 ? 42.040 4.678 27.679 1.00 46.96 234 ARG A O 1
ATOM 1848 N N . LEU A 1 233 ? 42.843 6.769 27.869 1.00 40.22 235 LEU A N 1
ATOM 1849 C CA . LEU A 1 233 ? 42.807 6.699 29.323 1.00 42.67 235 LEU A CA 1
ATOM 1850 C C . LEU A 1 233 ? 41.373 6.728 29.811 1.00 43.98 235 LEU A C 1
ATOM 1851 O O . LEU A 1 233 ? 41.090 6.289 30.925 1.00 43.87 235 LEU A O 1
ATOM 1856 N N . LEU A 1 234 ? 40.469 7.266 28.996 1.00 44.26 236 LEU A N 1
ATOM 1857 C CA . LEU A 1 234 ? 39.077 7.486 29.351 1.00 40.94 236 LEU A CA 1
ATOM 1858 C C . LEU A 1 234 ? 38.148 6.500 28.675 1.00 44.56 236 LEU A C 1
ATOM 1859 O O . LEU A 1 234 ? 37.186 6.051 29.288 1.00 41.95 236 LEU A O 1
ATOM 1864 N N . LEU A 1 235 ? 38.427 6.145 27.423 1.00 44.06 237 LEU A N 1
ATOM 1865 C CA . LEU A 1 235 ? 37.582 5.257 26.639 1.00 41.19 237 LEU A CA 1
ATOM 1866 C C . LEU A 1 235 ? 38.315 3.945 26.415 1.00 42.30 237 LEU A C 1
ATOM 1867 O O . LEU A 1 235 ? 39.349 3.912 25.738 1.00 41.90 237 LEU A O 1
ATOM 1872 N N . LYS A 1 236 ? 37.750 2.866 26.950 1.00 40.69 238 LYS A N 1
ATOM 1873 C CA . LYS A 1 236 ? 38.364 1.548 26.945 1.00 43.81 238 LYS A CA 1
ATOM 1874 C C . LYS A 1 236 ? 37.714 0.596 25.957 1.00 43.44 238 LYS A C 1
ATOM 1875 O O . LYS A 1 236 ? 38.201 -0.527 25.799 1.00 42.70 238 LYS A O 1
ATOM 1881 N N . VAL A 1 237 ? 36.630 1.004 25.297 1.00 40.84 239 VAL A N 1
ATOM 1882 C CA . VAL A 1 237 ? 35.888 0.110 24.407 1.00 39.49 239 VAL A CA 1
ATOM 1883 C C . VAL A 1 237 ? 35.952 0.622 22.968 1.00 41.68 239 VAL A C 1
ATOM 1884 O O . VAL A 1 237 ? 36.334 1.778 22.737 1.00 39.49 239 VAL A O 1
ATOM 1888 N N . PRO A 1 238 ? 35.572 -0.188 21.986 1.00 37.64 240 PRO A N 1
ATOM 1889 C CA . PRO A 1 238 ? 35.693 0.218 20.581 1.00 35.61 240 PRO A CA 1
ATOM 1890 C C . PRO A 1 238 ? 34.611 1.200 20.150 1.00 34.40 240 PRO A C 1
ATOM 1891 O O . PRO A 1 238 ? 33.568 1.349 20.780 1.00 33.54 240 PRO A O 1
ATOM 1895 N N . VAL A 1 239 ? 34.869 1.870 19.031 1.00 35.44 241 VAL A N 1
ATOM 1896 C CA . VAL A 1 239 ? 33.834 2.671 18.392 1.00 34.65 241 VAL A CA 1
ATOM 1897 C C . VAL A 1 239 ? 33.521 2.043 17.045 1.00 33.56 241 VAL A C 1
ATOM 1898 O O . VAL A 1 239 ? 34.353 1.346 16.457 1.00 32.74 241 VAL A O 1
ATOM 1902 N N . PHE A 1 240 ? 32.290 2.251 16.588 1.00 32.70 242 PHE A N 1
ATOM 1903 C CA . PHE A 1 240 ? 31.772 1.618 15.377 1.00 34.10 242 PHE A CA 1
ATOM 1904 C C . PHE A 1 240 ? 31.130 2.690 14.507 1.00 31.56 242 PHE A C 1
ATOM 1905 O O . PHE A 1 240 ? 29.935 2.976 14.638 1.00 33.71 242 PHE A O 1
ATOM 1913 N N . PRO A 1 241 ? 31.872 3.293 13.611 1.00 34.50 243 PRO A N 1
ATOM 1914 C CA . PRO A 1 241 ? 31.219 4.189 12.644 1.00 36.20 243 PRO A CA 1
ATOM 1915 C C . PRO A 1 241 ? 30.369 3.383 11.652 1.00 35.01 243 PRO A C 1
ATOM 1916 O O . PRO A 1 241 ? 30.902 2.686 10.785 1.00 34.56 243 PRO A O 1
ATOM 1920 N N . ILE A 1 242 ? 29.043 3.473 11.760 1.00 33.18 244 ILE A N 1
ATOM 1921 C CA . ILE A 1 242 ? 28.122 2.637 10.992 1.00 34.19 244 ILE A CA 1
ATOM 1922 C C . ILE A 1 242 ? 27.238 3.468 10.063 1.00 40.37 244 ILE A C 1
ATOM 1923 O O . ILE A 1 242 ? 26.214 2.992 9.604 1.00 37.51 244 ILE A O 1
ATOM 1928 N N . GLY A 1 243 ? 27.592 4.727 9.825 1.00 36.16 245 GLY A N 1
ATOM 1929 C CA . GLY A 1 243 ? 26.721 5.630 9.115 1.00 34.38 245 GLY A CA 1
ATOM 1930 C C . GLY A 1 243 ? 27.168 5.859 7.691 1.00 36.04 245 GLY A C 1
ATOM 1931 O O . GLY A 1 243 ? 28.068 5.184 7.170 1.00 35.79 245 GLY A O 1
ATOM 1932 N N . PRO A 1 244 ? 26.542 6.826 7.038 1.00 34.49 246 PRO A N 1
ATOM 1933 C CA . PRO A 1 244 ? 25.486 7.693 7.569 1.00 39.19 246 PRO A CA 1
ATOM 1934 C C . PRO A 1 244 ? 24.161 7.009 7.408 1.00 37.54 246 PRO A C 1
ATOM 1935 O O . PRO A 1 244 ? 23.836 6.556 6.327 1.00 43.88 246 PRO A O 1
ATOM 1939 N N . LEU A 1 245 ? 23.374 6.943 8.457 1.00 38.37 247 LEU A N 1
ATOM 1940 C CA . LEU A 1 245 ? 22.053 6.351 8.392 1.00 41.59 247 LEU A CA 1
ATOM 1941 C C . LEU A 1 245 ? 21.045 7.439 8.070 1.00 42.48 247 LEU A C 1
ATOM 1942 O O . LEU A 1 245 ? 21.062 8.510 8.682 1.00 45.10 247 LEU A O 1
ATOM 1947 N N . ARG A 1 246 ? 20.171 7.164 7.115 1.00 40.40 248 ARG A N 1
ATOM 1948 C CA . ARG A 1 246 ? 19.257 8.183 6.624 1.00 46.39 248 ARG A CA 1
ATOM 1949 C C . ARG A 1 246 ? 17.946 7.505 6.251 1.00 46.80 248 ARG A C 1
ATOM 1950 O O . ARG A 1 246 ? 17.951 6.385 5.728 1.00 42.82 248 ARG A O 1
ATOM 1958 N N . ARG A 1 247 ? 16.832 8.184 6.524 1.00 48.41 249 ARG A N 1
ATOM 1959 C CA . ARG A 1 247 ? 15.524 7.616 6.229 1.00 49.45 249 ARG A CA 1
ATOM 1960 C C . ARG A 1 247 ? 15.327 7.501 4.717 1.00 50.36 249 ARG A C 1
ATOM 1961 O O . ARG A 1 247 ? 15.940 8.219 3.926 1.00 46.16 249 ARG A O 1
ATOM 1969 N N . LYS A 1 248 ? 14.446 6.592 4.321 1.00 54.31 250 LYS A N 1
ATOM 1970 C CA . LYS A 1 248 ? 14.147 6.392 2.905 1.00 59.89 250 LYS A CA 1
ATOM 1971 C C . LYS A 1 248 ? 13.084 7.379 2.439 1.00 56.33 250 LYS A C 1
ATOM 1972 O O . LYS A 1 248 ? 12.262 7.848 3.233 1.00 57.69 250 LYS A O 1
ATOM 1978 N N . VAL A 1 249 ? 13.108 7.692 1.136 1.00 57.58 251 VAL A N 1
ATOM 1979 C CA . VAL A 1 249 ? 12.096 8.568 0.544 1.00 61.01 251 VAL A CA 1
ATOM 1980 C C . VAL A 1 249 ? 10.768 7.830 0.424 1.00 61.61 251 VAL A C 1
ATOM 1981 O O . VAL A 1 249 ? 10.713 6.679 -0.019 1.00 59.62 251 VAL A O 1
ATOM 1985 N N . GLU A 1 250 ? 9.687 8.495 0.822 1.00 62.46 252 GLU A N 1
ATOM 1986 C CA . GLU A 1 250 ? 8.332 7.979 0.667 1.00 71.30 252 GLU A CA 1
ATOM 1987 C C . GLU A 1 250 ? 7.542 8.991 -0.158 1.00 78.20 252 GLU A C 1
ATOM 1988 O O . GLU A 1 250 ? 7.215 10.080 0.327 1.00 73.81 252 GLU A O 1
ATOM 1994 N N . THR A 1 251 ? 7.242 8.629 -1.404 1.00 82.43 253 THR A N 1
ATOM 1995 C CA . THR A 1 251 ? 6.742 9.578 -2.386 1.00 79.73 253 THR A CA 1
ATOM 1996 C C . THR A 1 251 ? 5.317 10.027 -2.071 1.00 82.25 253 THR A C 1
ATOM 1997 O O . THR A 1 251 ? 4.553 9.348 -1.387 1.00 84.00 253 THR A O 1
ATOM 2001 N N . THR A 1 252 ? 4.971 11.198 -2.596 1.00 82.79 254 THR A N 1
ATOM 2002 C CA . THR A 1 252 ? 3.593 11.681 -2.644 1.00 88.12 254 THR A CA 1
ATOM 2003 C C . THR A 1 252 ? 3.432 12.329 -4.017 1.00 91.18 254 THR A C 1
ATOM 2004 O O . THR A 1 252 ? 3.962 13.419 -4.267 1.00 90.60 254 THR A O 1
ATOM 2008 N N . LEU A 1 253 ? 2.741 11.626 -4.919 1.00 94.43 255 LEU A N 1
ATOM 2009 C CA . LEU A 1 253 ? 2.771 12.003 -6.333 1.00 100.35 255 LEU A CA 1
ATOM 2010 C C . LEU A 1 253 ? 2.178 13.390 -6.574 1.00 94.60 255 LEU A C 1
ATOM 2011 O O . LEU A 1 253 ? 2.719 14.173 -7.366 1.00 93.92 255 LEU A O 1
ATOM 2016 N N . ASN A 1 254 ? 1.059 13.704 -5.915 1.00 91.32 256 ASN A N 1
ATOM 2017 C CA . ASN A 1 254 ? 0.363 14.971 -6.100 1.00 86.75 256 ASN A CA 1
ATOM 2018 C C . ASN A 1 254 ? 0.903 16.077 -5.195 1.00 80.96 256 ASN A C 1
ATOM 2019 O O . ASN A 1 254 ? 0.194 17.055 -4.930 1.00 74.53 256 ASN A O 1
ATOM 2024 N N . ASP A 1 255 ? 2.147 15.943 -4.738 1.00 75.44 257 ASP A N 1
ATOM 2025 C CA . ASP A 1 255 ? 2.780 16.927 -3.872 1.00 66.43 257 ASP A CA 1
ATOM 2026 C C . ASP A 1 255 ? 3.068 18.197 -4.673 1.00 59.01 257 ASP A C 1
ATOM 2027 O O . ASP A 1 255 ? 3.823 18.162 -5.651 1.00 53.02 257 ASP A O 1
ATOM 2032 N N . GLU A 1 256 ? 2.454 19.320 -4.278 1.00 55.17 258 GLU A N 1
ATOM 2033 C CA . GLU A 1 256 ? 2.639 20.548 -5.046 1.00 53.46 258 GLU A CA 1
ATOM 2034 C C . GLU A 1 256 ? 4.077 21.044 -5.013 1.00 48.40 258 GLU A C 1
ATOM 2035 O O . GLU A 1 256 ? 4.523 21.663 -5.980 1.00 43.84 258 GLU A O 1
ATOM 2041 N N . VAL A 1 257 ? 4.821 20.801 -3.927 1.00 48.04 259 VAL A N 1
ATOM 2042 C CA . VAL A 1 257 ? 6.235 21.174 -3.943 1.00 45.20 259 VAL A CA 1
ATOM 2043 C C . VAL A 1 257 ? 6.994 20.369 -4.988 1.00 41.39 259 VAL A C 1
ATOM 2044 O O . VAL A 1 257 ? 7.841 20.910 -5.712 1.00 39.78 259 VAL A O 1
ATOM 2048 N N . ILE A 1 258 ? 6.749 19.060 -5.052 1.00 44.35 260 ILE A N 1
ATOM 2049 C CA . ILE A 1 258 ? 7.471 18.245 -6.026 1.00 42.39 260 ILE A CA 1
ATOM 2050 C C . ILE A 1 258 ? 7.068 18.635 -7.430 1.00 42.82 260 ILE A C 1
ATOM 2051 O O . ILE A 1 258 ? 7.901 18.648 -8.348 1.00 43.67 260 ILE A O 1
ATOM 2056 N N . GLN A 1 259 ? 5.791 18.969 -7.623 1.00 42.84 261 GLN A N 1
ATOM 2057 C CA . GLN A 1 259 ? 5.351 19.422 -8.936 1.00 44.68 261 GLN A CA 1
ATOM 2058 C C . GLN A 1 259 ? 6.041 20.720 -9.318 1.00 43.42 261 GLN A C 1
ATOM 2059 O O . GLN A 1 259 ? 6.470 20.884 -10.461 1.00 36.22 261 GLN A O 1
ATOM 2065 N N . TRP A 1 260 ? 6.186 21.651 -8.365 1.00 40.34 262 TRP A N 1
ATOM 2066 C CA . TRP A 1 260 ? 6.900 22.886 -8.664 1.00 37.70 262 TRP A CA 1
ATOM 2067 C C . TRP A 1 260 ? 8.368 22.620 -8.956 1.00 40.57 262 TRP A C 1
ATOM 2068 O O . TRP A 1 260 ? 8.961 23.267 -9.831 1.00 40.11 262 TRP A O 1
ATOM 2079 N N . LEU A 1 261 ? 8.983 21.709 -8.197 1.00 36.32 263 LEU A N 1
ATOM 2080 C CA . LEU A 1 261 ? 10.381 21.363 -8.445 1.00 38.35 263 LEU A CA 1
ATOM 2081 C C . LEU A 1 261 ? 10.564 20.707 -9.823 1.00 36.02 263 LEU A C 1
ATOM 2082 O O . LEU A 1 261 ? 11.539 20.988 -10.533 1.00 35.38 263 LEU A O 1
ATOM 2087 N N . ASP A 1 262 ? 9.656 19.807 -10.203 1.00 38.28 264 ASP A N 1
ATOM 2088 C CA . ASP A 1 262 ? 9.747 19.133 -11.504 1.00 41.69 264 ASP A CA 1
ATOM 2089 C C . ASP A 1 262 ? 9.952 20.111 -12.661 1.00 42.17 264 ASP A C 1
ATOM 2090 O O . ASP A 1 262 ? 10.611 19.763 -13.652 1.00 45.41 264 ASP A O 1
ATOM 2095 N N . LYS A 1 263 ? 9.425 21.336 -12.557 1.00 41.35 265 LYS A N 1
ATOM 2096 C CA . LYS A 1 263 ? 9.503 22.307 -13.643 1.00 38.77 265 LYS A CA 1
ATOM 2097 C C . LYS A 1 263 ? 10.721 23.214 -13.574 1.00 40.87 265 LYS A C 1
ATOM 2098 O O . LYS A 1 263 ? 10.794 24.168 -14.351 1.00 40.98 265 LYS A O 1
ATOM 2104 N N . GLN A 1 264 ? 11.671 22.965 -12.677 1.00 38.33 266 GLN A N 1
ATOM 2105 C CA . GLN A 1 264 ? 12.845 23.822 -12.583 1.00 41.01 266 GLN A CA 1
ATOM 2106 C C . GLN A 1 264 ? 14.038 23.145 -13.246 1.00 39.65 266 GLN A C 1
ATOM 2107 O O . GLN A 1 264 ? 14.044 21.935 -13.477 1.00 40.61 266 GLN A O 1
ATOM 2113 N N . ASN A 1 265 ? 15.049 23.945 -13.559 1.00 38.90 267 ASN A N 1
ATOM 2114 C CA . ASN A 1 265 ? 16.266 23.395 -14.124 1.00 38.14 267 ASN A CA 1
ATOM 2115 C C . ASN A 1 265 ? 17.061 22.637 -13.067 1.00 44.43 267 ASN A C 1
ATOM 2116 O O . ASN A 1 265 ? 16.908 22.851 -11.859 1.00 42.71 267 ASN A O 1
ATOM 2121 N N . ASN A 1 266 ? 17.939 21.752 -13.544 1.00 42.48 268 ASN A N 1
ATOM 2122 C CA . ASN A 1 266 ? 18.790 20.977 -12.649 1.00 42.49 268 ASN A CA 1
ATOM 2123 C C . ASN A 1 266 ? 19.584 21.866 -11.706 1.00 41.09 268 ASN A C 1
ATOM 2124 O O . ASN A 1 266 ? 20.220 22.837 -12.123 1.00 37.25 268 ASN A O 1
ATOM 2129 N N . GLU A 1 267 ? 19.579 21.487 -10.424 1.00 41.01 269 GLU A N 1
ATOM 2130 C CA . GLU A 1 267 ? 20.437 22.102 -9.412 1.00 38.24 269 GLU A CA 1
ATOM 2131 C C . GLU A 1 267 ? 20.302 23.615 -9.391 1.00 35.43 269 GLU A C 1
ATOM 2132 O O . GLU A 1 267 ? 21.263 24.328 -9.118 1.00 41.55 269 GLU A O 1
ATOM 2138 N N . SER A 1 268 ? 19.093 24.126 -9.624 1.00 35.63 270 SER A N 1
ATOM 2139 C CA . SER A 1 268 ? 18.873 25.569 -9.650 1.00 39.40 270 SER A CA 1
ATOM 2140 C C . SER A 1 268 ? 18.168 26.129 -8.417 1.00 36.38 270 SER A C 1
ATOM 2141 O O . SER A 1 268 ? 18.045 27.352 -8.311 1.00 38.12 270 SER A O 1
ATOM 2144 N N . VAL A 1 269 ? 17.701 25.287 -7.493 1.00 35.52 271 VAL A N 1
ATOM 2145 C CA . VAL A 1 269 ? 16.796 25.713 -6.428 1.00 34.68 271 VAL A CA 1
ATOM 2146 C C . VAL A 1 269 ? 17.531 25.653 -5.092 1.00 34.45 271 VAL A C 1
ATOM 2147 O O . VAL A 1 269 ? 18.173 24.646 -4.770 1.00 33.54 271 VAL A O 1
ATOM 2151 N N . LEU A 1 270 ? 17.417 26.720 -4.310 1.00 33.95 272 LEU A N 1
ATOM 2152 C CA . LEU A 1 270 ? 17.837 26.708 -2.918 1.00 34.82 272 LEU A CA 1
ATOM 2153 C C . LEU A 1 270 ? 16.686 26.242 -2.028 1.00 30.85 272 LEU A C 1
ATOM 2154 O O . LEU A 1 270 ? 15.645 26.892 -1.969 1.00 31.35 272 LEU A O 1
ATOM 2159 N N . PHE A 1 271 ? 16.868 25.109 -1.344 1.00 30.97 273 PHE A N 1
ATOM 2160 C CA . PHE A 1 271 ? 15.946 24.683 -0.303 1.00 29.31 273 PHE A CA 1
ATOM 2161 C C . PHE A 1 271 ? 16.356 25.363 1.013 1.00 28.10 273 PHE A C 1
ATOM 2162 O O . PHE A 1 271 ? 17.534 25.369 1.370 1.00 30.43 273 PHE A O 1
ATOM 2170 N N . VAL A 1 272 ? 15.390 25.984 1.693 1.00 31.10 274 VAL A N 1
ATOM 2171 C CA . VAL A 1 272 ? 15.606 26.702 2.954 1.00 25.81 274 VAL A CA 1
ATOM 2172 C C . VAL A 1 272 ? 14.675 26.080 3.991 1.00 31.74 274 VAL A C 1
ATOM 2173 O O . VAL A 1 272 ? 13.443 26.180 3.872 1.00 29.47 274 VAL A O 1
ATOM 2177 N N . SER A 1 273 ? 15.253 25.455 5.014 1.00 30.43 275 SER A N 1
ATOM 2178 C CA . SER A 1 273 ? 14.422 24.872 6.059 1.00 37.58 275 SER A CA 1
ATOM 2179 C C . SER A 1 273 ? 15.210 24.735 7.362 1.00 37.15 275 SER A C 1
ATOM 2180 O O . SER A 1 273 ? 16.334 24.220 7.371 1.00 34.78 275 SER A O 1
ATOM 2183 N N . PHE A 1 274 ? 14.624 25.217 8.458 1.00 40.92 276 PHE A N 1
ATOM 2184 C CA . PHE A 1 274 ? 15.179 25.004 9.789 1.00 42.10 276 PHE A CA 1
ATOM 2185 C C . PHE A 1 274 ? 14.460 23.877 10.525 1.00 46.45 276 PHE A C 1
ATOM 2186 O O . PHE A 1 274 ? 14.607 23.739 11.743 1.00 52.72 276 PHE A O 1
A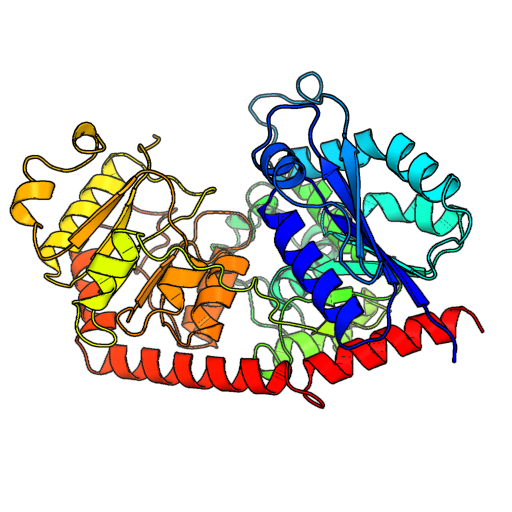TOM 2194 N N . GLY A 1 275 ? 13.679 23.083 9.808 1.00 48.20 277 GLY A N 1
ATOM 2195 C CA . GLY A 1 275 ? 13.107 21.882 10.352 1.00 55.64 277 GLY A CA 1
ATOM 2196 C C . GLY A 1 275 ? 11.998 22.174 11.337 1.00 60.21 277 GLY A C 1
ATOM 2197 O O . GLY A 1 275 ? 11.332 23.211 11.295 1.00 65.97 277 GLY A O 1
ATOM 2198 N N . SER A 1 276 ? 11.786 21.209 12.230 1.00 64.48 278 SER A N 1
ATOM 2199 C CA . SER A 1 276 ? 10.844 21.414 13.320 1.00 68.94 278 SER A CA 1
ATOM 2200 C C . SER A 1 276 ? 11.499 22.223 14.432 1.00 72.03 278 SER A C 1
ATOM 2201 O O . SER A 1 276 ? 10.976 23.264 14.854 1.00 72.00 278 SER A O 1
ATOM 2204 N N . GLY A 1 277 ? 12.665 21.775 14.886 1.00 71.11 279 GLY A N 1
ATOM 2205 C CA . GLY A 1 277 ? 13.434 22.531 15.846 1.00 70.20 279 GLY A CA 1
ATOM 2206 C C . GLY A 1 277 ? 14.139 23.704 15.198 1.00 70.90 279 GLY A C 1
ATOM 2207 O O . GLY A 1 277 ? 15.347 23.637 14.954 1.00 68.12 279 GLY A O 1
ATOM 2208 N N . GLY A 1 278 ? 13.400 24.780 14.912 1.00 64.21 280 GLY A N 1
ATOM 2209 C CA . GLY A 1 278 ? 13.996 25.969 14.338 1.00 59.32 280 GLY A CA 1
ATOM 2210 C C . GLY A 1 278 ? 12.959 27.073 14.332 1.00 60.83 280 GLY A C 1
ATOM 2211 O O . GLY A 1 278 ? 11.787 26.827 14.027 1.00 61.10 280 GLY A O 1
ATOM 2212 N N . THR A 1 279 ? 13.364 28.289 14.702 1.00 54.47 281 THR A N 1
ATOM 2213 C CA . THR A 1 279 ? 12.507 29.449 14.523 1.00 53.82 281 THR A CA 1
ATOM 2214 C C . THR A 1 279 ? 13.475 30.617 14.488 1.00 54.60 281 THR A C 1
ATOM 2215 O O . THR A 1 279 ? 14.584 30.546 15.025 1.00 51.47 281 THR A O 1
ATOM 2219 N N . LEU A 1 280 ? 13.035 31.691 13.842 1.00 46.57 282 LEU A N 1
ATOM 2220 C CA . LEU A 1 280 ? 13.819 32.899 13.655 1.00 46.48 282 LEU A CA 1
ATOM 2221 C C . LEU A 1 280 ? 13.096 34.044 14.345 1.00 44.57 282 LEU A C 1
ATOM 2222 O O . LEU A 1 280 ? 11.875 33.997 14.517 1.00 47.51 282 LEU A O 1
ATOM 2227 N N . SER A 1 281 ? 13.842 35.070 14.748 1.00 46.74 283 SER A N 1
ATOM 2228 C CA . SER A 1 281 ? 13.178 36.287 15.195 1.00 50.84 283 SER A CA 1
ATOM 2229 C C . SER A 1 281 ? 12.442 36.948 14.027 1.00 49.98 283 SER A C 1
ATOM 2230 O O . SER A 1 281 ? 12.746 36.712 12.851 1.00 42.56 283 SER A O 1
ATOM 2233 N N . THR A 1 282 ? 11.465 37.793 14.368 1.00 47.13 284 THR A N 1
ATOM 2234 C CA . THR A 1 282 ? 10.820 38.634 13.365 1.00 46.64 284 THR A CA 1
ATOM 2235 C C . THR A 1 282 ? 11.842 39.379 12.513 1.00 42.00 284 THR A C 1
ATOM 2236 O O . THR A 1 282 ? 11.746 39.396 11.280 1.00 41.11 284 THR A O 1
ATOM 2240 N N . LYS A 1 283 ? 12.826 40.014 13.149 1.00 44.76 285 LYS A N 1
ATOM 2241 C CA . LYS A 1 283 ? 13.799 40.776 12.377 1.00 41.05 285 LYS A CA 1
ATOM 2242 C C . LYS A 1 283 ? 14.593 39.873 11.445 1.00 40.65 285 LYS A C 1
ATOM 2243 O O . LYS A 1 283 ? 14.876 40.249 10.298 1.00 37.32 285 LYS A O 1
ATOM 2249 N N . GLN A 1 284 ? 14.980 38.683 11.920 1.00 36.64 286 GLN A N 1
ATOM 2250 C CA . GLN A 1 284 ? 15.803 37.805 11.088 1.00 38.63 286 GLN A CA 1
ATOM 2251 C C . GLN A 1 284 ? 15.002 37.251 9.919 1.00 35.36 286 GLN A C 1
ATOM 2252 O O . GLN A 1 284 ? 15.526 37.127 8.807 1.00 36.44 286 GLN A O 1
ATOM 2258 N N . MET A 1 285 ? 13.740 36.889 10.168 1.00 36.68 287 MET A N 1
ATOM 2259 C CA . MET A 1 285 ? 12.860 36.403 9.108 1.00 38.12 287 MET A CA 1
ATOM 2260 C C . MET A 1 285 ? 12.680 37.454 8.010 1.00 37.06 287 MET A C 1
ATOM 2261 O O . MET A 1 285 ? 12.607 37.116 6.822 1.00 35.95 287 MET A O 1
ATOM 2266 N N . THR A 1 286 ? 12.597 38.731 8.393 1.00 36.30 288 THR A N 1
ATOM 2267 C CA . THR A 1 286 ? 12.498 39.807 7.408 1.00 36.16 288 THR A CA 1
ATOM 2268 C C . THR A 1 286 ? 13.749 39.878 6.549 1.00 32.86 288 THR A C 1
ATOM 2269 O O . THR A 1 286 ? 13.663 39.922 5.316 1.00 35.38 288 THR A O 1
ATOM 2273 N N . GLU A 1 287 ? 14.926 39.871 7.179 1.00 32.00 289 GLU A N 1
ATOM 2274 C CA . GLU A 1 287 ? 16.162 39.879 6.399 1.00 32.65 289 GLU A CA 1
ATOM 2275 C C . GLU A 1 287 ? 16.265 38.646 5.507 1.00 32.97 289 GLU A C 1
ATOM 2276 O O . GLU A 1 287 ? 16.709 38.744 4.358 1.00 29.33 289 GLU A O 1
ATOM 2282 N N . LEU A 1 288 ? 15.872 37.472 6.015 1.00 33.65 290 LEU A N 1
ATOM 2283 C CA . LEU A 1 288 ? 15.926 36.262 5.191 1.00 32.09 290 LEU A CA 1
ATOM 2284 C C . LEU A 1 288 ? 14.968 36.368 4.000 1.00 30.44 290 LEU A C 1
ATOM 2285 O O . LEU A 1 288 ? 15.348 36.104 2.848 1.00 28.77 290 LEU A O 1
ATOM 2290 N N . ALA A 1 289 ? 13.733 36.805 4.249 1.00 27.81 291 ALA A N 1
ATOM 2291 C CA . ALA A 1 289 ? 12.821 37.063 3.138 1.00 36.56 291 ALA A CA 1
ATOM 2292 C C . ALA A 1 289 ? 13.463 37.965 2.076 1.00 33.68 291 ALA A C 1
ATOM 2293 O O . ALA A 1 289 ? 13.463 37.633 0.889 1.00 33.35 291 ALA A O 1
ATOM 2295 N N . TRP A 1 290 ? 14.039 39.103 2.485 1.00 35.86 292 TRP A N 1
ATOM 2296 C CA . TRP A 1 290 ? 14.590 40.037 1.499 1.00 35.40 292 TRP A CA 1
ATOM 2297 C C . TRP A 1 290 ? 15.832 39.475 0.816 1.00 36.92 292 TRP A C 1
ATOM 2298 O O . TRP A 1 290 ? 16.001 39.635 -0.404 1.00 34.08 292 TRP A O 1
ATOM 2309 N N . GLY A 1 291 ? 16.698 38.785 1.570 1.00 32.68 293 GLY A N 1
ATOM 2310 C CA . GLY A 1 291 ? 17.862 38.161 0.952 1.00 32.64 293 GLY A CA 1
ATOM 2311 C C . GLY A 1 291 ? 17.496 37.152 -0.122 1.00 31.47 293 GLY A C 1
ATOM 2312 O O . GLY A 1 291 ? 18.129 37.092 -1.182 1.00 33.83 293 GLY A O 1
ATOM 2313 N N . LEU A 1 292 ? 16.458 36.360 0.117 1.00 30.20 294 LEU A N 1
ATOM 2314 C CA . LEU A 1 292 ? 16.046 35.394 -0.901 1.00 32.32 294 LEU A CA 1
ATOM 2315 C C . LEU A 1 292 ? 15.536 36.114 -2.155 1.00 33.78 294 LEU A C 1
ATOM 2316 O O . LEU A 1 292 ? 15.872 35.731 -3.280 1.00 36.46 294 LEU A O 1
ATOM 2321 N N . GLU A 1 293 ? 14.688 37.138 -1.980 1.00 33.36 295 GLU A N 1
ATOM 2322 C CA . GLU A 1 293 ? 14.182 37.891 -3.130 1.00 36.88 295 GLU A CA 1
ATOM 2323 C C . GLU A 1 293 ? 15.324 38.576 -3.875 1.00 34.61 295 GLU A C 1
ATOM 2324 O O . GLU A 1 293 ? 15.438 38.467 -5.100 1.00 40.07 295 GLU A O 1
ATOM 2330 N N . LEU A 1 294 ? 16.190 39.278 -3.140 1.00 37.67 296 LEU A N 1
ATOM 2331 C CA . LEU A 1 294 ? 17.268 40.026 -3.765 1.00 36.87 296 LEU A CA 1
ATOM 2332 C C . LEU A 1 294 ? 18.202 39.117 -4.550 1.00 41.71 296 LEU A C 1
ATOM 2333 O O . LEU A 1 294 ? 18.767 39.540 -5.566 1.00 40.24 296 LEU A O 1
ATOM 2338 N N . SER A 1 295 ? 18.363 37.861 -4.106 1.00 40.19 297 SER A N 1
ATOM 2339 C CA . SER A 1 295 ? 19.279 36.932 -4.770 1.00 41.06 297 SER A CA 1
ATOM 2340 C C . SER A 1 295 ? 18.829 36.607 -6.194 1.00 42.72 297 SER A C 1
ATOM 2341 O O . SER A 1 295 ? 19.651 36.237 -7.041 1.00 44.41 297 SER A O 1
ATOM 2344 N N . GLN A 1 296 ? 17.527 36.690 -6.463 1.00 40.26 298 GLN A N 1
ATOM 2345 C CA . GLN A 1 296 ? 16.947 36.318 -7.754 1.00 41.70 298 GLN A CA 1
ATOM 2346 C C . GLN A 1 296 ? 17.207 34.857 -8.104 1.00 46.62 298 GLN A C 1
ATOM 2347 O O . GLN A 1 296 ? 17.202 34.477 -9.285 1.00 44.78 298 GLN A O 1
ATOM 2353 N N . GLN A 1 297 ? 17.447 34.025 -7.097 1.00 45.40 299 GLN A N 1
ATOM 2354 C CA . GLN A 1 297 ? 17.565 32.595 -7.307 1.00 38.57 299 GLN A CA 1
ATOM 2355 C C . GLN A 1 297 ? 16.231 31.922 -7.034 1.00 39.89 299 GLN A C 1
ATOM 2356 O O . GLN A 1 297 ? 15.389 32.446 -6.297 1.00 37.03 299 GLN A O 1
ATOM 2362 N N . LYS A 1 298 ? 16.033 30.770 -7.669 1.00 36.86 300 LYS A N 1
ATOM 2363 C CA . LYS A 1 298 ? 14.909 29.900 -7.343 1.00 41.10 300 LYS A CA 1
ATOM 2364 C C . LYS A 1 298 ? 15.051 29.347 -5.922 1.00 41.21 300 LYS A C 1
ATOM 2365 O O . LYS A 1 298 ? 16.149 28.958 -5.499 1.00 34.64 300 LYS A O 1
ATOM 2371 N N . PHE A 1 299 ? 13.932 29.293 -5.189 1.00 36.22 301 PHE A N 1
ATOM 2372 C CA . PHE A 1 299 ? 13.983 28.803 -3.822 1.00 36.56 301 PHE A CA 1
ATOM 2373 C C . PHE A 1 299 ? 12.680 28.136 -3.420 1.00 33.62 301 PHE A C 1
ATOM 2374 O O . PHE A 1 299 ? 11.607 28.454 -3.935 1.00 35.33 301 PHE A O 1
ATOM 2382 N N . VAL A 1 300 ? 12.805 27.200 -2.483 1.00 29.01 302 VAL A N 1
ATOM 2383 C CA . VAL A 1 300 ? 11.692 26.626 -1.734 1.00 34.99 302 VAL A CA 1
ATOM 2384 C C . VAL A 1 300 ? 11.989 26.880 -0.256 1.00 35.01 302 VAL A C 1
ATOM 2385 O O . VAL A 1 300 ? 13.035 26.451 0.250 1.00 33.12 302 VAL A O 1
ATOM 2389 N N . TRP A 1 301 ? 11.087 27.588 0.427 1.00 31.44 303 TRP A N 1
ATOM 2390 C CA . TRP A 1 301 ? 11.309 28.044 1.800 1.00 31.13 303 TRP A CA 1
ATOM 2391 C C . TRP A 1 301 ? 10.199 27.515 2.703 1.00 33.85 303 TRP A C 1
ATOM 2392 O O . TRP A 1 301 ? 9.043 27.948 2.594 1.00 33.53 303 TRP A O 1
ATOM 2403 N N . VAL A 1 302 ? 10.562 26.601 3.600 1.00 31.80 304 VAL A N 1
ATOM 2404 C CA . VAL A 1 302 ? 9.659 26.093 4.632 1.00 36.08 304 VAL A CA 1
ATOM 2405 C C . VAL A 1 302 ? 9.595 27.137 5.745 1.00 38.83 304 VAL A C 1
ATOM 2406 O O . VAL A 1 302 ? 10.581 27.354 6.457 1.00 34.79 304 VAL A O 1
ATOM 2410 N N . VAL A 1 303 ? 8.441 27.790 5.886 1.00 39.16 305 VAL A N 1
ATOM 2411 C CA . VAL A 1 303 ? 8.269 28.936 6.777 1.00 40.62 305 VAL A CA 1
ATOM 2412 C C . VAL A 1 303 ? 7.460 28.504 7.989 1.00 46.93 305 VAL A C 1
ATOM 2413 O O . VAL A 1 303 ? 6.564 27.654 7.884 1.00 45.28 305 VAL A O 1
ATOM 2417 N N . ARG A 1 304 ? 7.778 29.098 9.137 1.00 43.48 306 ARG A N 1
ATOM 2418 C CA . ARG A 1 304 ? 7.063 28.898 10.385 1.00 52.42 306 ARG A CA 1
ATOM 2419 C C . ARG A 1 304 ? 6.922 30.274 11.022 1.00 50.27 306 ARG A C 1
ATOM 2420 O O . ARG A 1 304 ? 7.738 31.161 10.751 1.00 49.30 306 ARG A O 1
ATOM 2428 N N . PRO A 1 305 ? 5.891 30.499 11.831 1.00 53.83 307 PRO A N 1
ATOM 2429 C CA . PRO A 1 305 ? 5.746 31.814 12.458 1.00 54.50 307 PRO A CA 1
ATOM 2430 C C . PRO A 1 305 ? 6.993 32.156 13.260 1.00 53.14 307 PRO A C 1
ATOM 2431 O O . PRO A 1 305 ? 7.658 31.258 13.809 1.00 53.06 307 PRO A O 1
ATOM 2435 N N . PRO A 1 306 ? 7.374 33.435 13.299 1.00 53.10 308 PRO A N 1
ATOM 2436 C CA . PRO A 1 306 ? 8.607 33.830 13.999 1.00 56.15 308 PRO A CA 1
ATOM 2437 C C . PRO A 1 306 ? 8.411 33.884 15.512 1.00 57.90 308 PRO A C 1
ATOM 2438 O O . PRO A 1 306 ? 7.294 33.895 16.033 1.00 56.83 308 PRO A O 1
ATOM 2442 N N . SER A 1 307 ? 9.536 33.934 16.219 1.00 57.98 309 SER A N 1
ATOM 2443 C CA . SER A 1 307 ? 9.529 33.901 17.678 1.00 65.09 309 SER A CA 1
ATOM 2444 C C . SER A 1 307 ? 10.610 34.833 18.205 1.00 67.26 309 SER A C 1
ATOM 2445 O O . SER A 1 307 ? 11.797 34.638 17.914 1.00 66.74 309 SER A O 1
ATOM 2448 N N . ASP A 1 308 ? 10.201 35.843 18.973 1.00 71.92 310 ASP A N 1
ATOM 2449 C CA . ASP A 1 308 ? 11.132 36.784 19.591 1.00 75.55 310 ASP A CA 1
ATOM 2450 C C . ASP A 1 308 ? 11.489 36.374 21.030 1.00 79.65 310 ASP A C 1
ATOM 2451 O O . ASP A 1 308 ? 10.744 36.644 21.978 1.00 78.67 310 ASP A O 1
ATOM 2456 N N . ASP A 1 325 ? -2.335 30.944 5.976 1.00 76.41 327 ASP A N 1
ATOM 2457 C CA . ASP A 1 325 ? -1.733 32.106 5.352 1.00 64.47 327 ASP A CA 1
ATOM 2458 C C . ASP A 1 325 ? -0.506 32.589 6.118 1.00 60.31 327 ASP A C 1
ATOM 2459 O O . ASP A 1 325 ? -0.629 33.172 7.197 1.00 62.83 327 ASP A O 1
ATOM 2464 N N . MET A 1 326 ? 0.678 32.352 5.548 1.00 58.01 328 MET A N 1
ATOM 2465 C CA . MET A 1 326 ? 1.929 32.864 6.105 1.00 53.61 328 MET A CA 1
ATOM 2466 C C . MET A 1 326 ? 2.226 34.304 5.709 1.00 51.27 328 MET A C 1
ATOM 2467 O O . MET A 1 326 ? 3.295 34.816 6.063 1.00 47.16 328 MET A O 1
ATOM 2472 N N . SER A 1 327 ? 1.300 34.964 5.008 1.00 52.65 329 SER A N 1
ATOM 2473 C CA . SER A 1 327 ? 1.542 36.309 4.491 1.00 52.51 329 SER A CA 1
ATOM 2474 C C . SER A 1 327 ? 1.860 37.294 5.604 1.00 52.04 329 SER A C 1
ATOM 2475 O O . SER A 1 327 ? 2.659 38.219 5.421 1.00 51.26 329 SER A O 1
ATOM 2478 N N . GLU A 1 328 ? 1.217 37.121 6.749 1.00 53.00 330 GLU A N 1
ATOM 2479 C CA . GLU A 1 328 ? 1.406 38.003 7.890 1.00 55.94 330 GLU A CA 1
ATOM 2480 C C . GLU A 1 328 ? 2.867 38.114 8.305 1.00 54.59 330 GLU A C 1
ATOM 2481 O O . GLU A 1 328 ? 3.273 39.140 8.858 1.00 53.24 330 GLU A O 1
ATOM 2487 N N . TYR A 1 329 ? 3.673 37.083 8.035 1.00 52.79 331 TYR A N 1
ATOM 2488 C CA . TYR A 1 329 ? 5.032 36.978 8.552 1.00 49.65 331 TYR A CA 1
ATOM 2489 C C . TYR A 1 329 ? 6.098 37.351 7.535 1.00 53.41 331 TYR A C 1
ATOM 2490 O O . TYR A 1 329 ? 7.289 37.266 7.856 1.00 52.97 331 TYR A O 1
ATOM 2499 N N . LEU A 1 330 ? 5.703 37.726 6.317 1.00 46.62 332 LEU A N 1
ATOM 2500 C CA . LEU A 1 330 ? 6.576 38.044 5.204 1.00 43.27 332 LEU A CA 1
ATOM 2501 C C . LEU A 1 330 ? 6.471 39.528 4.881 1.00 46.95 332 LEU A C 1
ATOM 2502 O O . LEU A 1 330 ? 5.493 40.181 5.258 1.00 44.85 332 LEU A O 1
ATOM 2507 N N . PRO A 1 331 ? 7.460 40.103 4.198 1.00 43.73 333 PRO A N 1
ATOM 2508 C CA . PRO A 1 331 ? 7.358 41.517 3.827 1.00 41.78 333 PRO A CA 1
ATOM 2509 C C . PRO A 1 331 ? 6.157 41.787 2.934 1.00 46.55 333 PRO A C 1
ATOM 2510 O O . PRO A 1 331 ? 5.690 40.922 2.186 1.00 42.57 333 PRO A O 1
ATOM 2514 N N . GLU A 1 332 ? 5.662 43.020 3.025 1.00 49.55 334 GLU A N 1
ATOM 2515 C CA . GLU A 1 332 ? 4.550 43.473 2.205 1.00 47.07 334 GLU A CA 1
ATOM 2516 C C . GLU A 1 332 ? 4.822 43.190 0.738 1.00 44.52 334 GLU A C 1
ATOM 2517 O O . GLU A 1 332 ? 5.844 43.616 0.190 1.00 46.74 334 GLU A O 1
ATOM 2523 N N . GLY A 1 333 ? 3.904 42.459 0.108 1.00 47.89 335 GLY A N 1
ATOM 2524 C CA . GLY A 1 333 ? 4.032 42.087 -1.283 1.00 45.58 335 GLY A CA 1
ATOM 2525 C C . GLY A 1 333 ? 5.020 40.976 -1.575 1.00 46.87 335 GLY A C 1
ATOM 2526 O O . GLY A 1 333 ? 5.301 40.720 -2.748 1.00 43.27 335 GLY A O 1
ATOM 2527 N N . PHE A 1 334 ? 5.552 40.300 -0.555 1.00 43.32 336 PHE A N 1
ATOM 2528 C CA . PHE A 1 334 ? 6.559 39.273 -0.806 1.00 42.60 336 PHE A CA 1
ATOM 2529 C C . PHE A 1 334 ? 6.056 38.227 -1.797 1.00 39.66 336 PHE A C 1
ATOM 2530 O O . PHE A 1 334 ? 6.741 37.905 -2.773 1.00 39.53 336 PHE A O 1
ATOM 2538 N N . LEU A 1 335 ? 4.858 37.681 -1.569 1.00 40.38 337 LEU A N 1
ATOM 2539 C CA . LEU A 1 335 ? 4.411 36.556 -2.386 1.00 42.45 337 LEU A CA 1
ATOM 2540 C C . LEU A 1 335 ? 4.100 36.974 -3.812 1.00 45.38 337 LEU A C 1
ATOM 2541 O O . LEU A 1 335 ? 4.172 36.141 -4.724 1.00 48.31 337 LEU A O 1
ATOM 2546 N N . THR A 1 336 ? 3.761 38.248 -4.014 1.00 41.73 338 THR A N 1
ATOM 2547 C CA . THR A 1 336 ? 3.560 38.775 -5.357 1.00 46.00 338 THR A CA 1
ATOM 2548 C C . THR A 1 336 ? 4.886 38.988 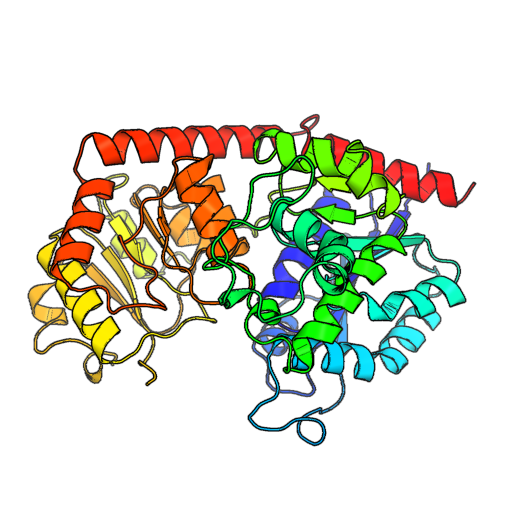-6.070 1.00 42.47 338 THR A C 1
ATOM 2549 O O . THR A 1 336 ? 5.062 38.556 -7.211 1.00 46.01 338 THR A O 1
ATOM 2553 N N . ARG A 1 337 ? 5.843 39.637 -5.410 1.00 42.47 339 ARG A N 1
ATOM 2554 C CA . ARG A 1 337 ? 7.138 39.856 -6.047 1.00 42.42 339 ARG A CA 1
ATOM 2555 C C . ARG A 1 337 ? 7.832 38.541 -6.412 1.00 42.11 339 ARG A C 1
ATOM 2556 O O . ARG A 1 337 ? 8.414 38.424 -7.496 1.00 41.29 339 ARG A O 1
ATOM 2564 N N . THR A 1 338 ? 7.776 37.534 -5.540 1.00 37.25 340 THR A N 1
ATOM 2565 C CA . THR A 1 338 ? 8.562 36.317 -5.742 1.00 43.71 340 THR A CA 1
ATOM 2566 C C . THR A 1 338 ? 7.791 35.194 -6.433 1.00 41.68 340 THR A C 1
ATOM 2567 O O . THR A 1 338 ? 8.293 34.069 -6.501 1.00 37.57 340 THR A O 1
ATOM 2571 N N . LYS A 1 339 ? 6.594 35.458 -6.947 1.00 40.51 341 LYS A N 1
ATOM 2572 C CA . LYS A 1 339 ? 5.895 34.429 -7.713 1.00 48.25 341 LYS A CA 1
ATOM 2573 C C . LYS A 1 339 ? 6.736 33.983 -8.916 1.00 48.89 341 LYS A C 1
ATOM 2574 O O . LYS A 1 339 ? 7.384 34.798 -9.584 1.00 48.71 341 LYS A O 1
ATOM 2580 N N . ASP A 1 340 ? 6.725 32.677 -9.197 1.00 49.10 342 ASP A N 1
ATOM 2581 C CA . ASP A 1 340 ? 7.585 32.111 -10.244 1.00 55.58 342 ASP A CA 1
ATOM 2582 C C . ASP A 1 340 ? 9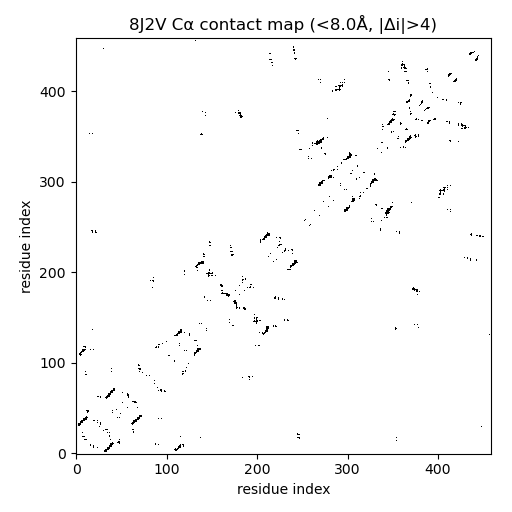.058 31.974 -9.859 1.00 52.67 342 ASP A C 1
ATOM 2583 O O . ASP A 1 340 ? 9.786 31.217 -10.509 1.00 51.53 342 ASP A O 1
ATOM 2588 N N . MET A 1 341 ? 9.525 32.713 -8.845 1.00 47.77 343 MET A N 1
ATOM 2589 C CA . MET A 1 341 ? 10.897 32.562 -8.369 1.00 44.21 343 MET A CA 1
ATOM 2590 C C . MET A 1 341 ? 11.000 31.603 -7.183 1.00 43.29 343 MET A C 1
ATOM 2591 O O . MET A 1 341 ? 11.986 30.862 -7.068 1.00 36.28 343 MET A O 1
ATOM 2596 N N . GLY A 1 342 ? 9.991 31.582 -6.324 1.00 40.25 344 GLY A N 1
ATOM 2597 C CA . GLY A 1 342 ? 10.092 30.898 -5.050 1.00 41.61 344 GLY A CA 1
ATOM 2598 C C . GLY A 1 342 ? 8.768 30.334 -4.594 1.00 40.36 344 GLY A C 1
ATOM 2599 O O . GLY A 1 342 ? 7.696 30.852 -4.922 1.00 41.85 344 GLY A O 1
ATOM 2600 N N . LEU A 1 343 ? 8.855 29.278 -3.794 1.00 36.12 345 LEU A N 1
ATOM 2601 C CA . LEU A 1 343 ? 7.704 28.639 -3.185 1.00 37.02 345 LEU A CA 1
ATOM 2602 C C . LEU A 1 343 ? 7.828 28.750 -1.665 1.00 38.84 345 LEU A C 1
ATOM 2603 O O . LEU A 1 343 ? 8.814 28.271 -1.087 1.00 37.25 345 LEU A O 1
ATOM 2608 N N . VAL A 1 344 ? 6.850 29.400 -1.023 1.00 34.34 346 VAL A N 1
ATOM 2609 C CA . VAL A 1 344 ? 6.745 29.424 0.438 1.00 35.97 346 VAL A CA 1
ATOM 2610 C C . VAL A 1 344 ? 5.830 28.295 0.898 1.00 39.49 346 VAL A C 1
ATOM 2611 O O . VAL A 1 344 ? 4.628 28.316 0.636 1.00 43.83 346 VAL A O 1
ATOM 2615 N N . VAL A 1 345 ? 6.434 27.316 1.568 1.00 38.57 347 VAL A N 1
ATOM 2616 C CA . VAL A 1 345 ? 5.699 26.127 2.077 1.00 43.47 347 VAL A CA 1
ATOM 2617 C C . VAL A 1 345 ? 5.476 26.302 3.585 1.00 43.94 347 VAL A C 1
ATOM 2618 O O . VAL A 1 345 ? 6.450 26.535 4.314 1.00 39.08 347 VAL A O 1
ATOM 2622 N N . PRO A 1 346 ? 4.228 26.182 4.072 1.00 45.20 348 PRO A N 1
ATOM 2623 C CA . PRO A 1 346 ? 3.901 26.429 5.500 1.00 50.62 348 PRO A CA 1
ATOM 2624 C C . PRO A 1 346 ? 4.219 25.273 6.445 1.00 52.02 348 PRO A C 1
ATOM 2625 O O . PRO A 1 346 ? 3.791 24.143 6.136 1.00 47.30 348 PRO A O 1
ATOM 2629 N N . MET A 1 347 ? 4.992 25.523 7.509 1.00 51.52 349 MET A N 1
ATOM 2630 C CA . MET A 1 347 ? 5.235 24.556 8.625 1.00 52.59 349 MET A CA 1
ATOM 2631 C C . MET A 1 347 ? 6.030 23.275 8.301 1.00 52.00 349 MET A C 1
ATOM 2632 O O . MET A 1 347 ? 6.917 22.916 9.129 1.00 52.72 349 MET A O 1
ATOM 2637 N N . TRP A 1 348 ? 5.701 22.560 7.227 1.00 46.61 350 TRP A N 1
ATOM 2638 C CA . TRP A 1 348 ? 6.364 21.247 7.004 1.00 52.89 350 TRP A CA 1
ATOM 2639 C C . TRP A 1 348 ? 6.518 20.886 5.527 1.00 52.56 350 TRP A C 1
ATOM 2640 O O . TRP A 1 348 ? 5.673 21.313 4.728 1.00 56.88 350 TRP A O 1
ATOM 2651 N N . ALA A 1 349 ? 7.551 20.107 5.196 1.00 49.21 351 ALA A N 1
ATOM 2652 C CA . ALA A 1 349 ? 7.749 19.609 3.817 1.00 51.18 351 ALA A CA 1
ATOM 2653 C C . ALA A 1 349 ? 8.400 18.226 3.879 1.00 53.92 351 ALA A C 1
ATOM 2654 O O . ALA A 1 349 ? 8.990 17.907 4.922 1.00 52.52 351 ALA A O 1
ATOM 2656 N N . ASN A 1 350 ? 8.291 17.439 2.808 1.00 50.41 352 ASN A N 1
ATOM 2657 C CA . ASN A 1 350 ? 8.966 16.112 2.749 1.00 51.92 352 ASN A CA 1
ATOM 2658 C C . ASN A 1 350 ? 10.426 16.410 2.446 1.00 42.36 352 ASN A C 1
ATOM 2659 O O . ASN A 1 350 ? 10.829 16.316 1.278 1.00 46.22 352 ASN A O 1
ATOM 2664 N N . GLN A 1 351 ? 11.197 16.674 3.486 1.00 40.49 353 GLN A N 1
ATOM 2665 C CA . GLN A 1 351 ? 12.547 17.180 3.284 1.00 39.67 353 GLN A CA 1
ATOM 2666 C C . GLN A 1 351 ? 13.421 16.175 2.539 1.00 41.31 353 GLN A C 1
ATOM 2667 O O . GLN A 1 351 ? 14.131 16.530 1.590 1.00 38.13 353 GLN A O 1
ATOM 2673 N N . VAL A 1 352 ? 13.404 14.913 2.963 1.00 39.03 354 VAL A N 1
ATOM 2674 C CA . VAL A 1 352 ? 14.286 13.936 2.330 1.00 44.82 354 VAL A CA 1
ATOM 2675 C C . VAL A 1 352 ? 13.920 13.766 0.858 1.00 40.70 354 VAL A C 1
ATOM 2676 O O . VAL A 1 352 ? 14.793 13.610 -0.004 1.00 40.61 354 VAL A O 1
ATOM 2680 N N . GLU A 1 353 ? 12.628 13.826 0.540 1.00 43.29 355 GLU A N 1
ATOM 2681 C CA . GLU A 1 353 ? 12.216 13.773 -0.862 1.00 44.98 355 GLU A CA 1
ATOM 2682 C C . GLU A 1 353 ? 12.685 15.019 -1.627 1.00 39.02 355 GLU A C 1
ATOM 2683 O O . GLU A 1 353 ? 13.165 14.915 -2.761 1.00 41.17 355 GLU A O 1
ATOM 2689 N N . ILE A 1 354 ? 12.581 16.199 -1.018 1.00 38.29 356 ILE A N 1
ATOM 2690 C CA . ILE A 1 354 ? 13.010 17.429 -1.690 1.00 38.24 356 ILE A CA 1
ATOM 2691 C C . ILE A 1 354 ? 14.510 17.417 -1.942 1.00 39.82 356 ILE A C 1
ATOM 2692 O O . ILE A 1 354 ? 14.975 17.806 -3.027 1.00 34.40 356 ILE A O 1
ATOM 2697 N N . LEU A 1 355 ? 15.299 16.983 -0.948 1.00 36.52 357 LEU A N 1
ATOM 2698 C CA . LEU A 1 355 ? 16.754 17.013 -1.082 1.00 35.45 357 LEU A CA 1
ATOM 2699 C C . LEU A 1 355 ? 17.259 16.024 -2.134 1.00 39.45 357 LEU A C 1
ATOM 2700 O O . LEU A 1 355 ? 18.364 16.193 -2.661 1.00 37.01 357 LEU A O 1
ATOM 2705 N N . SER A 1 356 ? 16.470 15.008 -2.462 1.00 40.30 358 SER A N 1
ATOM 2706 C CA . SER A 1 356 ? 16.842 14.060 -3.492 1.00 40.32 358 SER A CA 1
ATOM 2707 C C . SER A 1 356 ? 16.408 14.498 -4.890 1.00 42.25 358 SER A C 1
ATOM 2708 O O . SER A 1 356 ? 16.731 13.819 -5.867 1.00 45.64 358 SER A O 1
ATOM 2711 N N . HIS A 1 357 ? 15.690 15.608 -5.014 1.00 43.59 359 HIS A N 1
ATOM 2712 C CA . HIS A 1 357 ? 15.213 16.058 -6.315 1.00 41.14 359 HIS A CA 1
ATOM 2713 C C . HIS A 1 357 ? 16.328 16.731 -7.113 1.00 41.89 359 HIS A C 1
ATOM 2714 O O . HIS A 1 357 ? 17.138 17.496 -6.568 1.00 40.68 359 HIS A O 1
ATOM 2721 N N . SER A 1 358 ? 16.343 16.472 -8.425 1.00 36.63 360 SER A N 1
ATOM 2722 C CA . SER A 1 358 ? 17.449 16.909 -9.273 1.00 37.34 360 SER A CA 1
ATOM 2723 C C . SER A 1 358 ? 17.512 18.418 -9.409 1.00 36.22 360 SER A C 1
ATOM 2724 O O . SER A 1 358 ? 18.583 18.950 -9.713 1.00 39.79 360 SER A O 1
ATOM 2727 N N . SER A 1 359 ? 16.410 19.124 -9.150 1.00 36.35 361 SER A N 1
ATOM 2728 C CA . SER A 1 359 ? 16.405 20.582 -9.244 1.00 37.11 361 SER A CA 1
ATOM 2729 C C . SER A 1 359 ? 17.067 21.286 -8.061 1.00 36.18 361 SER A C 1
ATOM 2730 O O . SER A 1 359 ? 17.320 22.493 -8.149 1.00 35.92 361 SER A O 1
ATOM 2733 N N . VAL A 1 360 ? 17.333 20.587 -6.957 1.00 35.05 362 VAL A N 1
ATOM 2734 C CA . VAL A 1 360 ? 17.858 21.251 -5.764 1.00 35.30 362 VAL A CA 1
ATOM 2735 C C . VAL A 1 360 ? 19.366 21.383 -5.874 1.00 33.09 362 VAL A C 1
ATOM 2736 O O . VAL A 1 360 ? 20.077 20.390 -6.043 1.00 36.53 362 VAL A O 1
ATOM 2740 N N . GLY A 1 361 ? 19.857 22.606 -5.748 1.00 31.44 363 GLY A N 1
ATOM 2741 C CA . GLY A 1 361 ? 21.272 22.859 -5.834 1.00 34.99 363 GLY A CA 1
ATOM 2742 C C . GLY A 1 361 ? 21.894 23.351 -4.547 1.00 33.95 363 GLY A C 1
ATOM 2743 O O . GLY A 1 361 ? 23.115 23.461 -4.458 1.00 37.21 363 GLY A O 1
ATOM 2744 N N . GLY A 1 362 ? 21.085 23.650 -3.542 1.00 34.34 364 GLY A N 1
ATOM 2745 C CA . GLY A 1 362 ? 21.653 24.106 -2.283 1.00 32.02 364 GLY A CA 1
ATOM 2746 C C . GLY A 1 362 ? 20.645 23.922 -1.173 1.00 33.27 364 GLY A C 1
ATOM 2747 O O . GLY A 1 362 ? 19.452 23.720 -1.410 1.00 30.43 364 GLY A O 1
ATOM 2748 N N . PHE A 1 363 ? 21.144 24.003 0.063 1.00 30.78 365 PHE A N 1
ATOM 2749 C CA . PHE A 1 363 ? 20.342 23.753 1.256 1.00 30.53 365 PHE A CA 1
ATOM 2750 C C . PHE A 1 363 ? 20.816 24.740 2.320 1.00 31.82 365 PHE A C 1
ATOM 2751 O O . PHE A 1 363 ? 21.967 24.667 2.765 1.00 33.91 365 PHE A O 1
ATOM 2759 N N . LEU A 1 364 ? 19.955 25.694 2.687 1.00 32.08 366 LEU A N 1
ATOM 2760 C CA . LEU A 1 364 ? 20.194 26.558 3.836 1.00 29.65 366 LEU A CA 1
ATOM 2761 C C . LEU A 1 364 ? 19.595 25.853 5.051 1.00 28.34 366 LEU A C 1
ATOM 2762 O O . LEU A 1 364 ? 18.373 25.706 5.146 1.00 26.28 366 LEU A O 1
ATOM 2767 N N . THR A 1 365 ? 20.471 25.349 5.935 1.00 30.81 367 THR A N 1
ATOM 2768 C CA . THR A 1 365 ? 20.039 24.517 7.087 1.00 30.10 367 THR A CA 1
ATOM 2769 C C . THR A 1 365 ? 20.638 24.955 8.406 1.00 31.86 367 THR A C 1
ATOM 2770 O O . THR A 1 365 ? 21.620 25.700 8.392 1.00 31.75 367 THR A O 1
ATOM 2774 N N . HIS A 1 366 ? 20.079 24.452 9.504 1.00 32.12 368 HIS A N 1
ATOM 2775 C CA . HIS A 1 366 ? 20.601 24.699 10.869 1.00 35.17 368 HIS A CA 1
ATOM 2776 C C . HIS A 1 366 ? 21.746 23.724 11.162 1.00 35.72 368 HIS A C 1
ATOM 2777 O O . HIS A 1 366 ? 22.320 23.840 12.241 1.00 32.13 368 HIS A O 1
ATOM 2784 N N . CYS A 1 367 ? 22.009 22.775 10.267 1.00 34.83 369 CYS A N 1
ATOM 2785 C CA . CYS A 1 367 ? 23.155 21.832 10.396 1.00 31.82 369 CYS A CA 1
ATOM 2786 C C . CYS A 1 367 ? 22.869 20.689 11.380 1.00 32.03 369 CYS A C 1
ATOM 2787 O O . CYS A 1 367 ? 23.838 20.046 11.793 1.00 33.46 369 CYS A O 1
ATOM 2790 N N . GLY A 1 368 ? 21.611 20.460 11.759 1.00 30.97 370 GLY A N 1
ATOM 2791 C CA . GLY A 1 368 ? 21.317 19.232 12.483 1.00 34.17 370 GLY A CA 1
ATOM 2792 C C . GLY A 1 368 ? 21.848 18.031 11.714 1.00 35.61 370 GLY A C 1
ATOM 2793 O O . GLY A 1 368 ? 21.848 18.009 10.480 1.00 32.95 370 GLY A O 1
ATOM 2794 N N . TRP A 1 369 ? 22.338 17.032 12.443 1.00 29.31 371 TRP A N 1
ATOM 2795 C CA . TRP A 1 369 ? 23.057 15.974 11.741 1.00 33.69 371 TRP A CA 1
ATOM 2796 C C . TRP A 1 369 ? 22.139 15.188 10.807 1.00 32.11 371 TRP A C 1
ATOM 2797 O O . TRP A 1 369 ? 22.548 14.829 9.701 1.00 34.26 371 TRP A O 1
ATOM 2808 N N . ASN A 1 370 ? 20.909 14.885 11.229 1.00 29.84 372 ASN A N 1
ATOM 2809 C CA . ASN A 1 370 ? 19.977 14.220 10.314 1.00 32.82 372 ASN A CA 1
ATOM 2810 C C . ASN A 1 370 ? 19.818 15.016 9.015 1.00 37.90 372 ASN A C 1
ATOM 2811 O O . ASN A 1 370 ? 19.903 14.459 7.910 1.00 33.85 372 ASN A O 1
ATOM 2816 N N . SER A 1 371 ? 19.601 16.327 9.126 1.00 33.42 373 SER A N 1
ATOM 2817 C CA . SER A 1 371 ? 19.474 17.163 7.934 1.00 33.47 373 SER A CA 1
ATOM 2818 C C . SER A 1 371 ? 20.749 17.162 7.105 1.00 32.56 373 SER A C 1
ATOM 2819 O O . SER A 1 371 ? 20.698 17.079 5.874 1.00 33.27 373 SER A O 1
ATOM 2822 N N . THR A 1 372 ? 21.903 17.285 7.767 1.00 31.49 374 THR A N 1
ATOM 2823 C CA . THR A 1 372 ? 23.183 17.296 7.071 1.00 32.06 374 THR A CA 1
ATOM 2824 C C . THR A 1 372 ? 23.390 16.007 6.292 1.00 36.21 374 THR A C 1
ATOM 2825 O O . THR A 1 372 ? 23.828 16.027 5.132 1.00 32.92 374 THR A O 1
ATOM 2829 N N . VAL A 1 373 ? 23.107 14.873 6.935 1.00 31.15 375 VAL A N 1
ATOM 2830 C CA . VAL A 1 373 ? 23.240 13.572 6.297 1.00 31.69 375 VAL A CA 1
ATOM 2831 C C . VAL A 1 373 ? 22.298 13.445 5.109 1.00 33.51 375 VAL A C 1
ATOM 2832 O O . VAL A 1 373 ? 22.668 12.897 4.060 1.00 32.16 375 VAL A O 1
ATOM 2836 N N . GLU A 1 374 ? 21.055 13.915 5.256 1.00 32.68 376 GLU A N 1
ATOM 2837 C CA . GLU A 1 374 ? 20.144 13.873 4.119 1.00 34.64 376 GLU A CA 1
ATOM 2838 C C . GLU A 1 374 ? 20.652 14.719 2.960 1.00 34.88 376 GLU A C 1
ATOM 2839 O O . GLU A 1 374 ? 20.432 14.369 1.798 1.00 35.39 376 GLU A O 1
ATOM 2845 N N . SER A 1 375 ? 21.348 15.816 3.257 1.00 32.77 377 SER A N 1
ATOM 2846 C CA . SER A 1 375 ? 21.905 16.694 2.233 1.00 33.40 377 SER A CA 1
ATOM 2847 C C . SER A 1 375 ? 23.135 16.068 1.585 1.00 36.93 377 SER A C 1
ATOM 2848 O O . SER A 1 375 ? 23.243 15.998 0.349 1.00 34.00 377 SER A O 1
ATOM 2851 N N . LEU A 1 376 ? 24.070 15.595 2.406 1.00 33.66 378 LEU A N 1
ATOM 2852 C CA . LEU A 1 376 ? 25.322 15.078 1.862 1.00 33.98 378 LEU A CA 1
ATOM 2853 C C . LEU A 1 376 ? 25.096 13.800 1.064 1.00 33.50 378 LEU A C 1
ATOM 2854 O O . LEU A 1 376 ? 25.718 13.618 0.014 1.00 36.05 378 LEU A O 1
ATOM 2859 N N . THR A 1 377 ? 24.201 12.912 1.521 1.00 35.20 379 THR A N 1
ATOM 2860 C CA . THR A 1 377 ? 23.940 11.700 0.746 1.00 34.11 379 THR A CA 1
ATOM 2861 C C . THR A 1 377 ? 23.206 11.988 -0.553 1.00 37.08 379 THR A C 1
ATOM 2862 O O . THR A 1 377 ? 23.033 11.074 -1.361 1.00 34.11 379 THR A O 1
ATOM 2866 N N . ASN A 1 378 ? 22.758 13.220 -0.764 1.00 36.79 380 ASN A N 1
ATOM 2867 C CA . ASN A 1 378 ? 22.227 13.638 -2.053 1.00 35.94 380 ASN A CA 1
ATOM 2868 C C . ASN A 1 378 ? 23.188 14.552 -2.778 1.00 35.60 380 ASN A C 1
ATOM 2869 O O . ASN A 1 378 ? 22.836 15.101 -3.828 1.00 37.56 380 ASN A O 1
ATOM 2874 N N . GLY A 1 379 ? 24.389 14.740 -2.234 1.00 34.44 381 GLY A N 1
ATOM 2875 C CA . GLY A 1 379 ? 25.363 15.623 -2.844 1.00 36.47 381 GLY A CA 1
ATOM 2876 C C . GLY A 1 379 ? 24.944 17.074 -2.931 1.00 36.14 381 GLY A C 1
ATOM 2877 O O . GLY A 1 379 ? 25.328 17.765 -3.881 1.00 36.78 381 GLY A O 1
ATOM 2878 N N . VAL A 1 380 ? 24.191 17.572 -1.963 1.00 30.00 382 VAL A N 1
ATOM 2879 C CA . VAL A 1 380 ? 23.685 18.944 -1.995 1.00 30.31 382 VAL A CA 1
ATOM 2880 C C . VAL A 1 380 ? 24.541 19.789 -1.052 1.00 32.08 382 VAL A C 1
ATOM 2881 O O . VAL A 1 380 ? 24.597 19.482 0.151 1.00 32.08 382 VAL A O 1
ATOM 2885 N N . PRO A 1 381 ? 25.215 20.831 -1.539 1.00 32.12 383 PRO A N 1
ATOM 2886 C CA . PRO A 1 381 ? 25.980 21.711 -0.645 1.00 31.45 383 PRO A CA 1
ATOM 2887 C C . PRO A 1 381 ? 25.058 22.608 0.182 1.00 36.37 383 PRO A C 1
ATOM 2888 O O . PRO A 1 381 ? 23.855 22.700 -0.070 1.00 33.23 383 PRO A O 1
ATOM 2892 N N . MET A 1 382 ? 25.649 23.329 1.154 1.00 34.29 384 MET A N 1
ATOM 2893 C CA . MET A 1 382 ? 24.858 23.934 2.218 1.00 31.79 384 MET A CA 1
ATOM 2894 C C . MET A 1 382 ? 25.278 25.366 2.532 1.00 33.42 384 MET A C 1
ATOM 2895 O O . MET A 1 382 ? 26.444 25.745 2.389 1.00 33.47 384 MET A O 1
ATOM 2900 N N . ILE A 1 383 ? 24.320 26.145 3.026 1.00 30.63 385 ILE A N 1
ATOM 2901 C CA . ILE A 1 383 ? 24.614 27.352 3.783 1.00 29.12 385 ILE A CA 1
ATOM 2902 C C . ILE A 1 383 ? 24.376 27.014 5.254 1.00 30.66 385 ILE A C 1
ATOM 2903 O O . ILE A 1 383 ? 23.261 26.652 5.630 1.00 30.95 385 ILE A O 1
ATOM 2908 N N . ALA A 1 384 ? 25.423 27.108 6.084 1.00 29.14 386 ALA A N 1
ATOM 2909 C CA . ALA A 1 384 ? 25.373 26.627 7.469 1.00 32.73 386 ALA A CA 1
ATOM 2910 C C . ALA A 1 384 ? 24.875 27.731 8.392 1.00 32.05 386 ALA A C 1
ATOM 2911 O O . ALA A 1 384 ? 25.521 28.779 8.516 1.00 35.78 386 ALA A O 1
ATOM 2913 N N . TRP A 1 385 ? 23.749 27.483 9.058 1.00 30.53 387 TRP A N 1
ATOM 2914 C CA . TRP A 1 385 ? 23.075 28.464 9.901 1.00 31.75 387 TRP A CA 1
ATOM 2915 C C . TRP A 1 385 ? 22.750 27.803 11.243 1.00 34.72 387 TRP A C 1
ATOM 2916 O O . TRP A 1 385 ? 21.584 27.611 11.603 1.00 31.48 387 TRP A O 1
ATOM 2927 N N . PRO A 1 386 ? 23.775 27.420 12.002 1.00 28.51 388 PRO A N 1
ATOM 2928 C CA . PRO A 1 386 ? 23.533 26.628 13.215 1.00 32.60 388 PRO A CA 1
ATOM 2929 C C . PRO A 1 386 ? 22.747 27.418 14.270 1.00 33.36 388 PRO A C 1
ATOM 2930 O O . PRO A 1 386 ? 22.871 28.638 14.382 1.00 33.69 388 PRO A O 1
ATOM 2934 N N . LEU A 1 387 ? 21.917 26.708 15.036 1.00 35.28 389 LEU A N 1
ATOM 2935 C CA . LEU A 1 387 ? 21.060 27.335 16.045 1.00 36.84 389 LEU A CA 1
ATOM 2936 C C . LEU A 1 387 ? 21.255 26.798 17.459 1.00 42.30 389 LEU A C 1
ATOM 2937 O O . LEU A 1 387 ? 21.229 27.585 18.412 1.00 38.39 389 LEU A O 1
ATOM 2942 N N . HIS A 1 388 ? 21.393 25.485 17.646 1.00 36.58 390 HIS A N 1
ATOM 2943 C CA . HIS A 1 388 ? 21.414 24.933 19.007 1.00 41.33 390 HIS A CA 1
ATOM 2944 C C . HIS A 1 388 ? 22.003 23.523 18.978 1.00 36.50 390 HIS A C 1
ATOM 2945 O O . HIS A 1 388 ? 22.550 23.080 17.960 1.00 33.97 390 HIS A O 1
ATOM 2952 N N . ALA A 1 389 ? 21.919 22.830 20.124 1.00 34.85 391 ALA A N 1
ATOM 2953 C CA . ALA A 1 389 ? 22.500 21.504 20.311 1.00 34.94 391 ALA A CA 1
ATOM 2954 C C . ALA A 1 389 ? 23.966 21.487 19.917 1.00 33.41 391 ALA A C 1
ATOM 2955 O O . ALA A 1 389 ? 24.765 22.252 20.456 1.00 32.33 391 ALA A O 1
ATOM 2957 N N . GLU A 1 390 ? 24.333 20.634 18.963 1.00 31.18 392 GLU A N 1
ATOM 2958 C CA . GLU A 1 390 ? 25.719 20.513 18.523 1.00 33.25 392 GLU A CA 1
ATOM 2959 C C . GLU A 1 390 ? 25.914 21.087 17.117 1.00 33.67 392 GLU A C 1
ATOM 2960 O O . GLU A 1 390 ? 26.913 20.782 16.445 1.00 31.32 392 GLU A O 1
ATOM 2966 N N . GLN A 1 391 ? 24.996 21.960 16.678 1.00 30.90 393 GLN A N 1
ATOM 2967 C CA . GLN A 1 391 ? 24.988 22.405 15.277 1.00 30.71 393 GLN A CA 1
ATOM 2968 C C . GLN A 1 391 ? 26.160 23.315 14.958 1.00 30.51 393 GLN A C 1
ATOM 2969 O O . GLN A 1 391 ? 26.663 23.298 13.827 1.00 29.14 393 GLN A O 1
ATOM 2975 N N . LYS A 1 392 ? 26.615 24.129 15.914 1.00 26.54 394 LYS A N 1
ATOM 2976 C CA . LYS A 1 392 ? 27.770 24.966 15.614 1.00 26.16 394 LYS A CA 1
ATOM 2977 C C . LYS A 1 392 ? 29.012 24.117 15.344 1.00 28.27 394 LYS A C 1
ATOM 2978 O O . LYS A 1 392 ? 29.823 24.449 14.464 1.00 29.80 394 LYS A O 1
ATOM 2984 N N . MET A 1 393 ? 29.188 23.009 16.083 1.00 28.14 395 MET A N 1
ATOM 2985 C CA . MET A 1 393 ? 30.308 22.130 15.755 1.00 29.03 395 MET A CA 1
ATOM 2986 C C . MET A 1 393 ? 30.100 21.484 14.379 1.00 29.48 395 MET A C 1
ATOM 2987 O O . MET A 1 393 ? 31.044 21.332 13.606 1.00 29.15 395 MET A O 1
ATOM 2992 N N . ASN A 1 394 ? 28.870 21.079 14.065 1.00 26.77 396 ASN A N 1
ATOM 2993 C CA . ASN A 1 394 ? 28.611 20.519 12.743 1.00 30.97 396 ASN A CA 1
ATOM 2994 C C . ASN A 1 394 ? 28.933 21.549 11.667 1.00 31.61 396 ASN A C 1
ATOM 2995 O O . ASN A 1 394 ? 29.609 21.242 10.678 1.00 32.03 396 ASN A O 1
ATOM 3000 N N . ALA A 1 395 ? 28.477 22.792 11.862 1.00 29.35 397 ALA A N 1
ATOM 3001 C CA . ALA A 1 395 ? 28.738 23.835 10.878 1.00 30.64 397 ALA A CA 1
ATOM 3002 C C . ALA A 1 395 ? 30.230 24.082 10.713 1.00 34.15 397 ALA A C 1
ATOM 3003 O O . ALA A 1 395 ? 30.709 24.304 9.591 1.00 29.71 397 ALA A O 1
ATOM 3005 N N . ALA A 1 396 ? 30.985 24.062 11.817 1.00 29.75 398 ALA A N 1
ATOM 3006 C CA . ALA A 1 396 ? 32.426 24.283 11.718 1.00 34.36 398 ALA A CA 1
ATOM 3007 C C . ALA A 1 396 ? 33.084 23.188 10.892 1.00 34.16 398 ALA A C 1
ATOM 3008 O O . ALA A 1 396 ? 33.968 23.460 10.073 1.00 34.46 398 ALA A O 1
ATOM 3010 N N . MET A 1 397 ? 32.655 21.943 11.091 1.00 29.66 399 MET A N 1
ATOM 3011 C CA . MET A 1 397 ? 33.178 20.833 10.301 1.00 33.85 399 MET A CA 1
ATOM 3012 C C . MET A 1 397 ? 32.842 20.998 8.823 1.00 32.74 399 MET A C 1
ATOM 3013 O O . MET A 1 397 ? 33.713 20.885 7.960 1.00 34.45 399 MET A O 1
ATOM 3018 N N . LEU A 1 398 ? 31.571 21.281 8.517 1.00 33.69 400 LEU A N 1
ATOM 3019 C CA . LEU A 1 398 ? 31.123 21.396 7.129 1.00 34.10 400 LEU A CA 1
ATOM 3020 C C . LEU A 1 398 ? 31.832 22.525 6.376 1.00 32.71 400 LEU A C 1
ATOM 3021 O O . LEU A 1 398 ? 32.068 22.414 5.161 1.00 35.41 400 LEU A O 1
ATOM 3026 N N . THR A 1 399 ? 32.125 23.633 7.046 1.00 31.90 401 THR A N 1
ATOM 3027 C CA . THR A 1 399 ? 32.734 24.768 6.362 1.00 34.87 401 THR A CA 1
ATOM 3028 C C . THR A 1 399 ? 34.262 24.713 6.419 1.00 39.75 401 THR A C 1
ATOM 3029 O O . THR A 1 399 ? 34.925 24.889 5.398 1.00 40.98 401 THR A O 1
ATOM 3033 N N . GLU A 1 400 ? 34.843 24.471 7.601 1.00 37.70 402 GLU A N 1
ATOM 3034 C CA . GLU A 1 400 ? 36.299 24.552 7.729 1.00 36.55 402 GLU A CA 1
ATOM 3035 C C . GLU A 1 400 ? 36.999 23.267 7.267 1.00 42.58 402 GLU A C 1
ATOM 3036 O O . GLU A 1 400 ? 38.076 23.331 6.667 1.00 45.12 402 GLU A O 1
ATOM 3042 N N . GLU A 1 401 ? 36.431 22.095 7.544 1.00 41.23 403 GLU A N 1
ATOM 3043 C CA . GLU A 1 401 ? 37.125 20.836 7.276 1.00 42.20 403 GLU A CA 1
ATOM 3044 C C . GLU A 1 401 ? 36.687 20.192 5.972 1.00 42.46 403 GLU A C 1
ATOM 3045 O O . GLU A 1 401 ? 37.530 19.747 5.198 1.00 45.27 403 GLU A O 1
ATOM 3051 N N . LEU A 1 402 ? 35.381 20.127 5.720 1.00 37.45 404 LEU A N 1
ATOM 3052 C CA . LEU A 1 402 ? 34.856 19.370 4.594 1.00 40.15 404 LEU A CA 1
ATOM 3053 C C . LEU A 1 402 ? 34.690 20.209 3.335 1.00 38.05 404 LEU A C 1
ATOM 3054 O O . LEU A 1 402 ? 34.636 19.650 2.241 1.00 40.77 404 LEU A O 1
ATOM 3059 N N . GLY A 1 403 ? 34.608 21.529 3.460 1.00 37.96 405 GLY A N 1
ATOM 3060 C CA . GLY A 1 403 ? 34.482 22.381 2.286 1.00 35.46 405 GLY A CA 1
ATOM 3061 C C . GLY A 1 403 ? 33.186 22.216 1.519 1.00 37.10 405 GLY A C 1
ATOM 3062 O O . GLY A 1 403 ? 33.151 22.500 0.317 1.00 36.76 405 GLY A O 1
ATOM 3063 N N . VAL A 1 404 ? 32.111 21.774 2.173 1.00 33.51 406 VAL A N 1
ATOM 3064 C CA . VAL A 1 404 ? 30.828 21.574 1.499 1.00 37.35 406 VAL A CA 1
ATOM 3065 C C . VAL A 1 404 ? 29.780 22.599 1.927 1.00 34.86 406 VAL A C 1
ATOM 3066 O O . VAL A 1 404 ? 28.605 22.450 1.579 1.00 32.56 406 VAL A O 1
ATOM 3070 N N . ALA A 1 405 ? 30.168 23.627 2.686 1.00 33.98 407 ALA A N 1
ATOM 3071 C CA . ALA A 1 405 ? 29.226 24.633 3.150 1.00 34.43 407 ALA A CA 1
ATOM 3072 C C . ALA A 1 405 ? 29.907 25.995 3.195 1.00 32.93 407 ALA A C 1
ATOM 3073 O O . ALA A 1 405 ? 31.116 26.088 3.387 1.00 34.95 407 ALA A O 1
ATOM 3075 N N . ILE A 1 406 ? 29.114 27.051 3.014 1.00 35.03 408 ILE A N 1
ATOM 3076 C CA . ILE A 1 406 ? 29.533 28.422 3.282 1.00 36.77 408 ILE A CA 1
ATOM 3077 C C . ILE A 1 406 ? 28.659 28.933 4.412 1.00 34.21 408 ILE A C 1
ATOM 3078 O O . ILE A 1 406 ? 27.698 28.278 4.798 1.00 30.10 408 ILE A O 1
ATOM 3083 N N . ARG A 1 407 ? 29.000 30.107 4.952 1.00 33.37 409 ARG A N 1
ATOM 3084 C CA . ARG A 1 407 ? 28.350 30.563 6.176 1.00 38.61 409 ARG A CA 1
ATOM 3085 C C . ARG A 1 407 ? 28.480 32.074 6.287 1.00 37.87 409 ARG A C 1
ATOM 3086 O O . ARG A 1 407 ? 29.377 32.669 5.686 1.00 36.54 409 ARG A O 1
ATOM 3094 N N . PRO A 1 408 ? 27.635 32.707 7.101 1.00 39.38 410 PRO A N 1
ATOM 3095 C CA . PRO A 1 408 ? 27.828 34.125 7.418 1.00 44.10 410 PRO A CA 1
ATOM 3096 C C . PRO A 1 408 ? 29.137 34.369 8.162 1.00 46.14 410 PRO A C 1
ATOM 3097 O O . PRO A 1 408 ? 29.689 33.479 8.816 1.00 44.36 410 PRO A O 1
ATOM 3101 N N . ALA A 1 409 ? 29.617 35.618 8.063 1.00 40.45 411 ALA A N 1
ATOM 3102 C CA . ALA A 1 409 ? 30.833 36.033 8.761 1.00 42.45 411 ALA A CA 1
ATOM 3103 C C . ALA A 1 409 ? 30.739 35.845 10.272 1.00 40.98 411 ALA A C 1
ATOM 3104 O O . ALA A 1 409 ? 31.748 35.564 10.931 1.00 47.36 411 ALA A O 1
ATOM 3106 N N . VAL A 1 410 ? 29.561 36.021 10.846 1.00 39.98 412 VAL A N 1
ATOM 3107 C CA . VAL A 1 410 ? 29.367 35.916 12.286 1.00 37.50 412 VAL A CA 1
ATOM 3108 C C . VAL A 1 410 ? 28.226 34.943 12.523 1.00 43.05 412 VAL A C 1
ATOM 3109 O O . VAL A 1 410 ? 27.273 34.891 11.740 1.00 41.00 412 VAL A O 1
ATOM 3113 N N . LEU A 1 411 ? 28.311 34.177 13.618 1.00 39.92 413 LEU A N 1
ATOM 3114 C CA . LEU A 1 411 ? 27.266 33.207 13.916 1.00 43.78 413 LEU A CA 1
ATOM 3115 C C . LEU A 1 411 ? 25.900 33.891 13.939 1.00 43.63 413 LEU A C 1
ATOM 3116 O O . LEU A 1 411 ? 25.749 34.949 14.570 1.00 45.21 413 LEU A O 1
ATOM 3121 N N . PRO A 1 412 ? 24.888 33.327 13.281 1.00 46.17 414 PRO A N 1
ATOM 3122 C CA . PRO A 1 412 ? 23.531 33.898 13.383 1.00 40.20 414 PRO A CA 1
ATOM 3123 C C . PRO A 1 412 ? 23.045 34.100 14.803 1.00 46.75 414 PRO A C 1
ATOM 3124 O O . PRO A 1 412 ? 22.284 35.043 15.052 1.00 45.27 414 PRO A O 1
ATOM 3128 N N . THR A 1 413 ? 23.438 33.238 15.746 1.00 41.67 415 THR A N 1
ATOM 3129 C CA . THR A 1 413 ? 23.036 33.424 17.136 1.00 43.16 415 THR A CA 1
ATOM 3130 C C . THR A 1 413 ? 23.802 34.543 17.832 1.00 42.43 415 THR A C 1
ATOM 3131 O O . THR A 1 413 ? 23.393 34.956 18.914 1.00 45.53 415 THR A O 1
ATOM 3135 N N . LYS A 1 414 ? 24.889 35.044 17.247 1.00 41.55 416 LYS A N 1
ATOM 3136 C CA . LYS A 1 414 ? 25.580 36.204 17.799 1.00 48.01 416 LYS A CA 1
ATOM 3137 C C . LYS A 1 414 ? 25.090 37.523 17.204 1.00 49.35 416 LYS A C 1
ATOM 3138 O O . LYS A 1 414 ? 24.994 38.519 17.925 1.00 54.01 416 LYS A O 1
ATOM 3144 N N . LYS A 1 415 ? 24.795 37.561 15.903 1.00 46.10 417 LYS A N 1
ATOM 3145 C CA . LYS A 1 415 ? 24.486 38.818 15.242 1.00 44.07 417 LYS A CA 1
ATOM 3146 C C . LYS A 1 415 ? 23.493 38.590 14.109 1.00 48.98 417 LYS A C 1
ATOM 3147 O O . LYS A 1 415 ? 23.501 37.553 13.433 1.00 41.84 417 LYS A O 1
ATOM 3153 N N . LEU A 1 416 ? 22.630 39.580 13.927 1.00 42.49 418 LEU A N 1
ATOM 3154 C CA . LEU A 1 416 ? 21.658 39.544 12.856 1.00 40.89 418 LEU A CA 1
ATOM 3155 C C . LEU A 1 416 ? 22.367 39.429 11.522 1.00 39.37 418 LEU A C 1
ATOM 3156 O O . LEU A 1 416 ? 23.304 40.179 11.234 1.00 43.35 418 LEU A O 1
ATOM 3161 N N . VAL A 1 417 ? 21.957 38.443 10.734 1.00 36.18 419 VAL A N 1
ATOM 3162 C CA . VAL A 1 417 ? 22.430 38.312 9.364 1.00 41.46 419 VAL A CA 1
ATOM 3163 C C . VAL A 1 417 ? 21.528 39.186 8.506 1.00 40.54 419 VAL A C 1
ATOM 3164 O O . VAL A 1 417 ? 20.304 39.002 8.499 1.00 40.03 419 VAL A O 1
ATOM 3168 N N . LYS A 1 418 ? 22.123 40.136 7.791 1.00 43.28 420 LYS A N 1
ATOM 3169 C CA . LYS A 1 418 ? 21.359 41.114 7.027 1.00 42.20 420 LYS A CA 1
ATOM 3170 C C . LYS A 1 418 ? 21.092 40.614 5.612 1.00 39.66 420 LYS A C 1
ATOM 3171 O O . LYS A 1 418 ? 21.787 39.738 5.094 1.00 39.24 420 LYS A O 1
ATOM 3177 N N . ARG A 1 419 ? 20.086 41.222 4.972 1.00 34.59 421 ARG A N 1
ATOM 3178 C CA . ARG A 1 419 ? 19.648 40.765 3.655 1.00 36.79 421 ARG A CA 1
ATOM 3179 C C . ARG A 1 419 ? 20.779 40.791 2.630 1.00 38.08 421 ARG A C 1
ATOM 3180 O O . ARG A 1 419 ? 20.844 39.924 1.739 1.00 34.87 421 ARG A O 1
ATOM 3188 N N . GLU A 1 420 ? 21.676 41.770 2.743 1.00 38.62 422 GLU A N 1
ATOM 3189 C CA . GLU A 1 420 ? 22.778 41.903 1.795 1.00 46.59 422 GLU A CA 1
ATOM 3190 C C . GLU A 1 420 ? 23.715 40.698 1.839 1.00 39.75 422 GLU A C 1
ATOM 3191 O O . GLU A 1 420 ? 24.168 40.210 0.793 1.00 36.29 422 GLU A O 1
ATOM 3197 N N . GLU A 1 421 ? 24.073 40.250 3.049 1.00 40.28 423 GLU A N 1
ATOM 3198 C CA . GLU A 1 421 ? 24.973 39.106 3.168 1.00 39.36 423 GLU A CA 1
ATOM 3199 C C . GLU A 1 421 ? 24.282 37.837 2.726 1.00 36.14 423 GLU A C 1
ATOM 3200 O O . GLU A 1 421 ? 24.904 36.959 2.118 1.00 42.92 423 GLU A O 1
ATOM 3206 N N . ILE A 1 422 ? 22.993 37.719 3.042 1.00 38.56 424 ILE A N 1
ATOM 3207 C CA . ILE A 1 422 ? 22.215 36.560 2.615 1.00 37.79 424 ILE A CA 1
ATOM 3208 C C . ILE A 1 422 ? 22.130 36.515 1.091 1.00 38.60 424 ILE A C 1
ATOM 3209 O O . ILE A 1 422 ? 22.413 35.483 0.462 1.00 35.75 424 ILE A O 1
ATOM 3214 N N . GLN A 1 423 ? 21.743 37.640 0.476 1.00 37.02 425 GLN A N 1
ATOM 3215 C CA . GLN A 1 423 ? 21.825 37.764 -0.980 1.00 38.75 425 GLN A CA 1
ATOM 3216 C C . GLN A 1 423 ? 23.159 37.251 -1.511 1.00 36.93 425 GLN A C 1
ATOM 3217 O O . GLN A 1 423 ? 23.201 36.443 -2.446 1.00 37.35 425 GLN A O 1
ATOM 3223 N N . GLY A 1 424 ? 24.268 37.715 -0.913 1.00 42.36 426 GLY A N 1
ATOM 3224 C CA . GLY A 1 424 ? 25.587 37.317 -1.392 1.00 43.54 426 GLY A CA 1
ATOM 3225 C C . GLY A 1 424 ? 25.879 35.833 -1.220 1.00 42.53 426 GLY A C 1
ATOM 3226 O O . GLY A 1 424 ? 26.514 35.214 -2.078 1.00 42.65 426 GLY A O 1
ATOM 3227 N N . MET A 1 425 ? 25.438 35.241 -0.106 1.00 40.93 427 MET A N 1
ATOM 3228 C CA . MET A 1 425 ? 25.702 33.818 0.096 1.00 39.26 427 MET A CA 1
ATOM 3229 C C . MET A 1 425 ? 24.917 32.980 -0.900 1.00 40.79 427 MET A C 1
ATOM 3230 O O . MET A 1 425 ? 25.458 32.057 -1.523 1.00 38.70 427 MET A O 1
ATOM 3235 N N . VAL A 1 426 ? 23.632 33.289 -1.064 1.00 38.12 428 VAL A N 1
ATOM 3236 C CA . VAL A 1 426 ? 22.811 32.517 -1.984 1.00 40.88 428 VAL A CA 1
ATOM 3237 C C . VAL A 1 426 ? 23.432 32.541 -3.383 1.00 44.53 428 VAL A C 1
ATOM 3238 O O . VAL A 1 426 ? 23.463 31.520 -4.084 1.00 40.54 428 VAL A O 1
ATOM 3242 N N . ARG A 1 427 ? 23.992 33.692 -3.773 1.00 40.09 429 ARG A N 1
ATOM 3243 C CA . ARG A 1 427 ? 24.578 33.881 -5.099 1.00 48.29 429 ARG A CA 1
ATOM 3244 C C . ARG A 1 427 ? 25.857 33.062 -5.234 1.00 45.57 429 ARG A C 1
ATOM 3245 O O . ARG A 1 427 ? 26.086 32.385 -6.246 1.00 44.52 429 ARG A O 1
ATOM 3253 N N . ILE A 1 428 ? 26.743 33.182 -4.238 1.00 44.02 430 ILE A N 1
ATOM 3254 C CA . ILE A 1 428 ? 27.996 32.435 -4.250 1.00 43.42 430 ILE A CA 1
ATOM 3255 C C . ILE A 1 428 ? 27.716 30.960 -4.457 1.00 46.50 430 ILE A C 1
ATOM 3256 O O . ILE A 1 428 ? 28.288 30.310 -5.343 1.00 49.13 430 ILE A O 1
ATOM 3261 N N . LEU A 1 429 ? 26.790 30.420 -3.669 1.00 42.83 431 LEU A N 1
ATOM 3262 C CA . LEU A 1 429 ? 26.553 28.986 -3.721 1.00 44.79 431 LEU A CA 1
ATOM 3263 C C . LEU A 1 429 ? 25.893 28.582 -5.030 1.00 43.58 431 LEU A C 1
ATOM 3264 O O . LEU A 1 429 ? 26.211 27.527 -5.588 1.00 40.92 431 LEU A O 1
ATOM 3269 N N . MET A 1 430 ? 24.965 29.392 -5.533 1.00 43.21 432 MET A N 1
ATOM 3270 C CA . MET A 1 430 ? 24.139 28.934 -6.645 1.00 47.00 432 MET A CA 1
ATOM 3271 C C . MET A 1 430 ? 24.635 29.422 -8.004 1.00 47.30 432 MET A C 1
ATOM 3272 O O . MET A 1 430 ? 24.318 28.793 -9.022 1.00 52.63 432 MET A O 1
ATOM 3277 N N . GLN A 1 431 ? 25.423 30.496 -8.049 1.00 48.15 433 GLN A N 1
ATOM 3278 C CA . GLN A 1 431 ? 25.849 31.076 -9.317 1.00 52.79 433 GLN A CA 1
ATOM 3279 C C . GLN A 1 431 ? 27.346 30.977 -9.579 1.00 55.46 433 GLN A C 1
ATOM 3280 O O . GLN A 1 431 ? 27.746 30.559 -10.671 1.00 68.15 433 GLN A O 1
ATOM 3286 N N . THR A 1 432 ? 28.197 31.358 -8.625 1.00 53.88 434 THR A N 1
ATOM 3287 C CA . THR A 1 432 ? 29.619 31.556 -8.902 1.00 51.99 434 THR A CA 1
ATOM 3288 C C . THR A 1 432 ? 30.352 30.241 -9.166 1.00 56.80 434 THR A C 1
ATOM 3289 O O . THR A 1 432 ? 29.842 29.132 -8.944 1.00 55.00 434 THR A O 1
ATOM 3293 N N . LYS A 1 433 ? 31.601 30.398 -9.613 1.00 54.41 435 LYS A N 1
ATOM 3294 C CA . LYS A 1 433 ? 32.494 29.261 -9.789 1.00 55.22 435 LYS A CA 1
ATOM 3295 C C . LYS A 1 433 ? 32.861 28.644 -8.442 1.00 54.16 435 LYS A C 1
ATOM 3296 O O . LYS A 1 433 ? 32.979 27.418 -8.326 1.00 57.06 435 LYS A O 1
ATOM 3302 N N . GLU A 1 434 ? 33.017 29.476 -7.411 1.00 51.57 436 GLU A N 1
ATOM 3303 C CA . GLU A 1 434 ? 33.243 28.981 -6.055 1.00 55.06 436 GLU A CA 1
ATOM 3304 C C . GLU A 1 434 ? 32.128 28.026 -5.598 1.00 57.28 436 GLU A C 1
ATOM 3305 O O . GLU A 1 434 ? 32.400 26.941 -5.062 1.00 50.50 436 GLU A O 1
ATOM 3311 N N . GLY A 1 435 ? 30.861 28.400 -5.819 1.00 51.28 437 GLY A N 1
ATOM 3312 C CA . GLY A 1 435 ? 29.765 27.507 -5.461 1.00 47.63 437 GLY A CA 1
ATOM 3313 C C . GLY A 1 435 ? 29.824 26.175 -6.181 1.00 51.60 437 GLY A C 1
ATOM 3314 O O . GLY A 1 435 ? 29.459 25.139 -5.615 1.00 45.15 437 GLY A O 1
ATOM 3315 N N . LYS A 1 436 ? 30.295 26.175 -7.430 1.00 49.29 438 LYS A N 1
ATOM 3316 C CA . LYS A 1 436 ? 30.430 24.925 -8.167 1.00 51.17 438 LYS A CA 1
ATOM 3317 C C . LYS A 1 436 ? 31.516 24.026 -7.565 1.00 48.10 438 LYS A C 1
ATOM 3318 O O . LYS A 1 436 ? 31.375 22.803 -7.589 1.00 48.19 438 LYS A O 1
ATOM 3324 N N . ARG A 1 437 ? 32.608 24.609 -7.055 1.00 48.51 439 ARG A N 1
ATOM 3325 C CA . ARG A 1 437 ? 33.628 23.846 -6.325 1.00 50.29 439 ARG A CA 1
ATOM 3326 C C . ARG A 1 437 ? 33.028 23.188 -5.077 1.00 49.73 439 ARG A C 1
ATOM 3327 O O . ARG A 1 437 ? 33.314 22.020 -4.779 1.00 45.60 439 ARG A O 1
ATOM 3335 N N . ILE A 1 438 ? 32.178 23.923 -4.346 1.00 42.32 440 ILE A N 1
ATOM 3336 C CA . ILE A 1 438 ? 31.533 23.384 -3.148 1.00 45.26 440 ILE A CA 1
ATOM 3337 C C . ILE A 1 438 ? 30.584 22.246 -3.516 1.00 40.60 440 ILE A C 1
ATOM 3338 O O . ILE A 1 438 ? 30.543 21.206 -2.844 1.00 39.84 440 ILE A O 1
ATOM 3343 N N . LYS A 1 439 ? 29.823 22.413 -4.604 1.00 39.72 441 LYS A N 1
ATOM 3344 C CA . LYS A 1 439 ? 28.901 21.372 -5.046 1.00 37.58 441 LYS A CA 1
ATOM 3345 C C . LYS A 1 439 ? 29.650 20.105 -5.447 1.00 43.27 441 LYS A C 1
ATOM 3346 O O . LYS A 1 439 ? 29.212 18.995 -5.117 1.00 43.17 441 LYS A O 1
ATOM 3352 N N . GLU A 1 440 ? 30.790 20.250 -6.143 1.00 43.70 442 GLU A N 1
ATOM 3353 C CA . GLU A 1 440 ? 31.605 19.086 -6.513 1.00 48.09 442 GLU A CA 1
ATOM 3354 C C . GLU A 1 440 ? 32.126 18.347 -5.282 1.00 43.64 442 GLU A C 1
ATOM 3355 O O . GLU A 1 440 ? 32.146 17.112 -5.261 1.00 44.09 442 GLU A O 1
ATOM 3361 N N . LYS A 1 441 ? 32.570 19.078 -4.256 1.00 41.59 443 LYS A N 1
ATOM 3362 C CA . LYS A 1 441 ? 32.986 18.410 -3.022 1.00 38.79 443 LYS A CA 1
ATOM 3363 C C . LYS A 1 441 ? 31.829 17.652 -2.376 1.00 36.26 443 LYS A C 1
ATOM 3364 O O . LYS A 1 441 ? 32.025 16.581 -1.805 1.00 38.56 443 LYS A O 1
ATOM 3370 N N . ALA A 1 442 ? 30.615 18.197 -2.440 1.00 39.06 444 ALA A N 1
ATOM 3371 C CA . ALA A 1 442 ? 29.476 17.504 -1.856 1.00 37.61 444 ALA A CA 1
ATOM 3372 C C . ALA A 1 442 ? 29.131 16.268 -2.661 1.00 38.02 444 ALA A C 1
ATOM 3373 O O . ALA A 1 442 ? 28.654 15.283 -2.104 1.00 37.78 444 ALA A O 1
ATOM 3375 N N . LYS A 1 443 ? 29.359 16.309 -3.970 1.00 39.06 445 LYS A N 1
ATOM 3376 C CA . LYS A 1 443 ? 29.136 15.127 -4.788 1.00 40.65 445 LYS A CA 1
ATOM 3377 C C . LYS A 1 443 ? 30.151 14.039 -4.454 1.00 41.94 445 LYS A C 1
ATOM 3378 O O . LYS A 1 443 ? 29.808 12.850 -4.444 1.00 40.56 445 LYS A O 1
ATOM 3384 N N . LYS A 1 444 ? 31.400 14.428 -4.160 1.00 37.72 446 LYS A N 1
ATOM 3385 C CA . LYS A 1 444 ? 32.390 13.452 -3.718 1.00 38.29 446 LYS A CA 1
ATOM 3386 C C . LYS A 1 444 ? 31.996 12.818 -2.385 1.00 37.72 446 LYS A C 1
ATOM 3387 O O . LYS A 1 444 ? 32.193 11.618 -2.180 1.00 37.89 446 LYS A O 1
ATOM 3393 N N . LEU A 1 445 ? 31.454 13.609 -1.454 1.00 40.08 447 LEU A N 1
ATOM 3394 C CA . LEU A 1 445 ? 31.029 13.039 -0.178 1.00 37.58 447 LEU A CA 1
ATOM 3395 C C . LEU A 1 445 ? 29.840 12.103 -0.366 1.00 36.43 447 LEU A C 1
ATOM 3396 O O . LEU A 1 445 ? 29.750 11.072 0.307 1.00 36.24 447 LEU A O 1
ATOM 3401 N N . LYS A 1 446 ? 28.950 12.398 -1.308 1.00 36.60 448 LYS A N 1
ATOM 3402 C CA . LYS A 1 446 ? 27.832 11.466 -1.608 1.00 37.96 448 LYS A CA 1
ATOM 3403 C C . LYS A 1 446 ? 28.393 10.085 -1.981 1.00 38.24 448 LYS A C 1
ATOM 3404 O O . LYS A 1 446 ? 27.949 9.082 -1.419 1.00 35.90 448 LYS A O 1
ATOM 3410 N N . LYS A 1 447 ? 29.361 10.064 -2.884 1.00 37.92 449 LYS A N 1
ATOM 3411 C CA . LYS A 1 447 ? 29.989 8.789 -3.299 1.00 41.40 449 LYS A CA 1
ATOM 3412 C C . LYS A 1 447 ? 30.676 8.131 -2.091 1.00 40.65 449 LYS A C 1
ATOM 3413 O O . LYS A 1 447 ? 30.477 6.928 -1.894 1.00 36.88 449 LYS A O 1
ATOM 3419 N N . SER A 1 448 ? 31.458 8.903 -1.337 1.00 35.86 450 SER A N 1
ATOM 3420 C CA . SER A 1 448 ? 32.131 8.356 -0.135 1.00 35.49 450 SER A CA 1
ATOM 3421 C C . SER A 1 448 ? 31.069 7.709 0.754 1.00 40.61 450 SER A C 1
ATOM 3422 O O . SER A 1 448 ? 31.331 6.623 1.297 1.00 37.29 450 SER A O 1
ATOM 3425 N N . ALA A 1 449 ? 29.916 8.365 0.875 1.00 38.68 451 ALA A N 1
ATOM 3426 C CA . ALA A 1 449 ? 28.895 7.818 1.760 1.00 35.81 451 ALA A CA 1
ATOM 3427 C C . ALA A 1 449 ? 28.345 6.519 1.203 1.00 35.10 451 ALA A C 1
ATOM 3428 O O . ALA A 1 449 ? 28.206 5.530 1.930 1.00 33.42 451 ALA A O 1
ATOM 3430 N N . GLU A 1 450 ? 28.040 6.513 -0.091 1.00 37.00 452 GLU A N 1
ATOM 3431 C CA . GLU A 1 450 ? 27.559 5.308 -0.750 1.00 40.83 452 GLU A CA 1
ATOM 3432 C C . GLU A 1 450 ? 28.554 4.159 -0.601 1.00 38.46 452 GLU A C 1
ATOM 3433 O O . GLU A 1 450 ? 28.175 3.034 -0.242 1.00 39.91 452 GLU A O 1
ATOM 3439 N N . ASN A 1 451 ? 29.836 4.423 -0.870 1.00 39.61 453 ASN A N 1
ATOM 3440 C CA . ASN A 1 451 ? 30.849 3.391 -0.680 1.00 39.18 453 ASN A CA 1
ATOM 3441 C C . ASN A 1 451 ? 30.817 2.847 0.741 1.00 39.73 453 ASN A C 1
ATOM 3442 O O . ASN A 1 451 ? 30.890 1.630 0.956 1.00 40.30 453 ASN A O 1
ATOM 3447 N N . ALA A 1 452 ? 30.673 3.731 1.726 1.00 34.23 454 ALA A N 1
ATOM 3448 C CA . ALA A 1 452 ? 30.737 3.299 3.120 1.00 37.41 454 ALA A CA 1
ATOM 3449 C C . ALA A 1 452 ? 29.601 2.345 3.448 1.00 35.68 454 ALA A C 1
ATOM 3450 O O . ALA A 1 452 ? 29.791 1.361 4.176 1.00 34.37 454 ALA A O 1
ATOM 3452 N N . LEU A 1 453 ? 28.413 2.619 2.911 1.00 36.13 455 LEU A N 1
ATOM 3453 C CA . LEU A 1 453 ? 27.226 1.835 3.201 1.00 36.37 455 LEU A CA 1
ATOM 3454 C C . LEU A 1 453 ? 27.076 0.628 2.275 1.00 40.14 455 LEU A C 1
ATOM 3455 O O . LEU A 1 453 ? 26.214 -0.225 2.518 1.00 42.44 455 LEU A O 1
ATOM 3460 N N . SER A 1 454 ? 27.885 0.530 1.230 1.00 34.75 456 SER A N 1
ATOM 3461 C CA . SER A 1 454 ? 27.777 -0.607 0.327 1.00 40.84 456 SER A CA 1
ATOM 3462 C C . SER A 1 454 ? 28.246 -1.894 1.008 1.00 41.81 456 SER A C 1
ATOM 3463 O O . SER A 1 454 ? 28.900 -1.879 2.058 1.00 35.78 456 SER A O 1
ATOM 3466 N N . ASP A 1 455 ? 27.887 -3.029 0.401 1.00 42.98 457 ASP A N 1
ATOM 3467 C CA . ASP A 1 455 ? 28.372 -4.308 0.899 1.00 41.67 457 ASP A CA 1
ATOM 3468 C C . ASP A 1 455 ? 29.892 -4.331 0.835 1.00 36.16 457 ASP A C 1
ATOM 3469 O O . ASP A 1 455 ? 30.488 -4.061 -0.212 1.00 39.16 457 ASP A O 1
ATOM 3474 N N . GLY A 1 456 ? 30.517 -4.651 1.963 1.00 37.90 458 GLY A N 1
ATOM 3475 C CA . GLY A 1 456 ? 31.959 -4.608 2.073 1.00 37.36 458 GLY A CA 1
ATOM 3476 C C . GLY A 1 456 ? 32.545 -3.233 2.305 1.00 36.60 458 GLY A C 1
ATOM 3477 O O . GLY A 1 456 ? 33.774 -3.104 2.331 1.00 40.35 458 GLY A O 1
ATOM 3478 N N . GLY A 1 457 ? 31.715 -2.195 2.435 1.00 38.55 459 GLY A N 1
ATOM 3479 C CA . GLY A 1 457 ? 32.195 -0.859 2.743 1.00 35.66 459 GLY A CA 1
ATOM 3480 C C . GLY A 1 457 ? 32.498 -0.727 4.222 1.00 37.21 459 GLY A C 1
ATOM 3481 O O . GLY A 1 457 ? 32.232 -1.628 5.019 1.00 35.30 459 GLY A O 1
ATOM 3482 N N . SER A 1 458 ? 33.037 0.444 4.600 1.00 41.10 460 SER A N 1
ATOM 3483 C CA . SER A 1 458 ? 33.551 0.610 5.961 1.00 33.13 460 SER A CA 1
ATOM 3484 C C . SER A 1 458 ? 32.444 0.530 6.998 1.00 34.57 460 SER A C 1
ATOM 3485 O O . SER A 1 458 ? 32.649 -0.015 8.094 1.00 36.44 460 SER A O 1
ATOM 3488 N N . SER A 1 459 ? 31.268 1.084 6.700 1.00 35.28 461 SER A N 1
ATOM 3489 C CA . SER A 1 459 ? 30.206 1.032 7.711 1.00 35.33 461 SER A CA 1
ATOM 3490 C C . SER A 1 459 ? 29.570 -0.348 7.786 1.00 35.35 461 SER A C 1
ATOM 3491 O O . SER A 1 459 ? 29.207 -0.807 8.879 1.00 34.79 461 SER A O 1
ATOM 3494 N N . TYR A 1 460 ? 29.451 -1.024 6.639 1.00 37.29 462 TYR A N 1
ATOM 3495 C CA . TYR A 1 460 ? 29.098 -2.446 6.628 1.00 38.24 462 TYR A CA 1
ATOM 3496 C C . TYR A 1 460 ? 30.061 -3.262 7.477 1.00 33.18 462 TYR A C 1
ATOM 3497 O O . TYR A 1 460 ? 29.640 -4.082 8.305 1.00 35.15 462 TYR A O 1
ATOM 3506 N N . ASN A 1 461 ? 31.367 -3.033 7.300 1.00 33.24 463 ASN A N 1
ATOM 3507 C CA . ASN A 1 461 ? 32.346 -3.807 8.053 1.00 36.90 463 ASN A CA 1
ATOM 3508 C C . ASN A 1 461 ? 32.235 -3.537 9.549 1.00 37.88 463 ASN A C 1
ATOM 3509 O O . ASN A 1 461 ? 32.423 -4.453 10.361 1.00 36.47 463 ASN A O 1
ATOM 3514 N N . SER A 1 462 ? 31.956 -2.280 9.932 1.00 35.25 464 SER A N 1
ATOM 3515 C CA . SER A 1 462 ? 31.849 -1.941 11.356 1.00 36.96 464 SER A CA 1
ATOM 3516 C C . SER A 1 462 ? 30.649 -2.625 12.001 1.00 33.52 464 SER A C 1
ATOM 3517 O O . SER A 1 462 ? 30.694 -2.989 13.185 1.00 40.42 464 SER A O 1
ATOM 3520 N N . ILE A 1 463 ? 29.563 -2.806 11.254 1.00 36.13 465 ILE A N 1
ATOM 3521 C CA . ILE A 1 463 ? 28.437 -3.555 11.804 1.00 36.92 465 ILE A CA 1
ATOM 3522 C C . ILE A 1 463 ? 28.821 -5.018 12.044 1.00 34.98 465 ILE A C 1
ATOM 3523 O O . ILE A 1 463 ? 28.542 -5.570 13.115 1.00 39.23 465 ILE A O 1
ATOM 3528 N N . CYS A 1 464 ? 29.508 -5.652 11.088 1.00 33.05 466 CYS A N 1
ATOM 3529 C CA . CYS A 1 464 ? 29.969 -7.031 11.297 1.00 36.58 466 CYS A CA 1
ATOM 3530 C C . CYS A 1 464 ? 30.863 -7.132 12.523 1.00 43.58 466 CYS A C 1
ATOM 3531 O O . CYS A 1 464 ? 30.834 -8.141 13.241 1.00 43.02 466 CYS A O 1
ATOM 3534 N N . GLU A 1 465 ? 31.689 -6.104 12.766 1.00 39.69 467 GLU A N 1
ATOM 3535 C CA . GLU A 1 465 ? 32.570 -6.104 13.927 1.00 35.21 467 GLU A CA 1
ATOM 3536 C C . GLU A 1 465 ? 31.768 -5.938 15.209 1.00 39.44 467 GLU A C 1
ATOM 3537 O O . GLU A 1 465 ? 32.081 -6.557 16.236 1.00 40.33 467 GLU A O 1
ATOM 3543 N N . LEU A 1 466 ? 30.705 -5.132 15.161 1.00 37.16 468 LEU A N 1
ATOM 3544 C CA . LEU A 1 466 ? 29.770 -5.053 16.280 1.00 37.65 468 LEU A CA 1
ATOM 3545 C C . LEU A 1 466 ? 29.136 -6.410 16.573 1.00 40.57 468 LEU A C 1
ATOM 3546 O O . LEU A 1 466 ? 29.078 -6.851 17.730 1.00 37.45 468 LEU A O 1
ATOM 3551 N N . VAL A 1 467 ? 28.639 -7.078 15.534 1.00 39.37 469 VAL A N 1
ATOM 3552 C CA . VAL A 1 467 ? 27.997 -8.375 15.721 1.00 41.22 469 VAL A CA 1
ATOM 3553 C C . VAL A 1 467 ? 28.974 -9.358 16.350 1.00 39.26 469 VAL A C 1
ATOM 3554 O O . VAL A 1 467 ? 28.597 -10.168 17.205 1.00 45.12 469 VAL A O 1
ATOM 3558 N N . LYS A 1 468 ? 30.242 -9.306 15.937 1.00 42.38 470 LYS A N 1
ATOM 3559 C CA . LYS A 1 468 ? 31.257 -10.193 16.515 1.00 46.91 470 LYS A CA 1
ATOM 3560 C C . LYS A 1 468 ? 31.451 -9.928 18.000 1.00 45.47 470 LYS A C 1
ATOM 3561 O O . LYS A 1 468 ? 31.635 -10.864 18.799 1.00 41.51 470 LYS A O 1
ATOM 3567 N N . ASP A 1 469 ? 31.448 -8.652 18.383 1.00 39.88 471 ASP A N 1
ATOM 3568 C CA . ASP A 1 469 ? 31.581 -8.317 19.788 1.00 44.18 471 ASP A CA 1
ATOM 3569 C C . ASP A 1 469 ? 30.410 -8.877 20.592 1.00 39.29 471 ASP A C 1
ATOM 3570 O O . ASP A 1 469 ? 30.600 -9.435 21.678 1.00 37.80 471 ASP A O 1
ATOM 3575 N N . ILE A 1 470 ? 29.191 -8.752 20.060 1.00 43.32 472 ILE A N 1
ATOM 3576 C CA . ILE A 1 470 ? 28.011 -9.289 20.736 1.00 40.42 472 ILE A CA 1
ATOM 3577 C C . ILE A 1 470 ? 28.144 -10.798 20.919 1.00 43.21 472 ILE A C 1
ATOM 3578 O O . ILE A 1 470 ? 27.888 -11.335 22.005 1.00 41.52 472 ILE A O 1
ATOM 3583 N N . ARG A 1 471 ? 28.515 -11.506 19.849 1.00 40.90 473 ARG A N 1
ATOM 3584 C CA . ARG A 1 471 ? 28.676 -12.954 19.939 1.00 45.33 473 ARG A CA 1
ATOM 3585 C C . ARG A 1 471 ? 29.777 -13.314 20.917 1.00 46.36 473 ARG A C 1
ATOM 3586 O O . ARG A 1 471 ? 29.594 -14.163 21.797 1.00 45.95 473 ARG A O 1
ATOM 3594 N N . SER A 1 472 ? 30.930 -12.663 20.781 1.00 45.92 474 SER A N 1
ATOM 3595 C CA . SER A 1 472 ? 32.053 -12.935 21.664 1.00 46.86 474 SER A CA 1
ATOM 3596 C C . SER A 1 472 ? 31.638 -12.900 23.134 1.00 50.95 474 SER A C 1
ATOM 3597 O O . SER A 1 472 ? 32.098 -13.723 23.941 1.00 49.31 474 SER A O 1
ATOM 3600 N N . ARG A 1 473 ? 30.765 -11.955 23.502 1.00 46.90 475 ARG A N 1
ATOM 3601 C CA . ARG A 1 473 ? 30.420 -11.763 24.905 1.00 44.15 475 ARG A CA 1
ATOM 3602 C C . ARG A 1 473 ? 29.469 -12.826 25.423 1.00 49.34 475 ARG A C 1
ATOM 3603 O O . ARG A 1 473 ? 29.252 -12.888 26.636 1.00 51.28 475 ARG A O 1
ATOM 3611 N N . GLU A 1 474 ? 28.909 -13.660 24.543 1.00 48.66 476 GLU A N 1
ATOM 3612 C CA . GLU A 1 474 ? 28.068 -14.788 24.931 1.00 53.18 476 GLU A CA 1
ATOM 3613 C C . GLU A 1 474 ? 28.834 -16.106 25.002 1.00 55.49 476 GLU A C 1
ATOM 3614 O O . GLU A 1 474 ? 28.245 -17.129 25.361 1.00 61.00 476 GLU A O 1
ATOM 3620 N N . LEU A 1 475 ? 30.118 -16.105 24.650 1.00 57.91 477 LEU A N 1
ATOM 3621 C CA . LEU A 1 475 ? 31.009 -17.248 24.851 1.00 62.76 477 LEU A CA 1
ATOM 3622 C C . LEU A 1 475 ? 31.625 -17.211 26.259 1.00 71.85 477 LEU A C 1
ATOM 3623 O O . LEU A 1 475 ? 31.758 -16.139 26.873 1.00 73.21 477 LEU A O 1
#

Secondary structure (DSSP, 8-state):
-PPEEEEEEE-SSHHHHHHHHHHHHHHHHHS-EEEEEEEEE-SS--HHHHHHHHS-SB-TTS-EEEEEEE----GGG--TT--HHHHHHHHHHHTHHHHHHHHHH-SS--SEEEEEGGGGGGHHHHHHHT-EEEEEE-S-HHHHHHHHHHHHHHHH--S-GGG-SS-B--TTS--B-GGG--GGGS-TTSHHHHHHHHHHHHHHTSS-EEESS-TTTSHHHHHHHHH-HHHHTT--S-EEE-----PPP---TT-HHHHHHHTSPTT-EEEE---SS----HHHHHHHHHHHHHHT-EEEEEE------GGGGS-TTHHHHTTTTEEEEES---HHHHHTSTTEEEEEE---HHHHHHHHTTT--EEE---STTHHHHHHIIIIIS--EE--SS-TTTSPPPHHHHHHHHHHHHTSHHHHHHHHHHHHHHHHHHHHHSTTSHHHHHHHHHHHHHHHTT-

Radius of gyration: 22.1 Å; Cα contacts (8 Å, |Δi|>4): 857; chains: 1; bounding box: 48×63×52 Å

B-factor: mean 46.47, std 12.3, range [23.91, 106.07]

Solvent-accessible surface area: 20244 Å² total; per-residue (Å²): 135,95,76,7,22,1,0,0,0,0,0,8,29,50,46,37,0,19,7,1,27,24,0,0,79,59,3,10,100,101,26,89,4,78,4,9,0,0,0,0,4,41,66,76,109,23,78,2,23,75,59,13,154,172,46,107,69,73,48,170,108,154,25,18,83,13,44,52,3,58,8,62,74,16,80,140,76,51,100,128,71,26,84,119,15,6,46,17,12,17,15,0,119,43,0,37,96,70,0,57,61,25,0,51,85,26,144,113,130,5,23,0,0,0,2,2,21,23,0,1,36,0,25,82,13,1,94,113,21,140,11,16,33,0,0,2,5,23,11,0,0,3,6,0,0,0,3,2,20,0,19,24,8,48,153,129,26,170,40,47,0,60,130,56,200,121,57,5,131,3,16,40,19,40,44,0,94,17,65,5,1,7,34,10,0,69,62,44,99,23,115,12,8,99,30,16,12,115,1,0,100,25,1,35,83,3,7,0,0,0,0,0,0,2,50,96,8,10,75,109,10,0,79,5,1,66,153,34,112,98,2,59,128,35,0,139,20,60,8,10,2,0,0,1,7,72,85,163,52,125,83,70,140,131,29,138,14,22,85,44,0,94,178,27,118,107,50,28,0,0,1,0,6,14,25,104,43,9,60,9,41,68,150,12,10,47,22,0,0,62,0,1,25,60,1,113,26,52,3,0,2,13,0,76,47,34,69,153,158,21,55,140,64,15,21,165,33,2,78,113,104,4,154,104,59,12,46,26,15,76,92,182,13,26,33,6,14,1,1,55,32,67,2,5,4,0,0,0,0,18,0,13,8,56,12,0,2,15,0,1,19,29,2,6,1,0,0,0,1,2,30,67,47,29,9,21,0,0,4,2,8,0,23,66,101,30,16,0,6,25,93,7,97,50,34,20,72,125,123,67,3,124,66,112,65,0,36,27,10,1,92,68,4,16,102,52,184,76,0,84,163,8,28,115,69,0,81,156,22,66,119,17,1,81,77,5,38,54,106,52,12,42,0,62,72,14,1,40,80,2,23,115,31,2,76,67,120,99,207

Nearest PDB structures (foldseek):
  8j2v-assembly1_A  TM=1.002E+00  e=5.188E-94  Nicotiana tabacum
  9j9c-assembly1_A  TM=9.914E-01  e=1.438E-81  Nicotiana benthamiana
  8j2z-assembly1_A  TM=9.817E-01  e=8.963E-81  Nicotiana tabacum
  9j9c-assembly7_G  TM=9.889E-01  e=1.477E-79  Nicotiana benthamiana
  6su6-assembly2_B  TM=9.118E-01  e=2.436E-44  Persicaria tinctoria